Protein AF-0000000087418079 (afdb_homodimer)

Sequence (714 aa):
MSLFRPNIDRIDGYVPGEQPQTTDWVKLNTNENPYPPSPRVFEAIQAAATDRLRLYPDPIATEFRTVAAELFGVDADWVLPANGSDENLTIIIRSFVDPGELVVSPYPSYILYETLVDIQGGRHERLPLNADWSWDMQTCRLLIEQAKLALVPNPNSPSGNRWSLDEIAELIPPQGMFVLDEAYGDFPDQPHCGEIFSRHAGERVIVTRSFSKSYSLAGIRMGFAVAHPDVITGMRKVKDSYNCDGIALAAATAALRDQQWMLDNTAKIQQTRATLSATLVDLGFNVVNSQANFVWATHPQREHCEIFEALKERKILVRFMTYPDVTYQDKPLTGLRMTIGTNEQNEILSAALREIVMSLFRPNIDRIDGYVPGEQPQTTDWVKLNTNENPYPPSPRVFEAIQAAATDRLRLYPDPIATEFRTVAAELFGVDADWVLPANGSDENLTIIIRSFVDPGELVVSPYPSYILYETLVDIQGGRHERLPLNADWSWDMQTCRLLIEQAKLALVPNPNSPSGNRWSLDEIAELIPPQGMFVLDEAYGDFPDQPHCGEIFSRHAGERVIVTRSFSKSYSLAGIRMGFAVAHPDVITGMRKVKDSYNCDGIALAAATAALRDQQWMLDNTAKIQQTRATLSATLVDLGFNVVNSQANFVWATHPQREHCEIFEALKERKILVRFMTYPDVTYQDKPLTGLRMTIGTNEQNEILSAALREIV

pLDDT: mean 93.46, std 8.03, range [60.53, 98.81]

Structure (mmCIF, N/CA/C/O backbone):
data_AF-0000000087418079-model_v1
#
loop_
_entity.id
_entity.type
_entity.pdbx_description
1 polymer 'Histidinol-phosphate aminotransferase'
#
loop_
_atom_site.group_PDB
_atom_site.id
_atom_site.type_symbol
_atom_site.label_atom_id
_atom_site.label_alt_id
_atom_site.label_comp_id
_atom_site.label_asym_id
_atom_site.label_entity_id
_atom_site.label_seq_id
_atom_site.pdbx_PDB_ins_code
_atom_site.Cartn_x
_atom_site.Cartn_y
_atom_site.Cartn_z
_atom_site.occupancy
_atom_site.B_iso_or_equiv
_atom_site.auth_seq_id
_atom_site.auth_comp_id
_atom_site.auth_asym_id
_atom_site.auth_atom_id
_atom_site.pdbx_PDB_model_num
ATOM 1 N N . MET A 1 1 ? 13.578 8.117 -25.953 1 65.19 1 MET A N 1
ATOM 2 C CA . MET A 1 1 ? 12.289 8.625 -25.484 1 65.19 1 MET A CA 1
ATOM 3 C C . MET A 1 1 ? 11.859 7.918 -24.203 1 65.19 1 MET A C 1
ATOM 5 O O . MET A 1 1 ? 12.148 6.734 -24.016 1 65.19 1 MET A O 1
ATOM 9 N N . SER A 1 2 ? 11.375 8.703 -23.266 1 83.12 2 SER A N 1
ATOM 10 C CA . SER A 1 2 ? 10.953 8.133 -21.984 1 83.12 2 SER A CA 1
ATOM 11 C C . SER A 1 2 ? 9.805 7.152 -22.172 1 83.12 2 SER A C 1
ATOM 13 O O . SER A 1 2 ? 8.906 7.379 -22.984 1 83.12 2 SER A O 1
ATOM 15 N N . LEU A 1 3 ? 9.898 6 -21.578 1 86.5 3 LEU A N 1
ATOM 16 C CA . LEU A 1 3 ? 8.836 5 -21.641 1 86.5 3 LEU A CA 1
ATOM 17 C C . LEU A 1 3 ? 7.777 5.262 -20.578 1 86.5 3 LEU A C 1
ATOM 19 O O . LEU A 1 3 ? 6.723 4.625 -20.578 1 86.5 3 LEU A O 1
ATOM 23 N N . PHE A 1 4 ? 7.996 6.262 -19.766 1 91.81 4 PHE A N 1
ATOM 24 C CA . PHE A 1 4 ? 7.012 6.621 -18.766 1 91.81 4 PHE A CA 1
ATOM 25 C C . PHE A 1 4 ? 5.824 7.344 -19.391 1 91.81 4 PHE A C 1
ATOM 27 O O . PHE A 1 4 ? 5.957 7.957 -20.453 1 91.81 4 PHE A O 1
ATOM 34 N N . ARG A 1 5 ? 4.652 7.227 -18.734 1 90.81 5 ARG A N 1
ATOM 35 C CA . ARG A 1 5 ? 3.578 8.148 -19.078 1 90.81 5 ARG A CA 1
ATOM 36 C C . ARG A 1 5 ? 4.059 9.594 -19 1 90.81 5 ARG A C 1
ATOM 38 O O . ARG A 1 5 ? 4.82 9.961 -18.109 1 90.81 5 ARG A O 1
ATOM 45 N N . PRO A 1 6 ? 3.557 10.445 -19.875 1 86.62 6 PRO A N 1
ATOM 46 C CA . PRO A 1 6 ? 4.02 11.836 -19.906 1 86.62 6 PRO A CA 1
ATOM 47 C C . PRO A 1 6 ? 3.803 12.562 -18.578 1 86.62 6 PRO A C 1
ATOM 49 O O . PRO A 1 6 ? 4.648 13.359 -18.172 1 86.62 6 PRO A O 1
ATOM 52 N N . ASN A 1 7 ? 2.688 12.344 -17.938 1 83.69 7 ASN A N 1
ATOM 53 C CA . ASN A 1 7 ? 2.436 13.016 -16.672 1 83.69 7 ASN A CA 1
ATOM 54 C C . ASN A 1 7 ? 3.404 12.547 -15.586 1 83.69 7 ASN A C 1
ATOM 56 O O . ASN A 1 7 ? 3.793 13.328 -14.711 1 83.69 7 ASN A O 1
ATOM 60 N N . ILE A 1 8 ? 3.852 11.32 -15.602 1 85.75 8 ILE A N 1
ATOM 61 C CA . ILE A 1 8 ? 4.816 10.797 -14.641 1 85.75 8 ILE A CA 1
ATOM 62 C C . ILE A 1 8 ? 6.195 11.391 -14.922 1 85.75 8 ILE A C 1
ATOM 64 O O . ILE A 1 8 ? 6.941 11.711 -13.992 1 85.75 8 ILE A O 1
ATOM 68 N N . ASP A 1 9 ? 6.492 11.484 -16.156 1 82.25 9 ASP A N 1
ATOM 69 C CA . ASP A 1 9 ? 7.766 12.078 -16.562 1 82.25 9 ASP A CA 1
ATOM 70 C C . ASP A 1 9 ? 7.883 13.516 -16.062 1 82.25 9 ASP A C 1
ATOM 72 O O . ASP A 1 9 ? 8.961 13.953 -15.664 1 82.25 9 ASP A O 1
ATOM 76 N N . ARG A 1 10 ? 6.812 14.273 -15.953 1 81.38 10 ARG A N 1
ATOM 77 C CA . ARG A 1 10 ? 6.801 15.711 -15.688 1 81.38 10 ARG A CA 1
ATOM 78 C C . ARG A 1 10 ? 6.773 15.992 -14.195 1 81.38 10 ARG A C 1
ATOM 80 O O . ARG A 1 10 ? 7.262 17.031 -13.742 1 81.38 10 ARG A O 1
ATOM 87 N N . ILE A 1 11 ? 6.16 15.203 -13.461 1 82.75 11 ILE A N 1
ATOM 88 C CA . ILE A 1 11 ? 5.945 15.539 -12.055 1 82.75 11 ILE A CA 1
ATOM 89 C C . ILE A 1 11 ? 7.219 15.266 -11.258 1 82.75 11 ILE A C 1
ATOM 91 O O . ILE A 1 11 ? 8.039 14.438 -11.656 1 82.75 11 ILE A O 1
ATOM 95 N N . ASP A 1 12 ? 7.324 16.078 -10.117 1 76.94 12 ASP A N 1
ATOM 96 C CA . ASP A 1 12 ? 8.352 15.805 -9.117 1 76.94 12 ASP A CA 1
ATOM 97 C C . ASP A 1 12 ? 7.805 14.93 -7.996 1 76.94 12 ASP A C 1
ATOM 99 O O . ASP A 1 12 ? 6.621 15.008 -7.66 1 76.94 12 ASP A O 1
ATOM 103 N N . GLY A 1 13 ? 8.266 13.797 -7.863 1 73.31 13 GLY A N 1
ATOM 104 C CA . GLY A 1 13 ? 7.84 12.969 -6.746 1 73.31 13 GLY A CA 1
ATOM 105 C C . GLY A 1 13 ? 7.676 13.742 -5.453 1 73.31 13 GLY A C 1
ATOM 106 O O . GLY A 1 13 ? 8.148 14.875 -5.34 1 73.31 13 GLY A O 1
ATOM 107 N N . TYR A 1 14 ? 6.738 13.32 -4.578 1 68.81 14 TYR A N 1
ATOM 108 C CA . TYR A 1 14 ? 6.605 13.898 -3.248 1 68.81 14 TYR A CA 1
ATOM 109 C C . TYR A 1 14 ? 7.906 13.789 -2.469 1 68.81 14 TYR A C 1
ATOM 111 O O . TYR A 1 14 ? 8.547 12.727 -2.461 1 68.81 14 TYR A O 1
ATOM 119 N N . VAL A 1 15 ? 8.359 14.844 -1.902 1 68 15 VAL A N 1
ATOM 120 C CA . VAL A 1 15 ? 9.555 14.836 -1.067 1 68 15 VAL A CA 1
ATOM 121 C C . VAL A 1 15 ? 9.164 14.898 0.406 1 68 15 VAL A C 1
ATOM 123 O O . VAL A 1 15 ? 8.664 15.93 0.875 1 68 15 VAL A O 1
ATOM 126 N N . PRO A 1 16 ? 9.344 13.828 1.119 1 68.31 16 PRO A N 1
ATOM 127 C CA . PRO A 1 16 ? 9.047 13.891 2.553 1 68.31 16 PRO A CA 1
ATOM 128 C C . PRO A 1 16 ? 9.953 14.859 3.303 1 68.31 16 PRO A C 1
ATOM 130 O O . PRO A 1 16 ? 11.016 15.234 2.791 1 68.31 16 PRO A O 1
ATOM 133 N N . GLY A 1 17 ? 9.414 15.359 4.434 1 66 17 GLY A N 1
ATOM 134 C CA . GLY A 1 17 ? 10.242 16.219 5.273 1 66 17 GLY A CA 1
ATOM 135 C C . GLY A 1 17 ? 11.586 15.594 5.621 1 66 17 GLY A C 1
ATOM 136 O O . GLY A 1 17 ? 11.727 14.367 5.598 1 66 17 GLY A O 1
ATOM 137 N N . GLU A 1 18 ? 12.492 16.469 5.887 1 68.19 18 GLU A N 1
ATOM 138 C CA . GLU A 1 18 ? 13.828 16.016 6.27 1 68.19 18 GLU A CA 1
ATOM 139 C C . GLU A 1 18 ? 13.773 15.102 7.492 1 68.19 18 GLU A C 1
ATOM 141 O O . GLU A 1 18 ? 13.023 15.367 8.438 1 68.19 18 GLU A O 1
ATOM 146 N N . GLN A 1 19 ? 14.422 13.984 7.402 1 68.5 19 GLN A N 1
ATOM 147 C CA . GLN A 1 19 ? 14.484 13.023 8.5 1 68.5 19 GLN A CA 1
ATOM 148 C C . GLN A 1 19 ? 15.93 12.75 8.914 1 68.5 19 GLN A C 1
ATOM 150 O O . GLN A 1 19 ? 16.609 11.906 8.312 1 68.5 19 GLN A O 1
ATOM 155 N N . PRO A 1 20 ? 16.328 13.469 9.93 1 67.25 20 PRO A N 1
ATOM 156 C CA . PRO A 1 20 ? 17.703 13.211 10.359 1 67.25 20 PRO A CA 1
ATOM 157 C C . PRO A 1 20 ? 17.922 11.773 10.82 1 67.25 20 PRO A C 1
ATOM 159 O O . PRO A 1 20 ? 17 11.156 11.367 1 67.25 20 PRO A O 1
ATOM 162 N N . GLN A 1 21 ? 19.047 11.281 10.641 1 65.06 21 GLN A N 1
ATOM 163 C CA . GLN A 1 21 ? 19.359 9.883 10.938 1 65.06 21 GLN A CA 1
ATOM 164 C C . GLN A 1 21 ? 20.047 9.758 12.297 1 65.06 21 GLN A C 1
ATOM 166 O O . GLN A 1 21 ? 20.312 8.648 12.766 1 65.06 21 GLN A O 1
ATOM 171 N N . THR A 1 22 ? 20.234 10.992 12.836 1 68.94 22 THR A N 1
ATOM 172 C CA . THR A 1 22 ? 20.875 10.922 14.148 1 68.94 22 THR A CA 1
ATOM 173 C C . THR A 1 22 ? 19.859 11.219 15.258 1 68.94 22 THR A C 1
ATOM 175 O O . THR A 1 22 ? 18.797 11.781 15 1 68.94 22 THR A O 1
ATOM 178 N N . THR A 1 23 ? 20.188 10.758 16.438 1 70.56 23 THR A N 1
ATOM 179 C CA . THR A 1 23 ? 19.234 10.82 17.547 1 70.56 23 THR A CA 1
ATOM 180 C C . THR A 1 23 ? 19.438 12.094 18.359 1 70.56 23 THR A C 1
ATOM 182 O O . THR A 1 23 ? 18.703 12.352 19.312 1 70.56 23 THR A O 1
ATOM 185 N N . ASP A 1 24 ? 20.141 13 17.984 1 84.12 24 ASP A N 1
ATOM 186 C CA . ASP A 1 24 ? 20.469 14.133 18.828 1 84.12 24 ASP A CA 1
ATOM 187 C C . ASP A 1 24 ? 19.672 15.375 18.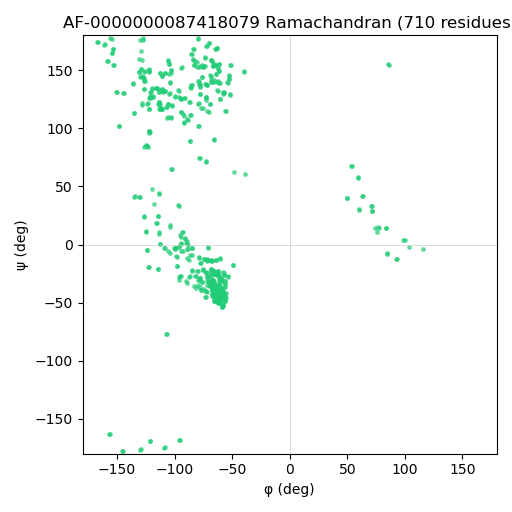438 1 84.12 24 ASP A C 1
ATOM 189 O O . ASP A 1 24 ? 20.047 16.5 18.797 1 84.12 24 ASP A O 1
ATOM 193 N N . TRP A 1 25 ? 18.703 15.203 17.703 1 91.25 25 TRP A N 1
ATOM 194 C CA . TRP A 1 25 ? 17.875 16.328 17.25 1 91.25 25 TRP A CA 1
ATOM 195 C C . TRP A 1 25 ? 16.562 16.375 18 1 91.25 25 TRP A C 1
ATOM 197 O O . TRP A 1 25 ? 16.016 15.336 18.391 1 91.25 25 TRP A O 1
ATOM 207 N N . VAL A 1 26 ? 16.125 17.609 18.359 1 95.62 26 VAL A N 1
ATOM 208 C CA . VAL A 1 26 ? 14.727 17.812 18.703 1 95.62 26 VAL A CA 1
ATOM 209 C C . VAL A 1 26 ? 13.898 17.922 17.422 1 95.62 26 VAL A C 1
ATOM 211 O O . VAL A 1 26 ? 13.906 18.953 16.75 1 95.62 26 VAL A O 1
ATOM 214 N N . LYS A 1 27 ? 13.258 16.875 17.109 1 94.44 27 LYS A N 1
ATOM 215 C CA . LYS A 1 27 ? 12.523 16.766 15.852 1 94.44 27 LYS A CA 1
ATOM 216 C C . LYS A 1 27 ? 11.07 17.203 16.016 1 94.44 27 LYS A C 1
ATOM 218 O O . LYS A 1 27 ? 10.273 16.5 16.625 1 94.44 27 LYS A O 1
ATOM 223 N N . LEU A 1 28 ? 10.711 18.328 15.422 1 97.81 28 LEU A N 1
ATOM 224 C CA . LEU A 1 28 ? 9.367 18.891 15.508 1 97.81 28 LEU A CA 1
ATOM 225 C C . LEU A 1 28 ? 8.883 19.344 14.133 1 97.81 28 LEU A C 1
ATOM 227 O O . LEU A 1 28 ? 8.297 20.422 14 1 97.81 28 LEU A O 1
ATOM 231 N N . ASN A 1 29 ? 9.18 18.469 13.094 1 96.06 29 ASN A N 1
ATOM 232 C CA . ASN A 1 29 ? 8.93 18.953 11.742 1 96.06 29 ASN A CA 1
ATOM 233 C C . ASN A 1 29 ? 7.992 18.016 10.977 1 96.06 29 ASN A C 1
ATOM 235 O O . ASN A 1 29 ? 7.551 18.344 9.875 1 96.06 29 ASN A O 1
ATOM 239 N N . THR A 1 30 ? 7.539 16.828 11.461 1 94.31 30 THR A N 1
ATOM 240 C CA . THR A 1 30 ? 6.793 15.867 10.656 1 94.31 30 THR A CA 1
ATOM 241 C C . THR A 1 30 ? 5.465 15.516 11.32 1 94.31 30 THR A C 1
ATOM 243 O O . THR A 1 30 ? 4.82 14.531 10.961 1 94.31 30 THR A O 1
ATOM 246 N N . ASN A 1 31 ? 5.074 16.25 12.336 1 97.31 31 ASN A N 1
ATOM 247 C CA . ASN A 1 31 ? 3.789 16.125 13.016 1 97.31 31 ASN A CA 1
ATOM 248 C C . ASN A 1 31 ? 3.605 14.734 13.617 1 97.31 31 ASN A C 1
ATOM 250 O O . ASN A 1 31 ? 2.494 14.195 13.633 1 97.31 31 ASN A O 1
ATOM 254 N N . GLU A 1 32 ? 4.676 14.078 14.008 1 97.38 32 GLU A N 1
ATOM 255 C CA . GLU A 1 32 ? 4.625 12.812 14.742 1 97.38 32 GLU A CA 1
ATOM 256 C C . GLU A 1 32 ? 4.215 13.039 16.188 1 97.38 32 GLU A C 1
ATOM 258 O O . GLU A 1 32 ? 4.371 14.141 16.719 1 97.38 32 GLU A O 1
ATOM 263 N N . ASN A 1 33 ? 3.637 12.039 16.766 1 98.19 33 ASN A N 1
ATOM 264 C CA . ASN A 1 33 ? 3.275 12.094 18.172 1 98.19 33 ASN A CA 1
ATOM 265 C C . ASN A 1 33 ? 4.504 11.992 19.078 1 98.19 33 ASN A C 1
ATOM 267 O O . ASN A 1 33 ? 5.348 11.117 18.891 1 98.19 33 ASN A O 1
ATOM 271 N N . PRO A 1 34 ? 4.668 12.922 19.984 1 98 34 PRO A N 1
ATOM 272 C CA . PRO A 1 34 ? 5.852 12.844 20.844 1 98 34 PRO A CA 1
ATOM 273 C C . PRO A 1 34 ? 5.762 11.711 21.875 1 98 34 PRO A C 1
ATOM 275 O O . PRO A 1 34 ? 6.762 11.375 22.5 1 98 34 PRO A O 1
ATOM 278 N N . TYR A 1 35 ? 4.633 11.125 22.078 1 98.31 35 TYR A N 1
ATOM 279 C CA . TYR A 1 35 ? 4.422 10.078 23.078 1 98.31 35 TYR A CA 1
ATOM 280 C C . TYR A 1 35 ? 4.316 8.711 22.406 1 98.31 35 TYR A C 1
ATOM 282 O O . TYR A 1 35 ? 3.934 8.617 21.234 1 98.31 35 TYR A O 1
ATOM 290 N N . PRO A 1 36 ? 4.617 7.641 23.125 1 98.12 36 PRO A N 1
ATOM 291 C CA . PRO A 1 36 ? 4.602 6.301 22.531 1 98.12 36 PRO A CA 1
ATOM 292 C C . PRO A 1 36 ? 3.188 5.781 22.281 1 98.12 36 PRO A C 1
ATOM 294 O O . PRO A 1 36 ? 2.227 6.297 22.859 1 98.12 36 PRO A O 1
ATOM 297 N N . PRO A 1 37 ? 3.09 4.766 21.406 1 98.31 37 PRO A N 1
ATOM 298 C CA . PRO A 1 37 ? 1.796 4.086 21.312 1 98.31 37 PRO A CA 1
ATOM 299 C C . PRO A 1 37 ? 1.401 3.367 22.594 1 98.31 37 PRO A C 1
ATOM 301 O O . PRO A 1 37 ? 2.229 3.209 23.5 1 98.31 37 PRO A O 1
ATOM 304 N N . SER A 1 38 ? 0.153 2.959 22.641 1 98.62 38 SER A N 1
ATOM 305 C CA . SER A 1 38 ? -0.344 2.164 23.75 1 98.62 38 SER A CA 1
ATOM 306 C C . SER A 1 38 ? 0.521 0.93 23.984 1 98.62 38 SER A C 1
ATOM 308 O O . SER A 1 38 ? 0.942 0.275 23.031 1 98.62 38 SER A O 1
ATOM 310 N N . PRO A 1 39 ? 0.784 0.59 25.266 1 98.5 39 PRO A N 1
ATOM 311 C CA . PRO A 1 39 ? 1.489 -0.661 25.562 1 98.5 39 PRO A CA 1
ATOM 312 C C . PRO A 1 39 ? 0.777 -1.884 24.984 1 98.5 39 PRO A C 1
ATOM 314 O O . PRO A 1 39 ? 1.425 -2.881 24.656 1 98.5 39 PRO A O 1
ATOM 317 N N . ARG A 1 40 ? -0.533 -1.794 24.797 1 98.62 40 ARG A N 1
ATOM 318 C CA . ARG A 1 40 ? -1.315 -2.896 24.25 1 98.62 40 ARG A CA 1
ATOM 319 C C . ARG A 1 40 ? -0.933 -3.164 22.797 1 98.62 40 ARG A C 1
ATOM 321 O O . ARG A 1 40 ? -1.113 -4.277 22.297 1 98.62 40 ARG A O 1
ATOM 328 N N . VAL A 1 41 ? -0.438 -2.182 22.141 1 98.81 41 VAL A N 1
ATOM 329 C CA . VAL A 1 41 ? 0.018 -2.324 20.75 1 98.81 41 VAL A CA 1
ATOM 330 C C . VAL A 1 41 ? 1.206 -3.281 20.703 1 98.81 41 VAL A C 1
ATOM 332 O O . VAL A 1 41 ? 1.252 -4.176 19.859 1 98.81 41 VAL A O 1
ATOM 335 N N . PHE A 1 42 ? 2.139 -3.121 21.625 1 98.5 42 PHE A N 1
ATOM 336 C CA . PHE A 1 42 ? 3.33 -3.963 21.641 1 98.5 42 PHE A CA 1
ATOM 337 C C . PHE A 1 42 ? 2.969 -5.402 21.984 1 98.5 42 PHE A C 1
ATOM 339 O O . PHE A 1 42 ? 3.531 -6.34 21.422 1 98.5 42 PHE A O 1
ATOM 346 N N . GLU A 1 43 ? 2.043 -5.555 22.891 1 98.56 43 GLU A N 1
ATOM 347 C CA . GLU A 1 43 ? 1.548 -6.887 23.219 1 98.56 43 GLU A CA 1
ATOM 348 C C . GLU A 1 43 ? 0.905 -7.555 22 1 98.56 43 GLU A C 1
ATOM 350 O O . GLU A 1 43 ? 1.123 -8.742 21.75 1 98.56 43 GLU A O 1
ATOM 355 N N . ALA A 1 44 ? 0.132 -6.816 21.297 1 98.75 44 ALA A N 1
ATOM 356 C CA . ALA A 1 44 ? -0.556 -7.332 20.109 1 98.75 44 ALA A CA 1
ATOM 357 C C . ALA A 1 44 ? 0.44 -7.73 19.031 1 98.75 44 ALA A C 1
ATOM 359 O O . ALA A 1 44 ? 0.26 -8.75 18.359 1 98.75 44 ALA A O 1
ATOM 360 N N . ILE A 1 45 ? 1.485 -6.918 18.828 1 98.62 45 ILE A N 1
ATOM 361 C CA . ILE A 1 45 ? 2.516 -7.223 17.844 1 98.62 45 ILE A CA 1
ATOM 362 C C . ILE A 1 45 ? 3.203 -8.539 18.203 1 98.62 45 ILE A C 1
ATOM 364 O O . ILE A 1 45 ? 3.381 -9.406 17.344 1 98.62 45 ILE A O 1
ATOM 368 N N . GLN A 1 46 ? 3.545 -8.656 19.422 1 97.81 46 GLN A N 1
ATOM 369 C CA . GLN A 1 46 ? 4.207 -9.875 19.891 1 97.81 46 GLN A CA 1
ATOM 370 C C . GLN A 1 46 ? 3.314 -11.094 19.688 1 97.81 46 GLN A C 1
ATOM 372 O O . GLN A 1 46 ? 3.781 -12.141 19.25 1 97.81 46 GLN A O 1
ATOM 377 N N . ALA A 1 47 ? 2.09 -10.938 20 1 98 47 ALA A N 1
ATOM 378 C CA . ALA A 1 47 ? 1.138 -12.039 19.891 1 98 47 ALA A CA 1
ATOM 379 C C . ALA A 1 47 ? 0.923 -12.43 18.438 1 98 47 ALA A C 1
ATOM 381 O O . ALA A 1 47 ? 0.674 -13.602 18.125 1 98 47 ALA A O 1
ATOM 382 N N . ALA A 1 48 ? 1.028 -11.508 17.547 1 97.81 48 ALA A N 1
ATOM 383 C CA . ALA A 1 48 ? 0.771 -11.742 16.125 1 97.81 48 ALA A CA 1
ATOM 384 C C . ALA A 1 48 ? 2.014 -12.289 15.422 1 97.81 48 ALA A C 1
ATOM 386 O O . ALA A 1 48 ? 1.919 -12.883 14.344 1 97.81 48 ALA A O 1
ATOM 387 N N . ALA A 1 49 ? 3.209 -12.039 16.016 1 98 49 ALA A N 1
ATOM 388 C CA . ALA A 1 49 ? 4.473 -12.469 15.422 1 98 49 ALA A CA 1
ATOM 389 C C . ALA A 1 49 ? 4.711 -13.961 15.664 1 98 49 ALA A C 1
ATOM 391 O O . ALA A 1 49 ? 5.566 -14.336 16.469 1 98 49 ALA A O 1
ATOM 392 N N . THR A 1 50 ? 3.994 -14.82 14.945 1 97.19 50 THR A N 1
ATOM 393 C CA . THR A 1 50 ? 4.086 -16.266 15.062 1 97.19 50 THR A CA 1
ATOM 394 C C . THR A 1 50 ? 4.281 -16.906 13.695 1 97.19 50 THR A C 1
ATOM 396 O O . THR A 1 50 ? 4.402 -16.219 12.688 1 97.19 50 THR A O 1
ATOM 399 N N . ASP A 1 51 ? 4.289 -18.25 13.688 1 95.75 51 ASP A N 1
ATOM 400 C CA . ASP A 1 51 ? 4.426 -19.016 12.453 1 95.75 51 ASP A CA 1
ATOM 401 C C . ASP A 1 51 ? 3.275 -18.703 11.492 1 95.75 51 ASP A C 1
ATOM 403 O O . ASP A 1 51 ? 3.375 -18.984 10.297 1 95.75 51 ASP A O 1
ATOM 407 N N . ARG A 1 52 ? 2.279 -18.062 11.922 1 94.31 52 ARG A N 1
ATOM 408 C CA . ARG A 1 52 ? 1.126 -17.734 11.094 1 94.31 52 ARG A CA 1
ATOM 409 C C . ARG A 1 52 ? 1.474 -16.656 10.078 1 94.31 52 ARG A C 1
ATOM 411 O O . ARG A 1 52 ? 0.73 -16.422 9.125 1 94.31 52 ARG A O 1
ATOM 418 N N . LEU A 1 53 ? 2.623 -16.031 10.281 1 97.44 53 LEU A N 1
ATOM 419 C CA . LEU A 1 53 ? 3.064 -15.008 9.336 1 97.44 53 LEU A CA 1
ATOM 420 C C . LEU A 1 53 ? 3.318 -15.609 7.957 1 97.44 53 LEU A C 1
ATOM 422 O O . LEU A 1 53 ? 3.436 -14.891 6.969 1 97.44 53 LEU A O 1
ATOM 426 N N . ARG A 1 54 ? 3.391 -16.938 7.836 1 97.44 54 ARG A N 1
ATOM 427 C CA . ARG A 1 54 ? 3.551 -17.609 6.551 1 97.44 54 ARG A CA 1
ATOM 428 C C . ARG A 1 54 ? 2.254 -17.578 5.75 1 97.44 54 ARG A C 1
ATOM 430 O O . ARG A 1 54 ? 2.248 -17.875 4.555 1 97.44 54 ARG A O 1
ATOM 437 N N . LEU A 1 55 ? 1.141 -17.203 6.418 1 95.94 55 LEU A N 1
ATOM 438 C CA . LEU A 1 55 ? -0.178 -17.156 5.793 1 95.94 55 LEU A CA 1
ATOM 439 C C . LEU A 1 55 ? -0.577 -15.719 5.465 1 95.94 55 LEU A C 1
ATOM 441 O O . LEU A 1 55 ? -0.157 -14.781 6.145 1 95.94 55 LEU A O 1
ATOM 445 N N . TYR A 1 56 ? -1.378 -15.562 4.426 1 95.25 56 TYR A N 1
ATOM 446 C CA . TYR A 1 56 ? -1.94 -14.25 4.117 1 95.25 56 TYR A CA 1
ATOM 447 C C . TYR A 1 56 ? -2.865 -13.781 5.23 1 95.25 56 TYR A C 1
ATOM 449 O O . TYR A 1 56 ? -3.541 -14.586 5.871 1 95.25 56 TYR A O 1
ATOM 457 N N . PRO A 1 57 ? -2.863 -12.445 5.414 1 94.75 57 PRO A N 1
ATOM 458 C CA . PRO A 1 57 ? -3.812 -11.914 6.395 1 94.75 57 PRO A CA 1
ATOM 459 C C . PRO A 1 57 ? -5.258 -11.961 5.902 1 94.75 57 PRO A C 1
ATOM 461 O O . PRO A 1 57 ? -5.512 -12.352 4.762 1 94.75 57 PRO A O 1
ATOM 464 N N . ASP A 1 58 ? -6.16 -11.664 6.84 1 92.25 58 ASP A N 1
ATOM 465 C CA . ASP A 1 58 ? -7.551 -11.461 6.438 1 92.25 58 ASP A CA 1
ATOM 466 C C . ASP A 1 58 ? -7.66 -10.383 5.367 1 92.25 58 ASP A C 1
ATOM 468 O O . ASP A 1 58 ? -7.359 -9.211 5.621 1 92.25 58 ASP A O 1
ATOM 472 N N . PRO A 1 59 ? -8.086 -10.758 4.164 1 90.88 59 PRO A N 1
ATOM 473 C CA . PRO A 1 59 ? -8.055 -9.812 3.041 1 90.88 59 PRO A CA 1
ATOM 474 C C . PRO A 1 59 ? -8.945 -8.594 3.27 1 90.88 59 PRO A C 1
ATOM 476 O O . PRO A 1 59 ? -8.711 -7.539 2.676 1 90.88 59 PRO A O 1
ATOM 479 N N . ILE A 1 60 ? -9.977 -8.695 4.148 1 92.31 60 ILE A N 1
ATOM 480 C CA . ILE A 1 60 ? -10.867 -7.555 4.328 1 92.31 60 ILE A CA 1
ATOM 481 C C . ILE A 1 60 ? -10.703 -6.984 5.734 1 92.31 60 ILE A C 1
ATOM 483 O O . ILE A 1 60 ? -11.422 -6.055 6.125 1 92.31 60 ILE A O 1
ATOM 487 N N . ALA A 1 61 ? -9.789 -7.598 6.535 1 96.44 61 ALA A N 1
ATOM 488 C CA . ALA A 1 61 ? -9.469 -7.09 7.867 1 96.44 61 ALA A CA 1
ATOM 489 C C . ALA A 1 61 ? -10.719 -7.047 8.75 1 96.44 61 ALA A C 1
ATOM 491 O O . ALA A 1 61 ? -11.031 -6.012 9.336 1 96.44 61 ALA A O 1
ATOM 492 N N . THR A 1 62 ? -11.32 -8.141 8.906 1 97.06 62 THR A N 1
ATOM 493 C CA . THR A 1 62 ? -12.633 -8.25 9.531 1 97.06 62 THR A CA 1
ATOM 494 C C . THR A 1 62 ? -12.602 -7.703 10.953 1 97.06 62 THR A C 1
ATOM 496 O O . THR A 1 62 ? -13.43 -6.859 11.32 1 97.06 62 THR A O 1
ATOM 499 N N . GLU A 1 63 ? -11.695 -8.18 11.789 1 97.88 63 GLU A N 1
ATOM 500 C CA . GLU A 1 63 ? -11.625 -7.73 13.18 1 97.88 63 GLU A CA 1
ATOM 501 C C . GLU A 1 63 ? -11.375 -6.227 13.258 1 97.88 63 GLU A C 1
ATOM 503 O O . GLU A 1 63 ? -12.039 -5.527 14.031 1 97.88 63 GLU A O 1
ATOM 508 N N . PHE A 1 64 ? -10.492 -5.738 12.5 1 98.62 64 PHE A N 1
ATOM 509 C CA . PHE A 1 64 ? -10.195 -4.312 12.477 1 98.62 64 PHE A CA 1
ATOM 510 C C . PHE A 1 64 ? -11.438 -3.51 12.102 1 98.62 64 PHE A C 1
ATOM 512 O O . PHE A 1 64 ? -11.773 -2.529 12.773 1 98.62 64 PHE A O 1
ATOM 519 N N . ARG A 1 65 ? -12.078 -3.881 10.984 1 98.5 65 ARG A N 1
ATOM 520 C CA . ARG A 1 65 ? -13.266 -3.172 10.5 1 98.5 65 ARG A CA 1
ATOM 521 C C . ARG A 1 65 ? -14.359 -3.145 11.562 1 98.5 65 ARG A C 1
ATOM 523 O O . ARG A 1 65 ? -15.047 -2.139 11.719 1 98.5 65 ARG A O 1
ATOM 530 N N . THR A 1 66 ? -14.469 -4.215 12.305 1 98.06 66 THR A N 1
ATOM 531 C CA . THR A 1 66 ? -15.484 -4.293 13.352 1 98.06 66 THR A CA 1
ATOM 532 C C . THR A 1 66 ? -15.211 -3.271 14.445 1 98.06 66 THR A C 1
ATOM 534 O O . THR A 1 66 ? -16.109 -2.518 14.844 1 98.06 66 THR A O 1
ATOM 537 N N . VAL A 1 67 ? -13.992 -3.209 14.906 1 97.88 67 VAL A N 1
ATOM 538 C CA . VAL A 1 67 ? -13.625 -2.311 15.992 1 97.88 67 VAL A CA 1
ATOM 539 C C . VAL A 1 67 ? -13.719 -0.861 15.523 1 97.88 67 VAL A C 1
ATOM 541 O O . VAL A 1 67 ? -14.258 -0.007 16.234 1 97.88 67 VAL A O 1
ATOM 544 N N . ALA A 1 68 ? -13.266 -0.528 14.336 1 96.44 68 ALA A N 1
ATOM 545 C CA . ALA A 1 68 ? -13.344 0.82 13.781 1 96.44 68 ALA A CA 1
ATOM 546 C C . ALA A 1 68 ? -14.797 1.256 13.609 1 96.44 68 ALA A C 1
ATOM 548 O O . ALA A 1 68 ? -15.148 2.393 13.93 1 96.44 68 ALA A O 1
ATOM 549 N N . ALA A 1 69 ? -15.578 0.351 13.07 1 94.88 69 ALA A N 1
ATOM 550 C CA . ALA A 1 69 ? -16.984 0.636 12.828 1 94.88 69 ALA A CA 1
ATOM 551 C C . ALA A 1 69 ? -17.703 0.978 14.133 1 94.88 69 ALA A C 1
ATOM 553 O O . ALA A 1 69 ? -18.531 1.891 14.164 1 94.88 69 ALA A O 1
ATOM 554 N N . GLU A 1 70 ? -17.406 0.233 15.156 1 93.56 70 GLU A N 1
ATOM 555 C CA . GLU A 1 70 ? -18 0.503 16.453 1 93.56 70 GLU A CA 1
ATOM 556 C C . GLU A 1 70 ? -17.656 1.909 16.938 1 93.56 70 GLU A C 1
ATOM 558 O O . GLU A 1 70 ? -18.531 2.625 17.453 1 93.56 70 GLU A O 1
ATOM 563 N N . LEU A 1 71 ? -16.5 2.307 16.766 1 90.25 71 LEU A N 1
ATOM 564 C CA . LEU A 1 71 ? -16.047 3.615 17.219 1 90.25 71 LEU A CA 1
ATOM 565 C C . LEU A 1 71 ? -16.703 4.73 16.422 1 90.25 71 LEU A C 1
ATOM 567 O O . LEU A 1 71 ? -16.969 5.812 16.969 1 90.25 71 LEU A O 1
ATOM 571 N N . PHE A 1 72 ? -17 4.48 15.156 1 88.12 72 PHE A N 1
ATOM 572 C CA . PHE A 1 72 ? -17.562 5.504 14.281 1 88.12 72 PHE A CA 1
ATOM 573 C C . PHE A 1 72 ? -19.078 5.422 14.266 1 88.12 72 PHE A C 1
ATOM 575 O O . PHE A 1 72 ? -19.75 6.27 13.664 1 88.12 72 PHE A O 1
ATOM 582 N N . GLY A 1 73 ? -19.641 4.422 14.914 1 89.31 73 GLY A N 1
ATOM 583 C CA . GLY A 1 73 ? -21.094 4.258 14.984 1 89.31 73 GLY A CA 1
ATOM 584 C C . GLY A 1 73 ? -21.703 3.834 13.664 1 89.31 73 GLY A C 1
ATOM 585 O O . GLY A 1 73 ? -22.766 4.328 13.281 1 89.31 73 GLY A O 1
ATOM 586 N N . VAL A 1 74 ? -20.984 3.061 12.898 1 91.56 74 VAL A N 1
ATOM 587 C CA . VAL A 1 74 ? -21.469 2.551 11.625 1 91.56 74 VAL A CA 1
ATOM 588 C C . VAL A 1 74 ? -21.297 1.033 11.578 1 91.56 74 VAL A C 1
ATOM 590 O O . VAL A 1 74 ? -20.906 0.415 12.57 1 91.56 74 VAL A O 1
ATOM 593 N N . ASP A 1 75 ? -21.781 0.463 10.484 1 94.19 75 ASP A N 1
ATOM 594 C CA . ASP A 1 75 ? -21.547 -0.959 10.25 1 94.19 75 ASP A CA 1
ATOM 595 C C . ASP A 1 75 ? -20.156 -1.2 9.672 1 94.19 75 ASP A C 1
ATOM 597 O O . ASP A 1 75 ? -19.562 -0.307 9.062 1 94.19 75 ASP A O 1
ATOM 601 N N . ALA A 1 76 ? -19.656 -2.42 9.852 1 96.94 76 ALA A N 1
ATOM 602 C CA . ALA A 1 76 ? -18.312 -2.771 9.422 1 96.94 76 ALA A CA 1
ATOM 603 C C . ALA A 1 76 ? -18.141 -2.576 7.918 1 96.94 76 ALA A C 1
ATOM 605 O O . ALA A 1 76 ? -17.047 -2.285 7.441 1 96.94 76 ALA A O 1
ATOM 606 N N . ASP A 1 77 ? -19.188 -2.711 7.117 1 96.25 77 ASP A N 1
ATOM 607 C CA . ASP A 1 77 ? -19.125 -2.588 5.664 1 96.25 77 ASP A CA 1
ATOM 608 C C . ASP A 1 77 ? -18.891 -1.141 5.242 1 96.25 77 ASP A C 1
ATOM 610 O O . ASP A 1 77 ? -18.625 -0.864 4.07 1 96.25 77 ASP A O 1
ATOM 614 N N . TRP A 1 78 ? -18.844 -0.178 6.223 1 95.5 78 TRP A N 1
ATOM 615 C 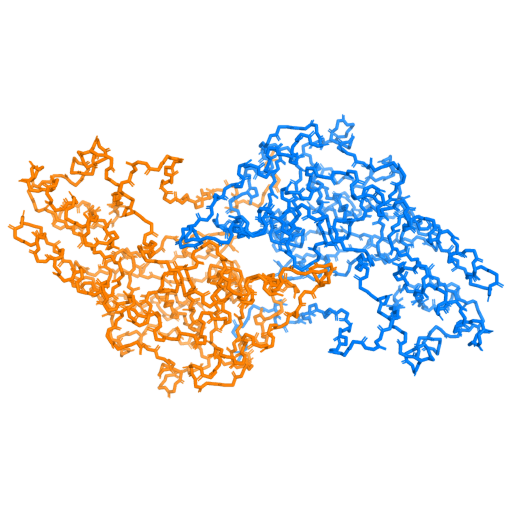CA . TRP A 1 78 ? -18.562 1.227 5.945 1 95.5 78 TRP A CA 1
ATOM 616 C C . TRP A 1 78 ? -17.062 1.502 5.98 1 95.5 78 TRP A C 1
ATOM 618 O O . TRP A 1 78 ? -16.625 2.604 5.645 1 95.5 78 TRP A O 1
ATOM 628 N N . VAL A 1 79 ? -16.297 0.492 6.324 1 97.31 79 VAL A N 1
ATOM 629 C CA . VAL A 1 79 ? -14.906 0.761 6.664 1 97.31 79 VAL A CA 1
ATOM 630 C C . VAL A 1 79 ? -13.992 0.12 5.625 1 97.31 79 VAL A C 1
ATOM 632 O O . VAL A 1 79 ? -14.156 -1.052 5.277 1 97.31 79 VAL A O 1
ATOM 635 N N . LEU A 1 80 ? -13.016 0.875 5.105 1 98 80 LEU A N 1
ATOM 636 C CA . LEU A 1 80 ? -11.984 0.379 4.199 1 98 80 LEU A CA 1
ATOM 637 C C . LEU A 1 80 ? -10.594 0.633 4.766 1 98 80 LEU A C 1
ATOM 639 O O . LEU A 1 80 ? -10.047 1.729 4.617 1 98 80 LEU A O 1
ATOM 643 N N . PRO A 1 81 ? -9.977 -0.393 5.418 1 98.12 81 PRO A N 1
ATOM 644 C CA . PRO A 1 81 ? -8.602 -0.242 5.902 1 98.12 81 PRO A CA 1
ATOM 645 C C . PRO A 1 81 ? -7.59 -0.115 4.766 1 98.12 81 PRO A C 1
ATOM 647 O O . PRO A 1 81 ? -7.828 -0.615 3.662 1 98.12 81 PRO A O 1
ATOM 650 N N . ALA A 1 82 ? -6.484 0.525 5.035 1 97.75 82 ALA A N 1
ATOM 651 C CA . ALA A 1 82 ? -5.449 0.706 4.02 1 97.75 82 ALA A CA 1
ATOM 652 C C . ALA A 1 82 ? -4.074 0.881 4.664 1 97.75 82 ALA A C 1
ATOM 654 O O . ALA A 1 82 ? -3.971 1.088 5.875 1 97.75 82 ALA A O 1
ATOM 655 N N . ASN A 1 83 ? -3.033 0.737 3.846 1 97.25 83 ASN A N 1
ATOM 656 C CA . ASN A 1 83 ? -1.645 0.966 4.23 1 97.25 83 ASN A CA 1
ATOM 657 C C . ASN A 1 83 ? -1.345 2.455 4.387 1 97.25 83 ASN A C 1
ATOM 659 O O . ASN A 1 83 ? -0.564 3.02 3.617 1 97.25 83 ASN A O 1
ATOM 663 N N . GLY A 1 84 ? -1.906 3.045 5.492 1 96.69 84 GLY A N 1
ATOM 664 C CA . GLY A 1 84 ? -1.915 4.488 5.672 1 96.69 84 GLY A CA 1
ATOM 665 C C . GLY A 1 84 ? -3.086 5.168 4.988 1 96.69 84 GLY A C 1
ATOM 666 O O . GLY A 1 84 ? -3.615 4.66 4 1 96.69 84 GLY A O 1
ATOM 667 N N . SER A 1 85 ? -3.422 6.324 5.52 1 96.75 85 SER A N 1
ATOM 668 C CA . SER A 1 85 ? -4.523 7.051 4.895 1 96.75 85 SER A CA 1
ATOM 669 C C . SER A 1 85 ? -4.137 7.559 3.512 1 96.75 85 SER A C 1
ATOM 671 O O . SER A 1 85 ? -5.004 7.828 2.68 1 96.75 85 SER A O 1
ATOM 673 N N . ASP A 1 86 ? -2.834 7.684 3.211 1 95.88 86 ASP A N 1
ATOM 674 C CA . ASP A 1 86 ? -2.381 8.062 1.875 1 95.88 86 ASP A CA 1
ATOM 675 C C . ASP A 1 86 ? -2.854 7.051 0.831 1 95.88 86 ASP A C 1
ATOM 677 O O . ASP A 1 86 ? -3.203 7.426 -0.291 1 95.88 86 ASP A O 1
ATOM 681 N N . GLU A 1 87 ? -2.844 5.77 1.262 1 97.12 87 GLU A N 1
ATOM 682 C CA . GLU A 1 87 ? -3.35 4.777 0.318 1 97.12 87 GLU A CA 1
ATOM 683 C C . GLU A 1 87 ? -4.848 4.953 0.08 1 97.12 87 GLU A C 1
ATOM 685 O O . GLU A 1 87 ? -5.332 4.742 -1.033 1 97.12 87 GLU A O 1
ATOM 690 N N . ASN A 1 88 ? -5.602 5.273 1.134 1 98.12 88 ASN A N 1
ATOM 691 C CA . ASN A 1 88 ? -7.012 5.57 0.919 1 98.12 88 ASN A CA 1
ATOM 692 C C . ASN A 1 88 ? -7.199 6.699 -0.09 1 98.12 88 ASN A C 1
ATOM 694 O O . ASN A 1 88 ? -8.062 6.617 -0.966 1 98.12 88 ASN A O 1
ATOM 698 N N . LEU A 1 89 ? -6.41 7.766 0.069 1 98.31 89 LEU A N 1
ATOM 699 C CA . LEU A 1 89 ? -6.504 8.883 -0.861 1 98.31 89 LEU A CA 1
ATOM 700 C C . LEU A 1 89 ? -6.191 8.438 -2.285 1 98.31 89 LEU A C 1
ATOM 702 O O . LEU A 1 89 ? -6.875 8.836 -3.23 1 98.31 89 LEU A O 1
ATOM 706 N N . THR A 1 90 ? -5.191 7.594 -2.422 1 97.5 90 THR A N 1
ATOM 707 C CA . THR A 1 90 ? -4.844 7.047 -3.729 1 97.5 90 THR A CA 1
ATOM 708 C C . THR A 1 90 ? -6.004 6.234 -4.301 1 97.5 90 THR A C 1
ATOM 710 O O . THR A 1 90 ? -6.379 6.41 -5.461 1 97.5 90 THR A O 1
ATOM 713 N N . ILE A 1 91 ? -6.562 5.348 -3.494 1 97.69 91 ILE A N 1
ATOM 714 C CA . ILE A 1 91 ? -7.684 4.512 -3.912 1 97.69 91 ILE A CA 1
ATOM 715 C C . ILE A 1 91 ? -8.852 5.395 -4.34 1 97.69 91 ILE A C 1
ATOM 717 O O . ILE A 1 91 ? -9.492 5.137 -5.363 1 97.69 91 ILE A O 1
ATOM 721 N N . ILE A 1 92 ? -9.117 6.445 -3.576 1 98.31 92 ILE A N 1
ATOM 722 C CA . ILE A 1 92 ? -10.219 7.355 -3.859 1 98.31 92 ILE A CA 1
ATOM 723 C C . ILE A 1 92 ? -10.008 8.016 -5.219 1 98.31 92 ILE A C 1
ATOM 725 O O . ILE A 1 92 ? -10.906 7.992 -6.07 1 98.31 92 ILE A O 1
ATOM 729 N N . ILE A 1 93 ? -8.875 8.562 -5.477 1 97.81 93 ILE A N 1
ATOM 730 C CA . ILE A 1 93 ? -8.602 9.25 -6.73 1 97.81 93 ILE A CA 1
ATOM 731 C C . ILE A 1 93 ? -8.703 8.266 -7.895 1 97.81 93 ILE A C 1
ATOM 733 O O . ILE A 1 93 ? -9.32 8.562 -8.914 1 97.81 93 ILE A O 1
ATOM 737 N N . ARG A 1 94 ? -8.18 7.09 -7.715 1 96.62 94 ARG A N 1
ATOM 738 C CA . ARG A 1 94 ? -8.195 6.078 -8.766 1 96.62 94 ARG A CA 1
ATOM 739 C C . ARG A 1 94 ? -9.617 5.578 -9.016 1 96.62 94 ARG A C 1
ATOM 741 O O . ARG A 1 94 ? -9.93 5.113 -10.117 1 96.62 94 ARG A O 1
ATOM 748 N N . SER A 1 95 ? -10.453 5.648 -8.062 1 97 95 SER A N 1
ATOM 749 C CA . SER A 1 95 ? -11.82 5.16 -8.172 1 97 95 SER A CA 1
ATOM 750 C C . SER A 1 95 ? -12.703 6.152 -8.914 1 97 95 SER A C 1
ATOM 752 O O . SER A 1 95 ? -13.625 5.75 -9.625 1 97 95 SER A O 1
ATOM 754 N N . PHE A 1 96 ? -12.383 7.469 -8.797 1 97.38 96 PHE A N 1
ATOM 755 C CA . PHE A 1 96 ? -13.43 8.422 -9.156 1 97.38 96 PHE A CA 1
ATOM 756 C C . PHE A 1 96 ? -12.953 9.352 -10.266 1 97.38 96 PHE A C 1
ATOM 758 O O . PHE A 1 96 ? -13.766 9.992 -10.938 1 97.38 96 PHE A O 1
ATOM 765 N N . VAL A 1 97 ? -11.68 9.477 -10.477 1 97.12 97 VAL A N 1
ATOM 766 C CA . VAL A 1 97 ? -11.188 10.578 -11.297 1 97.12 97 VAL A CA 1
ATOM 767 C C . VAL A 1 97 ? -10.609 10.031 -12.602 1 97.12 97 VAL A C 1
ATOM 769 O O . VAL A 1 97 ? -9.586 9.352 -12.594 1 97.12 97 VAL A O 1
ATOM 772 N N . ASP A 1 98 ? -11.156 10.375 -13.727 1 95.38 98 ASP A N 1
ATOM 773 C CA . ASP A 1 98 ? -10.594 10.102 -15.039 1 95.38 98 ASP A CA 1
ATOM 774 C C . ASP A 1 98 ? -9.578 11.164 -15.445 1 95.38 98 ASP A C 1
ATOM 776 O O . ASP A 1 98 ? -9.57 12.266 -14.883 1 95.38 98 ASP A O 1
ATOM 780 N N . PRO A 1 99 ? -8.688 10.836 -16.391 1 94.06 99 PRO A N 1
ATOM 781 C CA . PRO A 1 99 ? -7.781 11.867 -16.891 1 94.06 99 PRO A CA 1
ATOM 782 C C . PRO A 1 99 ? -8.516 13.133 -17.344 1 94.06 99 PRO A C 1
ATOM 784 O O . PRO A 1 99 ? -9.555 13.039 -18 1 94.06 99 PRO A O 1
ATOM 787 N N . GLY A 1 100 ? -8.055 14.258 -16.844 1 95.75 100 GLY A N 1
ATOM 788 C CA . GLY A 1 100 ? -8.617 15.531 -17.266 1 95.75 100 GLY A CA 1
ATOM 789 C C . GLY A 1 100 ? -9.742 16.016 -16.359 1 95.75 100 GLY A C 1
ATOM 790 O O . GLY A 1 100 ? -10.133 17.188 -16.422 1 95.75 100 GLY A O 1
ATOM 791 N N . GLU A 1 101 ? -10.273 15.195 -15.484 1 97.19 101 GLU A N 1
ATOM 792 C CA . GLU A 1 101 ? -11.359 15.602 -14.594 1 97.19 101 GLU A CA 1
ATOM 793 C C . GLU A 1 101 ? -10.828 16.438 -13.438 1 97.19 101 GLU A C 1
ATOM 795 O O . GLU A 1 101 ? -9.672 16.297 -13.031 1 97.19 101 GLU A O 1
ATOM 800 N N . LEU A 1 102 ? -11.727 17.266 -12.93 1 98.12 102 LEU A N 1
ATOM 801 C CA . LEU A 1 102 ? -11.312 18.312 -12 1 98.12 102 LEU A CA 1
ATOM 802 C C . LEU A 1 102 ? -11.383 17.828 -10.562 1 98.12 102 LEU A C 1
ATOM 804 O O . LEU A 1 102 ? -12.414 17.312 -10.125 1 98.12 102 LEU A O 1
ATOM 808 N N . VAL A 1 103 ? -10.297 17.953 -9.844 1 98.5 103 VAL A N 1
ATOM 809 C CA . VAL A 1 103 ? -10.203 17.766 -8.398 1 98.5 103 VAL A CA 1
ATOM 810 C C . VAL A 1 103 ? -9.812 19.078 -7.727 1 98.5 103 VAL A C 1
ATOM 812 O O . VAL A 1 103 ? -8.961 19.812 -8.227 1 98.5 103 VAL A O 1
ATOM 815 N N . VAL A 1 104 ? -10.5 19.422 -6.633 1 98.31 104 VAL A N 1
ATOM 816 C CA . VAL A 1 104 ? -10.211 20.688 -5.965 1 98.31 104 VAL A CA 1
ATOM 817 C C . VAL A 1 104 ? -9.82 20.438 -4.512 1 98.31 104 VAL A C 1
ATOM 819 O O . VAL A 1 104 ? -10.273 19.453 -3.902 1 98.31 104 VAL A O 1
ATOM 822 N N . SER A 1 105 ? -9.008 21.219 -3.939 1 98.19 105 SER A N 1
ATOM 823 C CA . SER A 1 105 ? -8.594 21.188 -2.541 1 98.19 105 SER A CA 1
ATOM 824 C C . SER A 1 105 ? -8.172 22.578 -2.066 1 98.19 105 SER A C 1
ATOM 826 O O . SER A 1 105 ? -7.832 23.438 -2.877 1 98.19 105 SER A O 1
ATOM 828 N N . PRO A 1 106 ? -8.258 22.859 -0.785 1 97.44 106 PRO A N 1
ATOM 829 C CA . PRO A 1 106 ? -7.836 24.172 -0.287 1 97.44 106 PRO A CA 1
ATOM 830 C C . PRO A 1 106 ? -6.355 24.438 -0.535 1 97.44 106 PRO A C 1
ATOM 832 O O . PRO A 1 106 ? -5.559 23.5 -0.659 1 97.44 106 PRO A O 1
ATOM 835 N N . TYR A 1 107 ? -6.074 25.688 -0.579 1 95.62 107 TYR A N 1
ATOM 836 C CA . TYR A 1 107 ? -4.684 26.109 -0.685 1 95.62 107 TYR A CA 1
ATOM 837 C C . TYR A 1 107 ? -4.441 27.406 0.099 1 95.62 107 TYR A C 1
ATOM 839 O O . TYR A 1 107 ? -5.188 28.375 -0.046 1 95.62 107 TYR A O 1
ATOM 847 N N . PRO A 1 108 ? -3.369 27.453 0.968 1 95.81 108 PRO A N 1
ATOM 848 C CA . PRO A 1 108 ? -2.377 26.391 1.207 1 95.81 108 PRO A CA 1
ATOM 849 C C . PRO A 1 108 ? -2.934 25.234 2.027 1 95.81 108 PRO A C 1
ATOM 851 O O . PRO A 1 108 ? -3.73 25.453 2.943 1 95.81 108 PRO A O 1
ATOM 854 N N . SER A 1 109 ? -2.58 24.062 1.615 1 96.88 109 SER A N 1
ATOM 855 C CA . SER A 1 109 ? -2.93 22.844 2.336 1 96.88 109 SER A CA 1
ATOM 856 C C . SER A 1 109 ? -1.957 21.719 2.018 1 96.88 109 SER A C 1
ATOM 858 O O . SER A 1 109 ? -0.79 21.969 1.708 1 96.88 109 SER A O 1
ATOM 860 N N . TYR A 1 110 ? -2.34 20.531 2.312 1 94.25 110 TYR A N 1
ATOM 861 C CA . TYR A 1 110 ? -1.517 19.344 2.135 1 94.25 110 TYR A CA 1
ATOM 862 C C . TYR A 1 110 ? -1.146 19.156 0.668 1 94.25 110 TYR A C 1
ATOM 864 O O . TYR A 1 110 ? -2.021 18.969 -0.179 1 94.25 110 TYR A O 1
ATOM 872 N N . ILE A 1 111 ? 0.069 19.047 0.312 1 90 111 ILE A N 1
ATOM 873 C CA . ILE A 1 111 ? 0.588 19.109 -1.05 1 90 111 ILE A CA 1
ATOM 874 C C . ILE A 1 111 ? 0.382 17.766 -1.745 1 90 111 ILE A C 1
ATOM 876 O O . ILE A 1 111 ? 0.336 17.703 -2.977 1 90 111 ILE A O 1
ATOM 880 N N . LEU A 1 112 ? 0.249 16.719 -1 1 93 112 LEU A N 1
ATOM 881 C CA . LEU A 1 112 ? 0.104 15.383 -1.573 1 93 112 LEU A CA 1
ATOM 882 C C . LEU A 1 112 ? -1.132 15.305 -2.463 1 93 112 LEU A C 1
ATOM 884 O O . LEU A 1 112 ? -1.156 14.547 -3.434 1 93 112 LEU A O 1
ATOM 888 N N . TYR A 1 113 ? -2.18 16.062 -2.195 1 96.75 113 TYR A N 1
ATOM 889 C CA . TYR A 1 113 ? -3.406 16.031 -2.986 1 96.75 113 TYR A CA 1
ATOM 890 C C . TYR A 1 113 ? -3.113 16.312 -4.457 1 96.75 113 TYR A C 1
ATOM 892 O O . TYR A 1 113 ? -3.537 15.555 -5.332 1 96.75 113 TYR A O 1
ATOM 900 N N . GLU A 1 114 ? -2.344 17.375 -4.652 1 95.12 114 GLU A N 1
ATOM 901 C CA . GLU A 1 114 ? -1.995 17.75 -6.02 1 95.12 114 GLU A CA 1
ATOM 902 C C . GLU A 1 114 ? -1.162 16.656 -6.695 1 95.12 114 GLU A C 1
ATOM 904 O O . GLU A 1 114 ? -1.383 16.344 -7.863 1 95.12 114 GLU A O 1
ATOM 909 N N . THR A 1 115 ? -0.257 16.125 -5.957 1 94.31 115 THR A N 1
ATOM 910 C CA . THR A 1 115 ? 0.616 15.078 -6.469 1 94.31 115 THR A CA 1
ATOM 911 C C . THR A 1 115 ? -0.199 13.875 -6.918 1 94.31 115 THR A C 1
ATOM 913 O O . THR A 1 115 ? 0.033 13.328 -8 1 94.31 115 THR A O 1
ATOM 916 N N . LEU A 1 116 ? -1.146 13.422 -6.148 1 96.44 116 LEU A N 1
ATOM 917 C CA . LEU A 1 116 ? -1.963 12.25 -6.457 1 96.44 116 LEU A CA 1
ATOM 918 C C . LEU A 1 116 ? -2.814 12.492 -7.699 1 96.44 116 LEU A C 1
ATOM 920 O O . LEU A 1 116 ? -3.002 11.586 -8.508 1 96.44 116 LEU A O 1
ATOM 924 N N . VAL A 1 117 ? -3.35 13.703 -7.828 1 97 117 VAL A N 1
ATOM 925 C CA . VAL A 1 117 ? -4.152 14.055 -8.992 1 97 117 VAL A CA 1
ATOM 926 C C . VAL A 1 117 ? -3.283 14.031 -10.25 1 97 117 VAL A C 1
ATOM 928 O O . VAL A 1 117 ? -3.703 13.523 -11.297 1 97 117 VAL A O 1
ATOM 931 N N . ASP A 1 118 ? -2.029 14.555 -10.102 1 95.62 118 ASP A N 1
ATOM 932 C CA . ASP A 1 118 ? -1.092 14.57 -11.219 1 95.62 118 ASP A CA 1
ATOM 933 C C . ASP A 1 118 ? -0.731 13.156 -11.656 1 95.62 118 ASP A C 1
ATOM 935 O O . ASP A 1 118 ? -0.675 12.867 -12.859 1 95.62 118 ASP A O 1
ATOM 939 N N . ILE A 1 119 ? -0.501 12.273 -10.766 1 95.06 119 ILE A N 1
ATOM 940 C CA . ILE A 1 119 ? -0.169 10.883 -11.07 1 95.06 119 ILE A CA 1
ATOM 941 C C . ILE A 1 119 ? -1.312 10.242 -11.844 1 95.06 119 ILE A C 1
ATOM 943 O O . ILE A 1 119 ? -1.078 9.469 -12.781 1 95.06 119 ILE A O 1
ATOM 947 N N . GLN A 1 120 ? -2.531 10.594 -11.477 1 95.88 120 GLN A N 1
ATOM 948 C CA . GLN A 1 120 ? -3.723 10.023 -12.102 1 95.88 120 GLN A CA 1
ATOM 949 C C . GLN A 1 120 ? -3.982 10.648 -13.461 1 95.88 120 GLN A C 1
ATOM 951 O O . GLN A 1 120 ? -4.73 10.102 -14.273 1 95.88 120 GLN A O 1
ATOM 956 N N . GLY A 1 121 ? -3.338 11.828 -13.766 1 94.88 121 GLY A N 1
ATOM 957 C CA . GLY A 1 121 ? -3.584 12.547 -15.008 1 94.88 121 GLY A CA 1
ATOM 958 C C . GLY A 1 121 ? -4.805 13.445 -14.945 1 94.88 121 GLY A C 1
ATOM 959 O O . GLY A 1 121 ? -5.328 13.859 -15.984 1 94.88 121 GLY A O 1
ATOM 960 N N . GLY A 1 122 ? -5.293 13.695 -13.742 1 96.31 122 GLY A N 1
ATOM 961 C CA . GLY A 1 122 ? -6.402 14.617 -13.562 1 96.31 122 GLY A CA 1
ATOM 962 C C . GLY A 1 122 ? -5.977 16.078 -13.594 1 96.31 122 GLY A C 1
ATOM 963 O O . GLY A 1 122 ? -4.801 16.375 -13.812 1 96.31 122 GLY A O 1
ATOM 964 N N . ARG A 1 123 ? -6.969 16.906 -13.484 1 97.44 123 ARG A N 1
ATOM 965 C CA . ARG A 1 123 ? -6.746 18.344 -13.367 1 97.44 123 ARG A CA 1
ATOM 966 C C . ARG A 1 123 ? -6.977 18.812 -11.938 1 97.44 123 ARG A C 1
ATOM 968 O O . ARG A 1 123 ? -7.973 18.453 -11.312 1 97.44 123 ARG A O 1
ATOM 975 N N . HIS A 1 124 ? -6.055 19.531 -11.406 1 97.25 124 HIS A N 1
ATOM 976 C CA . HIS A 1 124 ? -6.18 20.047 -10.047 1 97.25 124 HIS A CA 1
ATOM 977 C C . HIS A 1 124 ? -6.359 21.562 -10.047 1 97.25 124 HIS A C 1
ATOM 979 O O . HIS A 1 124 ? -5.715 22.281 -10.828 1 97.25 124 HIS A O 1
ATOM 985 N N . GLU A 1 125 ? -7.297 22.016 -9.281 1 97.12 125 GLU A N 1
ATOM 986 C CA . GLU A 1 125 ? -7.441 23.453 -9.016 1 97.12 125 GLU A CA 1
ATOM 987 C C . GLU A 1 125 ? -7.457 23.734 -7.516 1 97.12 125 GLU A C 1
ATOM 989 O O . GLU A 1 125 ? -7.953 22.922 -6.727 1 97.12 125 GLU A O 1
ATOM 994 N N . ARG A 1 126 ? -6.969 24.859 -7.191 1 95.88 126 ARG A N 1
ATOM 995 C CA . ARG A 1 126 ? -6.828 25.281 -5.801 1 95.88 126 ARG A CA 1
ATOM 996 C C . ARG A 1 126 ? -8.008 26.156 -5.371 1 95.88 126 ARG A C 1
ATOM 998 O O . ARG A 1 126 ? -8.445 27.031 -6.125 1 95.88 126 ARG A O 1
ATOM 1005 N N . LEU A 1 127 ? -8.539 25.812 -4.215 1 96.44 127 LEU A N 1
ATOM 1006 C CA . LEU A 1 127 ? -9.484 26.703 -3.547 1 96.44 127 LEU A CA 1
ATOM 1007 C C . LEU A 1 127 ? -8.766 27.688 -2.639 1 96.44 127 LEU A C 1
ATOM 1009 O O . LEU A 1 127 ? -8.32 27.328 -1.548 1 96.44 127 LEU A O 1
ATOM 1013 N N . PRO A 1 128 ? -8.711 28.891 -3.033 1 92.5 128 PRO A N 1
ATOM 1014 C CA . PRO A 1 128 ? -7.91 29.859 -2.268 1 92.5 128 PRO A CA 1
ATOM 1015 C C . PRO A 1 128 ? -8.492 30.141 -0.885 1 92.5 128 PRO A C 1
ATOM 1017 O O . PRO A 1 128 ? -9.711 30.25 -0.736 1 92.5 128 PRO A O 1
ATOM 1020 N N . LEU A 1 129 ? -7.66 30.234 0.027 1 94.69 129 LEU A N 1
ATOM 1021 C CA . LEU A 1 129 ? -8.031 30.641 1.382 1 94.69 129 LEU A CA 1
ATOM 1022 C C . LEU A 1 129 ? -7.629 32.094 1.651 1 94.69 129 LEU A C 1
ATOM 1024 O O . LEU A 1 129 ? -6.625 32.562 1.121 1 94.69 129 LEU A O 1
ATOM 1028 N N . ASN A 1 130 ? -8.453 32.75 2.477 1 92.5 130 ASN A N 1
ATOM 1029 C CA . ASN A 1 130 ? -8.125 34.094 2.916 1 92.5 130 ASN A CA 1
ATOM 1030 C C . ASN A 1 130 ? -6.938 34.094 3.879 1 92.5 130 ASN A C 1
ATOM 1032 O O . ASN A 1 130 ? -6.469 33.031 4.301 1 92.5 130 ASN A O 1
ATOM 1036 N N . ALA A 1 131 ? -6.484 35.25 4.215 1 89.19 131 ALA A N 1
ATOM 1037 C CA . ALA A 1 131 ? -5.332 35.406 5.098 1 89.19 131 ALA A CA 1
ATOM 1038 C C . ALA A 1 131 ? -5.609 34.812 6.469 1 89.19 131 ALA A C 1
ATOM 1040 O O . ALA A 1 131 ? -4.691 34.344 7.145 1 89.19 131 ALA A O 1
ATOM 1041 N N . ASP A 1 132 ? -6.867 34.781 6.805 1 92.44 132 ASP A N 1
ATOM 1042 C CA . ASP A 1 132 ? -7.23 34.219 8.102 1 92.44 132 ASP A CA 1
ATOM 1043 C C . ASP A 1 132 ? -7.617 32.75 7.969 1 92.44 132 ASP A C 1
ATOM 1045 O O . ASP A 1 132 ? -8.234 32.188 8.875 1 92.44 132 ASP A O 1
ATOM 1049 N N . TRP A 1 133 ? -7.406 32.188 6.785 1 95.38 133 TRP A N 1
ATOM 1050 C CA . TRP A 1 133 ? -7.57 30.781 6.48 1 95.38 133 TRP A CA 1
ATOM 1051 C C . TRP A 1 133 ? -9.047 30.438 6.332 1 95.38 133 TRP A C 1
ATOM 1053 O O . TRP A 1 133 ? -9.422 29.25 6.398 1 95.38 133 TRP A O 1
ATOM 1063 N N . SER A 1 134 ? -9.906 31.453 6.195 1 95.38 134 SER A N 1
ATOM 1064 C CA . SER A 1 134 ? -11.312 31.219 5.887 1 95.38 134 SER A CA 1
ATOM 1065 C C . SER A 1 134 ? -11.531 31.047 4.387 1 95.38 134 SER A C 1
ATOM 1067 O O . SER A 1 134 ? -10.633 31.297 3.59 1 95.38 134 SER A O 1
ATOM 1069 N N . TRP A 1 135 ? -12.719 30.594 4.039 1 95 135 TRP A N 1
ATOM 1070 C CA . TRP A 1 135 ? -13.07 30.344 2.643 1 95 135 TRP A CA 1
ATOM 1071 C C . TRP A 1 135 ? -13.586 31.609 1.979 1 95 135 TRP A C 1
ATOM 1073 O O . TRP A 1 135 ? -14.352 32.375 2.586 1 95 135 TRP A O 1
ATOM 1083 N N . ASP A 1 136 ? -13.133 31.906 0.768 1 88.31 136 ASP A N 1
ATOM 1084 C CA . ASP A 1 136 ? -13.891 32.781 -0.132 1 88.31 136 ASP A CA 1
ATOM 1085 C C . ASP A 1 136 ? -14.914 31.969 -0.935 1 88.31 136 ASP A C 1
ATOM 1087 O O . ASP A 1 136 ? -14.656 31.594 -2.082 1 88.31 136 ASP A O 1
ATOM 1091 N N . MET A 1 137 ? -16.047 31.828 -0.408 1 90.69 137 MET A N 1
ATOM 1092 C CA . MET A 1 137 ? -17.031 30.875 -0.937 1 90.69 137 MET A CA 1
ATOM 1093 C C . MET A 1 137 ? -17.516 31.312 -2.316 1 90.69 137 MET A C 1
ATOM 1095 O O . MET A 1 137 ? -17.859 30.469 -3.15 1 90.69 137 MET A O 1
ATOM 1099 N N . GLN A 1 138 ? -17.641 32.594 -2.543 1 88.12 138 GLN A N 1
ATOM 1100 C CA . GLN A 1 138 ? -18.047 33.062 -3.857 1 88.12 138 GLN A CA 1
ATOM 1101 C C . GLN A 1 138 ? -17.109 32.594 -4.949 1 88.12 138 GLN A C 1
ATOM 1103 O O . GLN A 1 138 ? -17.547 32.094 -5.988 1 88.12 138 GLN A O 1
ATOM 1108 N N . THR A 1 139 ? -15.914 32.625 -4.66 1 88.31 139 THR A N 1
ATOM 1109 C CA . THR A 1 139 ? -14.906 32.188 -5.617 1 88.31 139 THR A CA 1
ATOM 1110 C C . THR A 1 139 ? -14.828 30.672 -5.664 1 88.31 139 THR A C 1
ATOM 1112 O O . THR A 1 139 ? -14.68 30.078 -6.734 1 88.31 139 THR A O 1
ATOM 1115 N N . CYS A 1 140 ? -14.984 30.016 -4.578 1 94.06 140 CYS A N 1
ATOM 1116 C CA . CYS A 1 140 ? -14.844 28.578 -4.469 1 94.06 140 CYS A CA 1
ATOM 1117 C C . CYS A 1 140 ? -16 27.859 -5.152 1 94.06 140 CYS A C 1
ATOM 1119 O O . CYS A 1 140 ? -15.812 26.797 -5.746 1 94.06 140 CYS A O 1
ATOM 1121 N N . ARG A 1 141 ? -17.141 28.406 -5.164 1 93.25 141 ARG A N 1
ATOM 1122 C CA . ARG A 1 141 ? -18.359 27.766 -5.637 1 93.25 141 ARG A CA 1
ATOM 1123 C C . ARG A 1 141 ? -18.25 27.406 -7.113 1 93.25 141 ARG A C 1
ATOM 1125 O O . ARG A 1 141 ? -18.75 26.359 -7.543 1 93.25 141 ARG A O 1
ATOM 1132 N N . LEU A 1 142 ? -17.688 28.188 -7.898 1 93.12 142 LEU A N 1
ATOM 1133 C CA . LEU A 1 142 ? -17.562 27.953 -9.328 1 93.12 142 LEU A CA 1
ATOM 1134 C C . LEU A 1 142 ? -16.75 26.672 -9.602 1 93.12 142 LEU A C 1
ATOM 1136 O O . LEU A 1 142 ? -17.109 25.891 -10.484 1 93.12 142 LEU A O 1
ATOM 1140 N N . LEU A 1 143 ? -15.742 26.531 -8.844 1 95.56 143 LEU A N 1
ATOM 1141 C CA . LEU A 1 143 ? -14.891 25.359 -9.016 1 95.56 143 LEU A CA 1
ATOM 1142 C C . LEU A 1 143 ? -15.57 24.109 -8.461 1 95.56 143 LEU A C 1
ATOM 1144 O O . LEU A 1 143 ? -15.508 23.047 -9.086 1 95.56 143 LEU A O 1
ATOM 1148 N N . ILE A 1 144 ? -16.219 24.281 -7.402 1 96.69 144 ILE A N 1
ATOM 1149 C CA . ILE A 1 144 ? -16.875 23.172 -6.727 1 96.69 144 ILE A CA 1
ATOM 1150 C C . ILE A 1 144 ? -17.969 22.594 -7.617 1 96.69 144 ILE A C 1
ATOM 1152 O O . ILE A 1 144 ? -18.156 21.375 -7.68 1 96.69 144 ILE A O 1
ATOM 1156 N N . GLU A 1 145 ? -18.656 23.406 -8.328 1 95.38 145 GLU A N 1
ATOM 1157 C CA . GLU A 1 145 ? -19.766 23 -9.195 1 95.38 145 GLU A CA 1
ATOM 1158 C C . GLU A 1 145 ? -19.281 22.047 -10.289 1 95.38 145 GLU A C 1
ATOM 1160 O O . GLU A 1 145 ? -20.031 21.172 -10.727 1 95.38 145 GLU A O 1
ATOM 1165 N N . GLN A 1 146 ? -18.031 22.188 -10.578 1 96 146 GLN A N 1
ATOM 1166 C CA . GLN A 1 146 ? -17.516 21.406 -11.703 1 96 146 GLN A CA 1
ATOM 1167 C C . GLN A 1 146 ? -16.656 20.25 -11.211 1 96 146 GLN A C 1
ATOM 1169 O O . GLN A 1 146 ? -16.266 19.391 -12 1 96 146 GLN A O 1
ATOM 1174 N N . ALA A 1 147 ? -16.406 20.172 -9.961 1 97.62 147 ALA A N 1
ATOM 1175 C CA . ALA A 1 147 ? -15.406 19.25 -9.43 1 97.62 147 ALA A CA 1
ATOM 1176 C C . ALA A 1 147 ? -15.945 17.828 -9.367 1 97.62 147 ALA A C 1
ATOM 1178 O O . ALA A 1 147 ? -17.094 17.609 -8.961 1 97.62 147 ALA A O 1
ATOM 1179 N N . LYS A 1 148 ? -15.086 16.875 -9.82 1 97.69 148 LYS A N 1
ATOM 1180 C CA . LYS A 1 148 ? -15.367 15.453 -9.641 1 97.69 148 LYS A CA 1
ATOM 1181 C C . LYS A 1 148 ? -15.07 15 -8.219 1 97.69 148 LYS A C 1
ATOM 1183 O O . LYS A 1 148 ? -15.664 14.039 -7.727 1 97.69 148 LYS A O 1
ATOM 1188 N N . LEU A 1 149 ? -14.141 15.68 -7.613 1 98.25 149 LEU A N 1
ATOM 1189 C CA . LEU A 1 149 ? -13.688 15.352 -6.266 1 98.25 149 LEU A CA 1
ATOM 1190 C C . LEU A 1 149 ? -13.195 16.609 -5.539 1 98.25 149 LEU A C 1
ATOM 1192 O O . LEU A 1 149 ? -12.492 17.422 -6.121 1 98.25 149 LEU A O 1
ATOM 1196 N N . ALA A 1 150 ? -13.664 16.781 -4.344 1 97.81 150 ALA A N 1
ATOM 1197 C CA . ALA A 1 150 ? -13.125 17.797 -3.443 1 97.81 150 ALA A CA 1
ATOM 1198 C C . ALA A 1 150 ? -12.438 17.156 -2.24 1 97.81 150 ALA A C 1
ATOM 1200 O O . ALA A 1 150 ? -13.039 16.344 -1.537 1 97.81 150 ALA A O 1
ATOM 1201 N N . LEU A 1 151 ? -11.172 17.438 -1.99 1 98.25 151 LEU A N 1
ATOM 1202 C CA . LEU A 1 151 ? -10.391 16.953 -0.856 1 98.25 151 LEU A CA 1
ATOM 1203 C C . LEU A 1 151 ? -10.18 18.062 0.168 1 98.25 151 LEU A C 1
ATOM 1205 O O . LEU A 1 151 ? -9.562 19.078 -0.138 1 98.25 151 LEU A O 1
ATOM 1209 N N . VAL A 1 152 ? -10.641 17.844 1.393 1 96.81 152 VAL A N 1
ATOM 1210 C CA . VAL A 1 152 ? -10.547 18.906 2.4 1 96.81 152 VAL A CA 1
ATOM 1211 C C . VAL A 1 152 ? -10.055 18.312 3.719 1 96.81 152 VAL A C 1
ATOM 1213 O O . VAL A 1 152 ? -10.727 17.484 4.328 1 96.81 152 VAL A O 1
ATOM 1216 N N . PRO A 1 153 ? -8.867 18.688 4.125 1 97.19 153 PRO A N 1
ATOM 1217 C CA . PRO A 1 153 ? -8.422 18.297 5.469 1 97.19 153 PRO A CA 1
ATOM 1218 C C . PRO A 1 153 ? -9.031 19.156 6.566 1 97.19 153 PRO A C 1
ATOM 1220 O O . PRO A 1 153 ? -9.164 20.375 6.395 1 97.19 153 PRO A O 1
ATOM 1223 N N . ASN A 1 154 ? -9.414 18.562 7.605 1 96 154 ASN A N 1
ATOM 1224 C CA . ASN A 1 154 ? -9.992 19.266 8.734 1 96 154 ASN A CA 1
ATOM 1225 C C . ASN A 1 154 ? -9.68 18.578 10.062 1 96 154 ASN A C 1
ATOM 1227 O O . ASN A 1 154 ? -10.344 17.609 10.43 1 96 154 ASN A O 1
ATOM 1231 N N . PRO A 1 155 ? -8.742 19.094 10.797 1 96.69 155 PRO A N 1
ATOM 1232 C CA . PRO A 1 155 ? -7.984 20.344 10.703 1 96.69 155 PRO A CA 1
ATOM 1233 C C . PRO A 1 155 ? -7.078 20.391 9.477 1 96.69 155 PRO A C 1
ATOM 1235 O O . PRO A 1 155 ? -6.688 19.344 8.953 1 96.69 155 PRO A O 1
ATOM 1238 N N . ASN A 1 156 ? -6.805 21.625 9.047 1 97.75 156 ASN A N 1
ATOM 1239 C CA . ASN A 1 156 ? -5.992 21.859 7.855 1 97.75 156 ASN A CA 1
ATOM 1240 C C . ASN A 1 156 ? -4.504 21.859 8.188 1 97.75 156 ASN A C 1
ATOM 1242 O O . ASN A 1 156 ? -4.094 22.359 9.234 1 97.75 156 ASN A O 1
ATOM 1246 N N . SER A 1 157 ? -3.67 21.266 7.438 1 97.06 157 SER A N 1
ATOM 1247 C CA . SER A 1 157 ? -2.221 21.438 7.441 1 97.06 157 SER A CA 1
ATOM 1248 C C . SER A 1 157 ? -1.761 22.312 6.281 1 97.06 157 SER A C 1
ATOM 1250 O O . SER A 1 157 ? -2.066 22.031 5.125 1 97.06 157 SER A O 1
ATOM 1252 N N . PRO A 1 158 ? -1.156 23.406 6.555 1 97.06 158 PRO A N 1
ATOM 1253 C CA . PRO A 1 158 ? -0.257 23.578 7.699 1 97.06 158 PRO A CA 1
ATOM 1254 C C . PRO A 1 158 ? -0.846 24.469 8.781 1 97.06 158 PRO A C 1
ATOM 1256 O O . PRO A 1 158 ? -0.234 24.656 9.836 1 97.06 158 PRO A O 1
ATOM 1259 N N . SER A 1 159 ? -2.021 25.016 8.57 1 97.38 159 SER A N 1
ATOM 1260 C CA . SER A 1 159 ? -2.492 26.109 9.438 1 97.38 159 SER A CA 1
ATOM 1261 C C . SER A 1 159 ? -2.965 25.562 10.781 1 97.38 159 SER A C 1
ATOM 1263 O O . SER A 1 159 ? -2.904 26.266 11.789 1 97.38 159 SER A O 1
ATOM 1265 N N . GLY A 1 160 ? -3.506 24.359 10.727 1 97.81 160 GLY A N 1
ATOM 1266 C CA . GLY A 1 160 ? -4.02 23.766 11.945 1 97.81 160 GLY A CA 1
ATOM 1267 C C . GLY A 1 160 ? -5.438 24.188 12.273 1 97.81 160 GLY A C 1
ATOM 1268 O O . GLY A 1 160 ? -6.059 23.641 13.195 1 97.81 160 GLY A O 1
ATOM 1269 N N . ASN A 1 161 ? -6.012 25.156 11.547 1 96.94 161 ASN A N 1
ATOM 1270 C CA . ASN A 1 161 ? -7.371 25.609 11.82 1 96.94 161 ASN A CA 1
ATOM 1271 C C . ASN A 1 161 ? -8.398 24.531 11.5 1 96.94 161 ASN A C 1
ATOM 1273 O O . ASN A 1 161 ? -8.133 23.625 10.695 1 96.94 161 ASN A O 1
ATOM 1277 N N . ARG A 1 162 ? -9.5 24.625 12.07 1 96 162 ARG A N 1
ATOM 1278 C CA . ARG A 1 162 ? -10.633 23.734 11.836 1 96 162 ARG A CA 1
ATOM 1279 C C . ARG A 1 162 ? -11.867 24.516 11.398 1 96 162 ARG A C 1
ATOM 1281 O O . ARG A 1 162 ? -12.297 25.438 12.094 1 96 162 ARG A O 1
ATOM 1288 N N . TRP A 1 163 ? -12.391 24.203 10.25 1 94.81 163 TRP A N 1
ATOM 1289 C CA . TRP A 1 163 ? -13.633 24.812 9.789 1 94.81 163 TRP A CA 1
ATOM 1290 C C . TRP A 1 163 ? -14.844 24.094 10.375 1 94.81 163 TRP A C 1
ATOM 1292 O O . TRP A 1 163 ? -14.766 22.906 10.727 1 94.81 163 TRP A O 1
ATOM 1302 N N . SER A 1 164 ? -15.945 24.766 10.5 1 91.12 164 SER A N 1
ATOM 1303 C CA . SER A 1 164 ? -17.172 24.156 10.984 1 91.12 164 SER A CA 1
ATOM 1304 C C . SER A 1 164 ? -17.719 23.156 9.977 1 91.12 164 SER A C 1
ATOM 1306 O O . SER A 1 164 ? -17.391 23.219 8.789 1 91.12 164 SER A O 1
ATOM 1308 N N . LEU A 1 165 ? -18.547 22.219 10.398 1 87.31 165 LEU A N 1
ATOM 1309 C CA . LEU A 1 165 ? -19.156 21.219 9.516 1 87.31 165 LEU A CA 1
ATOM 1310 C C . LEU A 1 165 ? -20.031 21.906 8.461 1 87.31 165 LEU A C 1
ATOM 1312 O O . LEU A 1 165 ? -20.125 21.422 7.328 1 87.31 165 LEU A O 1
ATOM 1316 N N . ASP A 1 166 ? -20.672 23 8.867 1 88.62 166 ASP A N 1
ATOM 1317 C CA . ASP A 1 166 ? -21.516 23.734 7.926 1 88.62 166 ASP A CA 1
ATOM 1318 C C . ASP A 1 166 ? -20.672 24.344 6.801 1 88.62 166 ASP A C 1
ATOM 1320 O O . ASP A 1 166 ? -21.078 24.312 5.637 1 88.62 166 ASP A O 1
ATOM 1324 N N . GLU A 1 167 ? -19.531 24.875 7.156 1 90.44 167 GLU A N 1
ATOM 1325 C CA . GLU A 1 167 ? -18.641 25.438 6.152 1 90.44 167 GLU A CA 1
ATOM 1326 C C . GLU A 1 167 ? -18.125 24.359 5.199 1 90.44 167 GLU A C 1
ATOM 1328 O O . GLU A 1 167 ? -18.094 24.562 3.982 1 90.44 167 GLU A O 1
ATOM 1333 N N . ILE A 1 168 ? -17.797 23.25 5.742 1 90.81 168 ILE A N 1
ATOM 1334 C CA . ILE A 1 168 ? -17.25 22.156 4.957 1 90.81 168 ILE A CA 1
ATOM 1335 C C . ILE A 1 168 ? -18.328 21.547 4.062 1 90.81 168 ILE A C 1
ATOM 1337 O O . ILE A 1 168 ? -18.047 21.109 2.947 1 90.81 168 ILE A O 1
ATOM 1341 N N . ALA A 1 169 ? -19.531 21.484 4.512 1 89.44 169 ALA A N 1
ATOM 1342 C CA . ALA A 1 169 ? -20.641 20.906 3.758 1 89.44 169 ALA A CA 1
ATOM 1343 C C . ALA A 1 169 ? -20.891 21.672 2.465 1 89.44 169 ALA A C 1
ATOM 1345 O O . ALA A 1 169 ? -21.328 21.094 1.464 1 89.44 169 ALA A O 1
ATOM 1346 N N . GLU A 1 170 ? -20.625 22.969 2.48 1 91.44 170 GLU A N 1
ATOM 1347 C CA . GLU A 1 170 ? -20.812 23.812 1.301 1 91.44 170 GLU A CA 1
ATOM 1348 C C . GLU A 1 170 ? -19.812 23.438 0.202 1 91.44 170 GLU A C 1
ATOM 1350 O O . GLU A 1 170 ? -19.969 23.859 -0.948 1 91.44 170 GLU A O 1
ATOM 1355 N N . LEU A 1 171 ? -18.812 22.672 0.557 1 94.31 171 LEU A N 1
ATOM 1356 C CA . LEU A 1 171 ? -17.766 22.312 -0.394 1 94.31 171 LEU A CA 1
ATOM 1357 C C . LEU A 1 171 ? -18.062 20.969 -1.044 1 94.31 171 LEU A C 1
ATOM 1359 O O . LEU A 1 171 ? -17.266 20.469 -1.848 1 94.31 171 LEU A O 1
ATOM 1363 N N . ILE A 1 172 ? -19.188 20.312 -0.725 1 93.75 172 ILE A N 1
ATOM 1364 C CA . ILE A 1 172 ? -19.578 19.047 -1.354 1 93.75 172 ILE A CA 1
ATOM 1365 C C . ILE A 1 172 ? -20.016 19.312 -2.795 1 93.75 172 ILE A C 1
ATOM 1367 O O . ILE A 1 172 ? -21.016 19.984 -3.035 1 93.75 172 ILE A O 1
ATOM 1371 N N . PRO A 1 173 ? -19.234 18.766 -3.74 1 95.12 173 PRO A N 1
ATOM 1372 C CA . PRO A 1 173 ? -19.641 18.984 -5.133 1 95.12 173 PRO A CA 1
ATOM 1373 C C . PRO A 1 173 ? -21 18.359 -5.461 1 95.12 173 PRO A C 1
ATOM 1375 O O . PRO A 1 173 ? -21.266 17.234 -5.062 1 95.12 173 PRO A O 1
ATOM 1378 N N . PRO A 1 174 ? -21.844 19.047 -6.25 1 91.31 174 PRO A N 1
ATOM 1379 C CA . PRO A 1 174 ? -23.156 18.516 -6.59 1 91.31 174 PRO A CA 1
ATOM 1380 C C . PRO A 1 174 ? -23.078 17.281 -7.484 1 91.31 174 PRO A C 1
ATOM 1382 O O . PRO A 1 174 ? -23.969 16.438 -7.461 1 91.31 174 PRO A O 1
ATOM 1385 N N . GLN A 1 175 ? -22 17.156 -8.195 1 89.12 175 GLN A N 1
ATOM 1386 C CA . GLN A 1 175 ? -21.875 16.031 -9.109 1 89.12 175 GLN A CA 1
ATOM 1387 C C . GLN A 1 175 ? -20.578 15.258 -8.859 1 89.12 175 GLN A C 1
ATOM 1389 O O . GLN A 1 175 ? -20 14.672 -9.789 1 89.12 175 GLN A O 1
ATOM 1394 N N . GLY A 1 176 ? -20.062 15.352 -7.688 1 95.12 176 GLY A N 1
ATOM 1395 C CA . GLY A 1 176 ? -18.812 14.68 -7.348 1 95.12 176 GLY A CA 1
ATOM 1396 C C . GLY A 1 176 ? -18.766 14.195 -5.91 1 95.12 176 GLY A C 1
ATOM 1397 O O . GLY A 1 176 ? -19.781 14.219 -5.211 1 95.12 176 GLY A O 1
ATOM 1398 N N . MET A 1 177 ? -17.672 13.633 -5.508 1 96.31 177 MET A N 1
ATOM 1399 C CA . MET A 1 177 ? -17.438 13.125 -4.156 1 96.31 177 MET A CA 1
ATOM 1400 C C . MET A 1 177 ? -16.734 14.172 -3.299 1 96.31 177 MET A C 1
ATOM 1402 O O . MET A 1 177 ? -16.031 15.039 -3.822 1 96.31 177 MET A O 1
ATOM 1406 N N . PHE A 1 178 ? -16.969 14.109 -2.035 1 96.06 178 PHE A N 1
ATOM 1407 C CA . PHE A 1 178 ? -16.297 14.945 -1.042 1 96.06 178 PHE A CA 1
ATOM 1408 C C . PHE A 1 178 ? -15.508 14.086 -0.056 1 96.06 178 PHE A C 1
ATOM 1410 O O . PHE A 1 178 ? -16.047 13.148 0.527 1 96.06 178 PHE A O 1
ATOM 1417 N N . VAL A 1 179 ? -14.25 14.406 0.109 1 96.88 179 VAL A N 1
ATOM 1418 C CA . VAL A 1 179 ? -13.398 13.695 1.058 1 96.88 179 VAL A CA 1
ATOM 1419 C C . VAL A 1 179 ? -13.047 14.609 2.229 1 96.88 179 VAL A C 1
ATOM 1421 O O . VAL A 1 179 ? -12.445 15.672 2.035 1 96.88 179 VAL A O 1
ATOM 1424 N N . LEU A 1 180 ? -13.477 14.234 3.332 1 95.75 180 LEU A N 1
ATOM 1425 C CA . LEU A 1 180 ? -13.031 14.859 4.57 1 95.75 180 LEU A CA 1
ATOM 1426 C C . LEU A 1 180 ? -11.828 14.125 5.152 1 95.75 180 LEU A C 1
ATOM 1428 O O . LEU A 1 180 ? -11.977 13.047 5.734 1 95.75 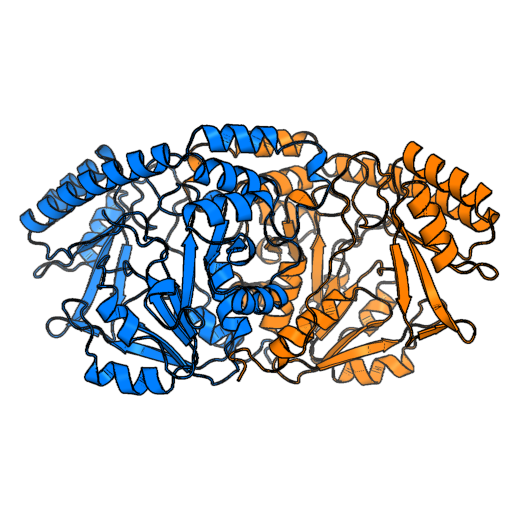180 LEU A O 1
ATOM 1432 N N . ASP A 1 181 ? -10.672 14.711 5.004 1 96.75 181 ASP A N 1
ATOM 1433 C CA . ASP A 1 181 ? -9.438 14.125 5.504 1 96.75 181 ASP A CA 1
ATOM 1434 C C . ASP A 1 181 ? -9.203 14.5 6.965 1 96.75 181 ASP A C 1
ATOM 1436 O O . ASP A 1 181 ? -8.781 15.617 7.262 1 96.75 181 ASP A O 1
ATOM 1440 N N . GLU A 1 182 ? -9.305 13.523 7.82 1 95.88 182 GLU A N 1
ATOM 1441 C CA . GLU A 1 182 ? -9.227 13.766 9.258 1 95.88 182 GLU A CA 1
ATOM 1442 C C . GLU A 1 182 ? -7.973 13.133 9.852 1 95.88 182 GLU A C 1
ATOM 1444 O O . GLU A 1 182 ? -8.031 12.516 10.922 1 95.88 182 GLU A O 1
ATOM 1449 N N . ALA A 1 183 ? -6.875 13.305 9.156 1 96.12 183 ALA A N 1
ATOM 1450 C CA . ALA A 1 183 ? -5.605 12.844 9.703 1 96.12 183 ALA A CA 1
ATOM 1451 C C . ALA A 1 183 ? -5.363 13.414 11.094 1 96.12 183 ALA A C 1
ATOM 1453 O O . ALA A 1 183 ? -4.719 12.781 11.938 1 96.12 183 ALA A O 1
ATOM 1454 N N . TYR A 1 184 ? -5.938 14.594 11.359 1 97 184 TYR A N 1
ATOM 1455 C CA . TYR A 1 184 ? -5.727 15.281 12.633 1 97 184 TYR A CA 1
ATOM 1456 C C . TYR A 1 184 ? -7.031 15.391 13.414 1 97 184 TYR A C 1
ATOM 1458 O O . TYR A 1 184 ? -7.129 16.172 14.367 1 97 184 TYR A O 1
ATOM 1466 N N . GLY A 1 185 ? -7.996 14.594 13.07 1 94.31 185 GLY A N 1
ATOM 1467 C CA . GLY A 1 185 ? -9.359 14.742 13.562 1 94.31 185 GLY A CA 1
ATOM 1468 C C . GLY A 1 185 ? -9.492 14.43 15.047 1 94.31 185 GLY A C 1
ATOM 1469 O O . GLY A 1 185 ? -10.492 14.789 15.672 1 94.31 185 GLY A O 1
ATOM 1470 N N . ASP A 1 186 ? -8.516 13.82 15.648 1 94.62 186 ASP A N 1
ATOM 1471 C CA . ASP A 1 186 ? -8.617 13.406 17.047 1 94.62 186 ASP A CA 1
ATOM 1472 C C . ASP A 1 186 ? -8.172 14.523 17.984 1 94.62 186 ASP A C 1
ATOM 1474 O O . ASP A 1 186 ? -8.414 14.469 19.188 1 94.62 186 ASP A O 1
ATOM 1478 N N . PHE A 1 187 ? -7.57 15.5 17.5 1 95.69 187 PHE A N 1
ATOM 1479 C CA . PHE A 1 187 ? -6.887 16.453 18.359 1 95.69 187 PHE A CA 1
ATOM 1480 C C . PHE A 1 187 ? -7.848 17.547 18.828 1 95.69 187 PHE A C 1
ATOM 1482 O O . PHE A 1 187 ? -7.633 18.156 19.875 1 95.69 187 PHE A O 1
ATOM 1489 N N . PRO A 1 188 ? -8.883 17.797 18 1 91.19 188 PRO A N 1
ATOM 1490 C CA . PRO A 1 188 ? -9.844 18.766 18.547 1 91.19 188 PRO A CA 1
ATOM 1491 C C . PRO A 1 188 ? -10.57 18.234 19.781 1 91.19 188 PRO A C 1
ATOM 1493 O O . PRO A 1 188 ? -10.641 17.016 19.984 1 91.19 188 PRO A O 1
ATOM 1496 N N . ASP A 1 189 ? -10.984 19.125 20.5 1 78.25 189 ASP A N 1
ATOM 1497 C CA . ASP A 1 189 ? -11.727 18.766 21.703 1 78.25 189 ASP A CA 1
ATOM 1498 C C . ASP A 1 189 ? -13.031 18.047 21.359 1 78.25 189 ASP A C 1
ATOM 1500 O O . ASP A 1 189 ? -13.547 17.266 22.156 1 78.25 189 ASP A O 1
ATOM 1504 N N . GLN A 1 190 ? -13.539 18.281 20.203 1 72.38 190 GLN A N 1
ATOM 1505 C CA . GLN A 1 190 ? -14.734 17.609 19.703 1 72.38 190 GLN A CA 1
ATOM 1506 C C . GLN A 1 190 ? -14.477 16.969 18.344 1 72.38 190 GLN A C 1
ATOM 1508 O O . GLN A 1 190 ? -14.766 17.562 17.297 1 72.38 190 GLN A O 1
ATOM 1513 N N . PRO A 1 191 ? -13.93 15.789 18.453 1 66.56 191 PRO A N 1
ATOM 1514 C CA . PRO A 1 191 ? -13.648 15.164 17.156 1 66.56 191 PRO A CA 1
ATOM 1515 C C . PRO A 1 191 ? -14.922 14.773 16.391 1 66.56 191 PRO A C 1
ATOM 1517 O O . PRO A 1 191 ? -15.961 14.523 17.016 1 66.56 191 PRO A O 1
ATOM 1520 N N . HIS A 1 192 ? -14.867 14.93 15.094 1 65.94 192 HIS A N 1
ATOM 1521 C CA . HIS A 1 192 ? -15.977 14.477 14.266 1 65.94 192 HIS A CA 1
ATOM 1522 C C . HIS A 1 192 ? -16.016 12.953 14.18 1 65.94 192 HIS A C 1
ATOM 1524 O O . HIS A 1 192 ? -14.969 12.305 14.109 1 65.94 192 HIS A O 1
ATOM 1530 N N . CYS A 1 193 ? -17.047 12.391 14.508 1 61.66 193 CYS A N 1
ATOM 1531 C CA . CYS A 1 193 ? -17.141 10.938 14.469 1 61.66 193 CYS A CA 1
ATOM 1532 C C . CYS A 1 193 ? -18.219 10.484 13.484 1 61.66 193 CYS A C 1
ATOM 1534 O O . CYS A 1 193 ? -19.047 9.633 13.812 1 61.66 193 CYS A O 1
ATOM 1536 N N . GLY A 1 194 ? -18.328 11.203 12.469 1 65.06 194 GLY A N 1
ATOM 1537 C CA . GLY A 1 194 ? -19.281 10.633 11.531 1 65.06 194 GLY A CA 1
ATOM 1538 C C . GLY A 1 194 ? -20.5 11.508 11.328 1 65.06 194 GLY A C 1
ATOM 1539 O O . GLY A 1 194 ? -21.375 11.188 10.508 1 65.06 194 GLY A O 1
ATOM 1540 N N . GLU A 1 195 ? -20.656 12.594 12.016 1 72.69 195 GLU A N 1
ATOM 1541 C CA . GLU A 1 195 ? -21.828 13.453 11.945 1 72.69 195 GLU A CA 1
ATOM 1542 C C . GLU A 1 195 ? -22.062 13.945 10.523 1 72.69 195 GLU A C 1
ATOM 1544 O O . GLU A 1 195 ? -23.203 14.219 10.133 1 72.69 195 GLU A O 1
ATOM 1549 N N . ILE A 1 196 ? -21.078 13.93 9.875 1 75.31 196 ILE A N 1
ATOM 1550 C CA . ILE A 1 196 ? -21.156 14.477 8.523 1 75.31 196 ILE A CA 1
ATOM 1551 C C . ILE A 1 196 ? -22 13.547 7.645 1 75.31 196 ILE A C 1
ATOM 1553 O O . ILE A 1 196 ? -22.656 14 6.711 1 75.31 196 ILE A O 1
ATOM 1557 N N . PHE A 1 197 ? -21.984 12.258 7.914 1 74.5 197 PHE A N 1
ATOM 1558 C CA . PHE A 1 197 ? -22.734 11.305 7.102 1 74.5 197 PHE A CA 1
ATOM 1559 C C . PHE A 1 197 ? -24.234 11.484 7.281 1 74.5 197 PHE A C 1
ATOM 1561 O O . PHE A 1 197 ? -25 11.273 6.348 1 74.5 197 PHE A O 1
ATOM 1568 N N . SER A 1 198 ? -24.656 11.82 8.461 1 68.69 198 SER A N 1
ATOM 1569 C CA . SER A 1 198 ? -26.062 11.945 8.805 1 68.69 198 SER A CA 1
ATOM 1570 C C . SER A 1 198 ? -26.625 13.289 8.367 1 68.69 198 SER A C 1
ATOM 1572 O O . SER A 1 198 ? -27.828 13.406 8.078 1 68.69 198 SER A O 1
ATOM 1574 N N . ARG A 1 199 ? -25.891 14.156 8.297 1 63.62 199 ARG A N 1
ATOM 1575 C CA . ARG A 1 199 ? -26.375 15.523 8.086 1 63.62 199 ARG A CA 1
ATOM 1576 C C . ARG A 1 199 ? -26.328 15.891 6.605 1 63.62 199 ARG A C 1
ATOM 1578 O O . ARG A 1 199 ? -27.125 16.734 6.152 1 63.62 199 ARG A O 1
ATOM 1585 N N . HIS A 1 200 ? -25.516 15.328 6.039 1 64.12 200 HIS A N 1
ATOM 1586 C CA . HIS A 1 200 ? -25.25 15.812 4.684 1 64.12 200 HIS A CA 1
ATOM 1587 C C . HIS A 1 200 ? -25.25 14.656 3.686 1 64.12 200 HIS A C 1
ATOM 1589 O O . HIS A 1 200 ? -25.578 13.523 4.035 1 64.12 200 HIS A O 1
ATOM 1595 N N . ALA A 1 201 ? -25.094 14.867 2.287 1 61.75 201 ALA A N 1
ATOM 1596 C CA . ALA A 1 201 ? -25.156 13.906 1.19 1 61.75 201 ALA A CA 1
ATOM 1597 C C . ALA A 1 201 ? -24.297 12.68 1.482 1 61.75 201 ALA A C 1
ATOM 1599 O O . ALA A 1 201 ? -23.312 12.422 0.781 1 61.75 201 ALA A O 1
ATOM 1600 N N . GLY A 1 202 ? -24.703 11.984 2.574 1 74.5 202 GLY A N 1
ATOM 1601 C CA . GLY A 1 202 ? -23.906 10.938 3.188 1 74.5 202 GLY A CA 1
ATOM 1602 C C . GLY A 1 202 ? -23.391 9.914 2.189 1 74.5 202 GLY A C 1
ATOM 1603 O O . GLY A 1 202 ? -22.328 9.32 2.389 1 74.5 202 GLY A O 1
ATOM 1604 N N . GLU A 1 203 ? -24.031 9.938 1.042 1 86.12 203 GLU A N 1
ATOM 1605 C CA . GLU A 1 203 ? -23.578 8.992 0.021 1 86.12 203 GLU A CA 1
ATOM 1606 C C . GLU A 1 203 ? -22.438 9.578 -0.807 1 86.12 203 GLU A C 1
ATOM 1608 O O . GLU A 1 203 ? -21.781 8.859 -1.553 1 86.12 203 GLU A O 1
ATOM 1613 N N . ARG A 1 204 ? -22.172 10.852 -0.617 1 92.81 204 ARG A N 1
ATOM 1614 C CA . ARG A 1 204 ? -21.125 11.5 -1.416 1 92.81 204 ARG A CA 1
ATOM 1615 C C . ARG A 1 204 ? -19.953 11.914 -0.548 1 92.81 204 ARG A C 1
ATOM 1617 O O . ARG A 1 204 ? -19.078 12.656 -0.995 1 92.81 204 ARG A O 1
ATOM 1624 N N . VAL A 1 205 ? -19.953 11.445 0.696 1 94.44 205 VAL A N 1
ATOM 1625 C CA . VAL A 1 205 ? -18.891 11.852 1.621 1 94.44 205 VAL A CA 1
ATOM 1626 C C . VAL A 1 205 ? -18.047 10.641 1.998 1 94.44 205 VAL A C 1
ATOM 1628 O O . VAL A 1 205 ? -18.562 9.562 2.264 1 94.44 205 VAL A O 1
ATOM 1631 N N . ILE A 1 206 ? -16.781 10.82 1.962 1 96.31 206 ILE A N 1
ATOM 1632 C CA . ILE A 1 206 ? -15.805 9.867 2.475 1 96.31 206 ILE A CA 1
ATOM 1633 C C . ILE A 1 206 ? -14.953 10.539 3.559 1 96.31 206 ILE A C 1
ATOM 1635 O O . ILE A 1 206 ? -14.453 11.641 3.365 1 96.31 206 ILE A O 1
ATOM 1639 N N . VAL A 1 207 ? -14.789 9.906 4.68 1 95.69 207 VAL A N 1
ATOM 1640 C CA . VAL A 1 207 ? -13.914 10.383 5.742 1 95.69 207 VAL A CA 1
ATOM 1641 C C . VAL A 1 207 ? -12.672 9.5 5.82 1 95.69 207 VAL A C 1
ATOM 1643 O O . VAL A 1 207 ? -12.773 8.266 5.781 1 95.69 207 VAL A O 1
ATOM 1646 N N . THR A 1 208 ? -11.508 10.062 5.871 1 96.88 208 THR A N 1
ATOM 1647 C CA . THR A 1 208 ? -10.281 9.289 6.043 1 96.88 208 THR A CA 1
ATOM 1648 C C . THR A 1 208 ? -9.664 9.555 7.41 1 96.88 208 THR A C 1
ATOM 1650 O O . THR A 1 208 ? -9.727 10.68 7.918 1 96.88 208 THR A O 1
ATOM 1653 N N . ARG A 1 209 ? -9.07 8.523 7.98 1 96.38 209 ARG A N 1
ATOM 1654 C CA . ARG A 1 209 ? -8.422 8.57 9.289 1 96.38 209 ARG A CA 1
ATOM 1655 C C . ARG A 1 209 ? -7.023 7.961 9.227 1 96.38 209 ARG A C 1
ATOM 1657 O O . ARG A 1 209 ? -6.789 7.008 8.484 1 96.38 209 ARG A O 1
ATOM 1664 N N . SER A 1 210 ? -6.156 8.477 10.047 1 96.56 210 SER A N 1
ATOM 1665 C CA . SER A 1 210 ? -4.766 8.039 10.094 1 96.56 210 SER A CA 1
ATOM 1666 C C . SER A 1 210 ? -4.387 7.547 11.484 1 96.56 210 SER A C 1
ATOM 1668 O O . SER A 1 210 ? -4.906 8.039 12.492 1 96.56 210 SER A O 1
ATOM 1670 N N . PHE A 1 211 ? -3.471 6.641 11.539 1 98.25 211 PHE A N 1
ATOM 1671 C CA . PHE A 1 211 ? -2.922 6.191 12.82 1 98.25 211 PHE A CA 1
ATOM 1672 C C . PHE A 1 211 ? -1.579 6.855 13.094 1 98.25 211 PHE A C 1
ATOM 1674 O O . PHE A 1 211 ? -1.003 6.68 14.172 1 98.25 211 PHE A O 1
ATOM 1681 N N . SER A 1 212 ? -1.098 7.633 12.18 1 97.81 212 SER A N 1
ATOM 1682 C CA . SER A 1 212 ? 0.261 8.164 12.242 1 97.81 212 SER A CA 1
ATOM 1683 C C . SER A 1 212 ? 0.373 9.281 13.266 1 97.81 212 SER A C 1
ATOM 1685 O O . SER A 1 212 ? 1.475 9.625 13.703 1 97.81 212 SER A O 1
ATOM 1687 N N . LYS A 1 213 ? -0.785 9.883 13.594 1 97.88 213 LYS A N 1
ATOM 1688 C CA . LYS A 1 213 ? -0.748 11.102 14.391 1 97.88 213 LYS A CA 1
ATOM 1689 C C . LYS A 1 213 ? -1.217 10.844 15.82 1 97.88 213 LYS A C 1
ATOM 1691 O O . LYS A 1 213 ? -0.422 10.453 16.672 1 97.88 213 LYS A O 1
ATOM 1696 N N . SER A 1 214 ? -2.504 10.719 16.031 1 97.25 214 SER A N 1
ATOM 1697 C CA . SER A 1 214 ? -3.068 10.648 17.375 1 97.25 214 SER A CA 1
ATOM 1698 C C . SER A 1 214 ? -2.744 9.312 18.031 1 97.25 214 SER A C 1
ATOM 1700 O O . SER A 1 214 ? -2.609 9.234 19.25 1 97.25 214 SER A O 1
ATOM 1702 N N . TYR A 1 215 ? -2.562 8.258 17.234 1 98.06 215 TYR A N 1
ATOM 1703 C CA . TYR A 1 215 ? -2.383 6.926 17.797 1 98.06 215 TYR A CA 1
ATOM 1704 C C . TYR A 1 215 ? -0.903 6.57 17.906 1 98.06 215 TYR A C 1
ATOM 1706 O O . TYR A 1 215 ? -0.549 5.477 18.344 1 98.06 215 TYR A O 1
ATOM 1714 N N . SER A 1 216 ? 0.003 7.43 17.469 1 98.56 216 SER A N 1
ATOM 1715 C CA . SER A 1 216 ? 1.445 7.258 17.609 1 98.56 216 SER A CA 1
ATOM 1716 C C . SER A 1 216 ? 1.933 6.035 16.844 1 98.56 216 SER A C 1
ATOM 1718 O O . SER A 1 216 ? 2.762 5.27 17.344 1 98.56 216 SER A O 1
ATOM 1720 N N . LEU A 1 217 ? 1.396 5.863 15.664 1 98.62 217 LEU A N 1
ATOM 1721 C CA . LEU A 1 217 ? 1.745 4.672 14.898 1 98.62 217 LEU A CA 1
ATOM 1722 C C . LEU A 1 217 ? 2.146 5.043 13.477 1 98.62 217 LEU A C 1
ATOM 1724 O O . LEU A 1 217 ? 1.757 4.363 12.523 1 98.62 217 LEU A O 1
ATOM 1728 N N . ALA A 1 218 ? 2.902 6.137 13.344 1 97.81 218 ALA A N 1
ATOM 1729 C CA . ALA A 1 218 ? 3.418 6.504 12.023 1 97.81 218 ALA A CA 1
ATOM 1730 C C . ALA A 1 218 ? 4.219 5.359 11.406 1 97.81 218 ALA A C 1
ATOM 1732 O O . ALA A 1 218 ? 4.176 5.145 10.195 1 97.81 218 ALA A O 1
ATOM 1733 N N . GLY A 1 219 ? 4.871 4.562 12.219 1 97.62 219 GLY A N 1
ATOM 1734 C CA . GLY A 1 219 ? 5.75 3.494 11.773 1 97.62 219 GLY A CA 1
ATOM 1735 C C . GLY A 1 219 ? 5.004 2.252 11.328 1 97.62 219 GLY A C 1
ATOM 1736 O O . GLY A 1 219 ? 5.59 1.353 10.719 1 97.62 219 GLY A O 1
ATOM 1737 N N . ILE A 1 220 ? 3.723 2.117 11.555 1 97 220 ILE A N 1
ATOM 1738 C CA . ILE A 1 220 ? 2.928 0.927 11.266 1 97 220 ILE A CA 1
ATOM 1739 C C . ILE A 1 220 ? 2.191 1.104 9.938 1 97 220 ILE A C 1
ATOM 1741 O O . ILE A 1 220 ? 1.752 0.126 9.328 1 97 220 ILE A O 1
ATOM 1745 N N . ARG A 1 221 ? 2.066 2.33 9.492 1 95.12 221 ARG A N 1
ATOM 1746 C CA . ARG A 1 221 ? 1.423 2.682 8.227 1 95.12 221 ARG A CA 1
ATOM 1747 C C . ARG A 1 221 ? 0.019 2.09 8.148 1 95.12 221 ARG A C 1
ATOM 1749 O O . ARG A 1 221 ? -0.253 1.238 7.301 1 95.12 221 ARG A O 1
ATOM 1756 N N . MET A 1 222 ? -0.882 2.527 8.93 1 97.81 222 MET A N 1
ATOM 1757 C CA . MET A 1 222 ? -2.285 2.123 8.914 1 97.81 222 MET A CA 1
ATOM 1758 C C . MET A 1 222 ? -3.199 3.34 8.82 1 97.81 222 MET A C 1
ATOM 1760 O O . MET A 1 222 ? -2.896 4.395 9.375 1 97.81 222 MET A O 1
ATOM 1764 N N . GLY A 1 223 ? -4.223 3.256 8.117 1 97.88 223 GLY A N 1
ATOM 1765 C CA . GLY A 1 223 ? -5.34 4.184 8.016 1 97.88 223 GLY A CA 1
ATOM 1766 C C . GLY A 1 223 ? -6.629 3.521 7.574 1 97.88 223 GLY A C 1
ATOM 1767 O O . GLY A 1 223 ? -6.68 2.301 7.406 1 97.88 223 GLY A O 1
ATOM 1768 N N . PHE A 1 224 ? -7.664 4.262 7.52 1 97.75 224 PHE A N 1
ATOM 1769 C CA . PHE A 1 224 ? -8.906 3.707 6.996 1 97.75 224 PHE A CA 1
ATOM 1770 C C . PHE A 1 224 ? -9.836 4.816 6.516 1 97.75 224 PHE A C 1
ATOM 1772 O O . PHE A 1 224 ? -9.656 5.98 6.879 1 97.75 224 PHE A O 1
ATOM 1779 N N . ALA A 1 225 ? -10.727 4.488 5.672 1 97.31 225 ALA A N 1
ATOM 1780 C CA . ALA A 1 225 ? -11.797 5.363 5.195 1 97.31 225 ALA A CA 1
ATOM 1781 C C . ALA A 1 225 ? -13.156 4.879 5.68 1 97.31 225 ALA A C 1
ATOM 1783 O O . ALA A 1 225 ? -13.359 3.68 5.902 1 97.31 225 ALA A O 1
ATOM 1784 N N . VAL A 1 226 ? -14.031 5.766 5.91 1 96.19 226 VAL A N 1
ATOM 1785 C CA . VAL A 1 226 ? -15.43 5.492 6.242 1 96.19 226 VAL A CA 1
ATOM 1786 C C . VAL A 1 226 ? -16.344 6.16 5.223 1 96.19 226 VAL A C 1
ATOM 1788 O O . VAL A 1 226 ? -16.234 7.363 4.977 1 96.19 226 VAL A O 1
ATOM 1791 N N . ALA A 1 227 ? -17.219 5.465 4.641 1 95.69 227 ALA A N 1
ATOM 1792 C CA . ALA A 1 227 ? -18.172 5.953 3.65 1 95.69 227 ALA A CA 1
ATOM 1793 C C . ALA A 1 227 ? -19.344 4.988 3.504 1 95.69 227 ALA A C 1
ATOM 1795 O O . ALA A 1 227 ? -19.328 3.893 4.07 1 95.69 227 ALA A O 1
ATOM 1796 N N . HIS A 1 228 ? -20.344 5.406 2.756 1 93.81 228 HIS A N 1
ATOM 1797 C CA . HIS A 1 228 ? -21.469 4.535 2.447 1 93.81 228 HIS A CA 1
ATOM 1798 C C . HIS A 1 228 ? -21 3.207 1.866 1 93.81 228 HIS A C 1
ATOM 1800 O O . HIS A 1 228 ? -20.062 3.174 1.065 1 93.81 228 HIS A O 1
ATOM 1806 N N . PRO A 1 229 ? -21.672 2.062 2.217 1 93.88 229 PRO A N 1
ATOM 1807 C CA . PRO A 1 229 ? -21.234 0.735 1.791 1 93.88 229 PRO A CA 1
ATOM 1808 C C . PRO A 1 229 ? -21.109 0.61 0.274 1 93.88 229 PRO A C 1
ATOM 1810 O O . PRO A 1 229 ? -20.219 -0.078 -0.225 1 93.88 229 PRO A O 1
ATOM 1813 N N . ASP A 1 230 ? -21.953 1.28 -0.441 1 92.62 230 ASP A N 1
ATOM 1814 C CA . ASP A 1 230 ? -21.875 1.235 -1.897 1 92.62 230 ASP A CA 1
ATOM 1815 C C . ASP A 1 230 ? -20.578 1.862 -2.396 1 92.62 230 ASP A C 1
ATOM 1817 O O . ASP A 1 230 ? -19.984 1.393 -3.373 1 92.62 230 ASP A O 1
ATOM 1821 N N . VAL A 1 231 ? -20.172 2.965 -1.757 1 94.5 231 VAL A N 1
ATOM 1822 C CA . VAL A 1 231 ? -18.922 3.637 -2.102 1 94.5 231 VAL A CA 1
ATOM 1823 C C . VAL A 1 231 ? -17.75 2.732 -1.768 1 94.5 231 VAL A C 1
ATOM 1825 O 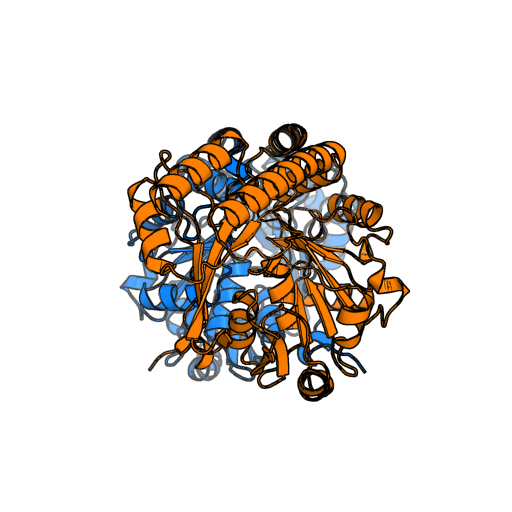O . VAL A 1 231 ? -16.844 2.551 -2.59 1 94.5 231 VAL A O 1
ATOM 1828 N N . ILE A 1 232 ? -17.812 2.07 -0.593 1 95.62 232 ILE A N 1
ATOM 1829 C CA . ILE A 1 232 ? -16.75 1.197 -0.132 1 95.62 232 ILE A CA 1
ATOM 1830 C C . ILE A 1 232 ? -16.609 0.003 -1.074 1 95.62 232 ILE A C 1
ATOM 1832 O O . ILE A 1 232 ? -15.5 -0.396 -1.427 1 95.62 232 ILE A O 1
ATOM 1836 N N . THR A 1 233 ? -17.688 -0.547 -1.515 1 93.25 233 THR A N 1
ATOM 1837 C CA . THR A 1 233 ? -17.688 -1.692 -2.418 1 93.25 233 THR A CA 1
ATOM 1838 C C . THR A 1 233 ? -16.969 -1.35 -3.721 1 93.25 233 THR A C 1
ATOM 1840 O O . THR A 1 233 ? -16.188 -2.146 -4.227 1 93.25 233 THR A O 1
ATOM 1843 N N . GLY A 1 234 ? -17.25 -0.174 -4.238 1 93.75 234 GLY A N 1
ATOM 1844 C CA . GLY A 1 234 ? -16.562 0.27 -5.441 1 93.75 234 GLY A CA 1
ATOM 1845 C C . GLY A 1 234 ? -15.078 0.495 -5.234 1 93.75 234 GLY A C 1
ATOM 1846 O O . GLY A 1 234 ? -14.266 0.107 -6.07 1 93.75 234 GLY A O 1
ATOM 1847 N N . MET A 1 235 ? -14.758 1.09 -4.098 1 95.88 235 MET A N 1
ATOM 1848 C CA . MET A 1 235 ? -13.359 1.378 -3.793 1 95.88 235 MET A CA 1
ATOM 1849 C C . MET A 1 235 ? -12.578 0.089 -3.578 1 95.88 235 MET A C 1
ATOM 1851 O O . MET A 1 235 ? -11.383 0.026 -3.883 1 95.88 235 MET A O 1
ATOM 1855 N N . ARG A 1 236 ? -13.188 -0.951 -3.09 1 94.38 236 ARG A N 1
ATOM 1856 C CA . ARG A 1 236 ? -12.539 -2.234 -2.83 1 94.38 236 ARG A CA 1
ATOM 1857 C C . ARG A 1 236 ? -12.055 -2.873 -4.125 1 94.38 236 ARG A C 1
ATOM 1859 O O . ARG A 1 236 ? -11.102 -3.654 -4.117 1 94.38 236 ARG A O 1
ATOM 1866 N N . LYS A 1 237 ? -12.688 -2.533 -5.223 1 92.62 237 LYS A N 1
ATOM 1867 C CA . LYS A 1 237 ? -12.273 -3.074 -6.516 1 92.62 237 LYS A CA 1
ATOM 1868 C C . LYS A 1 237 ? -10.891 -2.562 -6.914 1 92.62 237 LYS A C 1
ATOM 1870 O O . LYS A 1 237 ? -10.203 -3.186 -7.723 1 92.62 237 LYS A O 1
ATOM 1875 N N . VAL A 1 238 ? -10.484 -1.432 -6.352 1 93.06 238 VAL A N 1
ATOM 1876 C CA . VAL A 1 238 ? -9.242 -0.752 -6.703 1 93.06 238 VAL A CA 1
ATOM 1877 C C . VAL A 1 238 ? -8.133 -1.175 -5.746 1 93.06 238 VAL A C 1
ATOM 1879 O O . VAL A 1 238 ? -6.953 -1.164 -6.105 1 93.06 238 VAL A O 1
ATOM 1882 N N . LYS A 1 239 ? -8.484 -1.547 -4.578 1 90.44 239 LYS A N 1
ATOM 1883 C CA . LYS A 1 239 ? -7.547 -1.909 -3.52 1 90.44 239 LYS A CA 1
ATOM 1884 C C . LYS A 1 239 ? -6.836 -3.221 -3.84 1 90.44 239 LYS A C 1
ATOM 1886 O O . LYS A 1 239 ? -7.426 -4.125 -4.43 1 90.44 239 LYS A O 1
ATOM 1891 N N . ASP A 1 240 ? -5.562 -3.291 -3.412 1 87.69 240 ASP A N 1
ATOM 1892 C CA . ASP A 1 240 ? -4.863 -4.57 -3.494 1 87.69 240 ASP A CA 1
ATOM 1893 C C . ASP A 1 240 ? -5.543 -5.625 -2.625 1 87.69 240 ASP A C 1
ATOM 1895 O O . ASP A 1 240 ? -6.137 -5.297 -1.595 1 87.69 240 ASP A O 1
ATOM 1899 N N . SER A 1 241 ? -5.41 -6.887 -3.035 1 84.62 241 SER A N 1
ATOM 1900 C CA . SER A 1 241 ? -6.078 -7.977 -2.33 1 84.62 241 SER A CA 1
ATOM 1901 C C . SER A 1 241 ? -5.68 -8.008 -0.858 1 84.62 241 SER A C 1
ATOM 1903 O O . SER A 1 241 ? -6.531 -8.156 0.018 1 84.62 241 SER A O 1
ATOM 1905 N N . TYR A 1 242 ? -4.449 -7.895 -0.627 1 91.19 242 TYR A N 1
ATOM 1906 C CA . TYR A 1 242 ? -3.902 -7.863 0.724 1 91.19 242 TYR A CA 1
ATOM 1907 C C . TYR A 1 242 ? -3.064 -6.609 0.944 1 91.19 242 TYR A C 1
ATOM 1909 O O . TYR A 1 242 ? -1.835 -6.656 0.852 1 91.19 242 TYR A O 1
ATOM 1917 N N . ASN A 1 243 ? -3.766 -5.562 1.302 1 94.25 243 ASN A N 1
ATOM 1918 C CA . ASN A 1 243 ? -3.045 -4.293 1.351 1 94.25 243 ASN A CA 1
ATOM 1919 C C . ASN A 1 243 ? -2.598 -3.957 2.77 1 94.25 243 ASN A C 1
ATOM 1921 O O . ASN A 1 243 ? -1.827 -3.018 2.977 1 94.25 243 ASN A O 1
ATOM 1925 N N . CYS A 1 244 ? -3.053 -4.664 3.76 1 96.94 244 CYS A N 1
ATOM 1926 C CA . CYS A 1 244 ? -2.607 -4.488 5.137 1 96.94 244 CYS A CA 1
ATOM 1927 C C . CYS A 1 244 ? -1.982 -5.77 5.676 1 96.94 244 CYS A C 1
ATOM 1929 O O . CYS A 1 244 ? -2.539 -6.855 5.508 1 96.94 244 CYS A O 1
ATOM 1931 N N . ASP A 1 245 ? -0.833 -5.609 6.328 1 97.06 245 ASP A N 1
ATOM 1932 C CA . ASP A 1 245 ? -0.181 -6.82 6.824 1 97.06 245 ASP A CA 1
ATOM 1933 C C . ASP A 1 245 ? -0.734 -7.223 8.188 1 97.06 245 ASP A C 1
ATOM 1935 O O . ASP A 1 245 ? -1.421 -6.434 8.844 1 97.06 245 ASP A O 1
ATOM 1939 N N . GLY A 1 246 ? -0.453 -8.461 8.562 1 97.62 246 GLY A N 1
ATOM 1940 C CA . GLY A 1 246 ? -1.035 -9.031 9.766 1 97.62 246 GLY A CA 1
ATOM 1941 C C . GLY A 1 246 ? -0.586 -8.328 11.039 1 97.62 246 GLY A C 1
ATOM 1942 O O . GLY A 1 246 ? -1.357 -8.203 11.992 1 97.62 246 GLY A O 1
ATOM 1943 N N . ILE A 1 247 ? 0.639 -7.855 11.086 1 98.56 247 ILE A N 1
ATOM 1944 C CA . ILE A 1 247 ? 1.176 -7.191 12.266 1 98.56 247 ILE A CA 1
ATOM 1945 C C . ILE A 1 247 ? 0.557 -5.801 12.398 1 98.56 247 ILE A C 1
ATOM 1947 O O . ILE A 1 247 ? 0.163 -5.395 13.5 1 98.56 247 ILE A O 1
ATOM 1951 N N . ALA A 1 248 ? 0.495 -5.105 11.297 1 98.38 248 ALA A N 1
ATOM 1952 C CA . ALA A 1 248 ? -0.101 -3.771 11.297 1 98.38 248 ALA A CA 1
ATOM 1953 C C . ALA A 1 248 ? -1.562 -3.824 11.727 1 98.38 248 ALA A C 1
ATOM 1955 O O . ALA A 1 248 ? -2.018 -2.98 12.508 1 98.38 248 ALA A O 1
ATOM 1956 N N . LEU A 1 249 ? -2.309 -4.801 11.227 1 98.56 249 LEU A N 1
ATOM 1957 C CA . LEU A 1 249 ? -3.709 -4.965 11.602 1 98.56 249 LEU A CA 1
ATOM 1958 C C . LEU A 1 249 ? -3.846 -5.219 13.102 1 98.56 249 LEU A C 1
ATOM 1960 O O . LEU A 1 249 ? -4.703 -4.629 13.758 1 98.56 249 LEU A O 1
ATOM 1964 N N . ALA A 1 250 ? -2.986 -6.078 13.633 1 98.62 250 ALA A N 1
ATOM 1965 C CA . ALA A 1 250 ? -3.02 -6.375 15.062 1 98.62 250 ALA A CA 1
ATOM 1966 C C . ALA A 1 250 ? -2.707 -5.125 15.891 1 98.62 250 ALA A C 1
ATOM 1968 O O . ALA A 1 250 ? -3.412 -4.82 16.859 1 98.62 250 ALA A O 1
ATOM 1969 N N . ALA A 1 251 ? -1.701 -4.398 15.5 1 98.75 251 ALA A N 1
ATOM 1970 C CA . ALA A 1 251 ? -1.265 -3.191 16.203 1 98.75 251 ALA A CA 1
ATOM 1971 C C . ALA A 1 251 ? -2.354 -2.123 16.188 1 98.75 251 ALA A C 1
ATOM 1973 O O . ALA A 1 251 ? -2.703 -1.567 17.219 1 98.75 251 ALA A O 1
ATOM 1974 N N . ALA A 1 252 ? -2.887 -1.858 15.008 1 98.75 252 ALA A N 1
ATOM 1975 C CA . ALA A 1 252 ? -3.893 -0.811 14.844 1 98.75 252 ALA A CA 1
ATOM 1976 C C . ALA A 1 252 ? -5.176 -1.161 15.586 1 98.75 252 ALA A C 1
ATOM 1978 O O . ALA A 1 252 ? -5.812 -0.289 16.188 1 98.75 252 ALA A O 1
ATOM 1979 N N . THR A 1 253 ? -5.543 -2.469 15.531 1 98.81 253 THR A N 1
ATOM 1980 C CA . THR A 1 253 ? -6.742 -2.904 16.234 1 98.81 253 THR A CA 1
ATOM 1981 C C . THR A 1 253 ? -6.586 -2.695 17.734 1 98.81 253 THR A C 1
ATOM 1983 O O . THR A 1 253 ? -7.508 -2.207 18.406 1 98.81 253 THR A O 1
ATOM 1986 N N . ALA A 1 254 ? -5.418 -3.053 18.25 1 98.81 254 ALA A N 1
ATOM 1987 C CA . ALA A 1 254 ? -5.141 -2.855 19.656 1 98.81 254 ALA A CA 1
ATOM 1988 C C . ALA A 1 254 ? -5.184 -1.374 20.031 1 98.81 254 ALA A C 1
ATOM 1990 O O . ALA A 1 254 ? -5.699 -1.005 21.094 1 98.81 254 ALA A O 1
ATOM 1991 N N . ALA A 1 255 ? -4.68 -0.517 19.203 1 98.69 255 ALA A N 1
ATOM 1992 C CA . ALA A 1 255 ? -4.699 0.925 19.438 1 98.69 255 ALA A CA 1
ATOM 1993 C C . ALA A 1 255 ? -6.129 1.456 19.484 1 98.69 255 ALA A C 1
ATOM 1995 O O . ALA A 1 255 ? -6.477 2.258 20.359 1 98.69 255 ALA A O 1
ATOM 1996 N N . LEU A 1 256 ? -6.969 0.999 18.562 1 98.12 256 LEU A N 1
ATOM 1997 C CA . LEU A 1 256 ? -8.359 1.432 18.516 1 98.12 256 LEU A CA 1
ATOM 1998 C C . LEU A 1 256 ? -9.102 1.015 19.781 1 98.12 256 LEU A C 1
ATOM 2000 O O . LEU A 1 256 ? -9.984 1.731 20.266 1 98.12 256 LEU A O 1
ATOM 2004 N N . ARG A 1 257 ? -8.758 -0.122 20.297 1 98 257 ARG A N 1
ATOM 2005 C CA . ARG A 1 257 ? -9.43 -0.627 21.484 1 98 257 ARG A CA 1
ATOM 2006 C C . ARG A 1 257 ? -9.016 0.163 22.734 1 98 257 ARG A C 1
ATOM 2008 O O . ARG A 1 257 ? -9.766 0.239 23.703 1 98 257 ARG A O 1
ATOM 2015 N N . ASP A 1 258 ? -7.867 0.763 22.688 1 98.19 258 ASP A N 1
ATOM 2016 C CA . ASP A 1 258 ? -7.359 1.522 23.828 1 98.19 258 ASP A CA 1
ATOM 2017 C C . ASP A 1 258 ? -7.531 3.023 23.609 1 98.19 258 ASP A C 1
ATOM 2019 O O . ASP A 1 258 ? -6.551 3.771 23.594 1 98.19 258 ASP A O 1
ATOM 2023 N N . GLN A 1 259 ? -8.75 3.477 23.531 1 96.75 259 GLN A N 1
ATOM 2024 C CA . GLN A 1 259 ? -9.07 4.879 23.281 1 96.75 259 GLN A CA 1
ATOM 2025 C C . GLN A 1 259 ? -8.531 5.77 24.391 1 96.75 259 GLN A C 1
ATOM 2027 O O . GLN A 1 259 ? -8.102 6.895 24.141 1 96.75 259 GLN A O 1
ATOM 2032 N N . GLN A 1 260 ? -8.57 5.273 25.578 1 97.62 260 GLN A N 1
ATOM 2033 C CA . GLN A 1 260 ? -8.148 6.078 26.719 1 97.62 260 GLN A CA 1
ATOM 2034 C C . GLN A 1 260 ? -6.695 6.516 26.578 1 97.62 260 GLN A C 1
ATOM 2036 O O . GLN A 1 260 ? -6.352 7.656 26.906 1 97.62 260 GLN A O 1
ATOM 2041 N N . TRP A 1 261 ? -5.82 5.617 26.141 1 98.25 261 TRP A N 1
ATOM 2042 C CA . TRP A 1 261 ? -4.418 5.965 25.953 1 98.25 261 TRP A CA 1
ATOM 2043 C C . TRP A 1 261 ? -4.277 7.113 24.953 1 98.25 261 TRP A C 1
ATOM 2045 O O . TRP A 1 261 ? -3.539 8.07 25.203 1 98.25 261 TRP A O 1
ATOM 2055 N N . MET A 1 262 ? -4.969 7.035 23.828 1 97.38 262 MET A N 1
ATOM 2056 C CA . MET A 1 262 ? -4.949 8.07 22.797 1 97.38 262 MET A CA 1
ATOM 2057 C C . MET A 1 262 ? -5.484 9.391 23.328 1 97.38 262 MET A C 1
ATOM 2059 O O . MET A 1 262 ? -4.891 10.445 23.109 1 97.38 262 MET A O 1
ATOM 2063 N N . LEU A 1 263 ? -6.559 9.344 24.062 1 96.56 263 LEU A N 1
ATOM 2064 C CA . LEU A 1 263 ? -7.18 10.539 24.625 1 96.56 263 LEU A CA 1
ATOM 2065 C C . LEU A 1 263 ? -6.258 11.211 25.625 1 96.56 263 LEU A C 1
ATOM 2067 O O . LEU A 1 263 ? -6.152 12.438 25.672 1 96.56 263 LEU A O 1
ATOM 2071 N N . ASP A 1 264 ? -5.555 10.414 26.438 1 97.62 264 ASP A N 1
ATOM 2072 C CA . ASP A 1 264 ? -4.609 10.953 27.406 1 97.62 264 ASP A CA 1
ATOM 2073 C C . ASP A 1 264 ? -3.459 11.672 26.719 1 97.62 264 ASP A C 1
ATOM 2075 O O . ASP A 1 264 ? -3.061 12.766 27.125 1 97.62 264 ASP A O 1
ATOM 2079 N N . ASN A 1 265 ? -2.912 11.055 25.719 1 97.62 265 ASN A N 1
ATOM 2080 C CA . ASN A 1 265 ? -1.827 11.68 24.969 1 97.62 265 ASN A CA 1
ATOM 2081 C C . ASN A 1 265 ? -2.291 12.945 24.266 1 97.62 265 ASN A C 1
ATOM 2083 O O . ASN A 1 265 ? -1.567 13.945 24.234 1 97.62 265 ASN A O 1
ATOM 2087 N N . THR A 1 266 ? -3.492 12.906 23.688 1 97.19 266 THR A N 1
ATOM 2088 C CA . THR A 1 266 ? -4.051 14.07 23 1 97.19 266 THR A CA 1
ATOM 2089 C C . THR A 1 266 ? -4.242 15.227 23.984 1 97.19 266 THR A C 1
ATOM 2091 O O . THR A 1 266 ? -3.98 16.391 23.641 1 97.19 266 THR A O 1
ATOM 2094 N N . ALA A 1 267 ? -4.676 14.914 25.172 1 97.25 267 ALA A N 1
ATOM 2095 C CA . ALA A 1 267 ? -4.859 15.945 26.188 1 97.25 267 ALA A CA 1
ATOM 2096 C C . ALA A 1 267 ? -3.537 16.625 26.531 1 97.25 267 ALA A C 1
ATOM 2098 O O . ALA A 1 267 ? -3.48 17.844 26.703 1 97.25 267 ALA A O 1
ATOM 2099 N N . LYS A 1 268 ? -2.479 15.836 26.672 1 98.06 268 LYS A N 1
ATOM 2100 C CA . LYS A 1 268 ? -1.152 16.391 26.922 1 98.06 268 LYS A CA 1
ATOM 2101 C C . LYS A 1 268 ? -0.716 17.312 25.781 1 98.06 268 LYS A C 1
ATOM 2103 O O . LYS A 1 268 ? -0.164 18.375 26.016 1 98.06 268 LYS A O 1
ATOM 2108 N N . ILE A 1 269 ? -0.963 16.875 24.594 1 98.12 269 ILE A N 1
ATOM 2109 C CA . ILE A 1 269 ? -0.581 17.641 23.406 1 98.12 269 ILE A CA 1
ATOM 2110 C C . ILE A 1 269 ? -1.357 18.953 23.359 1 98.12 269 ILE A C 1
ATOM 2112 O O . ILE A 1 269 ? -0.791 20 23.062 1 98.12 269 ILE A O 1
ATOM 2116 N N . GLN A 1 270 ? -2.645 18.891 23.672 1 97.38 270 GLN A N 1
ATOM 2117 C CA . GLN A 1 270 ? -3.473 20.094 23.703 1 97.38 270 GLN A CA 1
ATOM 2118 C C . GLN A 1 270 ? -2.934 21.109 24.703 1 97.38 270 GLN A C 1
ATOM 2120 O O . GLN A 1 270 ? -2.877 22.297 24.422 1 97.38 270 GLN A O 1
ATOM 2125 N N . GLN A 1 271 ? -2.537 20.625 25.812 1 97.69 271 GLN A N 1
ATOM 2126 C CA . GLN A 1 271 ? -1.994 21.5 26.844 1 97.69 271 GLN A CA 1
ATOM 2127 C C . GLN A 1 271 ? -0.682 22.141 26.391 1 97.69 271 GLN A C 1
ATOM 2129 O O . GLN A 1 271 ? -0.488 23.344 26.531 1 97.69 271 GLN A O 1
ATOM 2134 N N . THR A 1 272 ? 0.187 21.281 25.875 1 98.06 272 THR A N 1
ATOM 2135 C CA . THR A 1 272 ? 1.479 21.766 25.406 1 98.06 272 THR A CA 1
ATOM 2136 C C . THR A 1 272 ? 1.303 22.734 24.234 1 98.06 272 THR A C 1
ATOM 2138 O O . THR A 1 272 ? 2.035 23.719 24.125 1 98.06 272 THR A O 1
ATOM 2141 N N . ARG A 1 273 ? 0.374 22.453 23.375 1 98.06 273 ARG A N 1
ATOM 2142 C CA . ARG A 1 273 ? 0.058 23.328 22.234 1 98.06 273 ARG A CA 1
ATOM 2143 C C . ARG A 1 273 ? -0.356 24.703 22.719 1 98.06 273 ARG A C 1
ATOM 2145 O O . ARG A 1 273 ? 0.091 25.719 22.172 1 98.06 273 ARG A O 1
ATOM 2152 N N . ALA A 1 274 ? -1.224 24.75 23.719 1 97.69 274 ALA A N 1
ATOM 2153 C CA . ALA A 1 274 ? -1.685 26.016 24.266 1 97.69 274 ALA A CA 1
ATOM 2154 C C . ALA A 1 274 ? -0.522 26.812 24.859 1 97.69 274 ALA A C 1
ATOM 2156 O O . ALA A 1 274 ? -0.425 28.016 24.641 1 97.69 274 ALA A O 1
ATOM 2157 N N . THR A 1 275 ? 0.318 26.125 25.562 1 98.12 275 THR A N 1
ATOM 2158 C CA . THR A 1 275 ? 1.475 26.766 26.188 1 98.12 275 THR A CA 1
ATOM 2159 C C . THR A 1 275 ? 2.414 27.328 25.125 1 98.12 275 THR A C 1
ATOM 2161 O O . THR A 1 275 ? 2.867 28.469 25.219 1 98.12 275 THR A O 1
ATOM 2164 N N . LEU A 1 276 ? 2.73 26.516 24.109 1 98.44 276 LEU A N 1
ATOM 2165 C CA . LEU A 1 276 ? 3.617 26.953 23.047 1 98.44 276 LEU A CA 1
ATOM 2166 C C . LEU A 1 276 ? 3.02 28.141 22.297 1 98.44 276 LEU A C 1
ATOM 2168 O O . LEU A 1 276 ? 3.727 29.109 21.969 1 98.44 276 LEU A O 1
ATOM 2172 N N . SER A 1 277 ? 1.742 28.062 21.969 1 98.62 277 SER A N 1
ATOM 2173 C CA . SER A 1 277 ? 1.064 29.141 21.266 1 98.62 277 SER A CA 1
ATOM 2174 C C . SER A 1 277 ? 1.19 30.453 22.031 1 98.62 277 SER A C 1
ATOM 2176 O O . SER A 1 277 ? 1.489 31.5 21.438 1 98.62 277 SER A O 1
ATOM 2178 N N . ALA A 1 278 ? 0.962 30.391 23.328 1 98.5 278 ALA A N 1
ATOM 2179 C CA . ALA A 1 278 ? 1.068 31.578 24.156 1 98.5 278 ALA A CA 1
ATOM 2180 C C . ALA A 1 278 ? 2.488 32.125 24.141 1 98.5 278 ALA A C 1
ATOM 2182 O O . ALA A 1 278 ? 2.682 33.344 24.047 1 98.5 278 ALA A O 1
ATOM 2183 N N . THR A 1 279 ? 3.422 31.25 24.25 1 98.44 279 THR A N 1
ATOM 2184 C CA . THR A 1 279 ? 4.824 31.656 24.219 1 98.44 279 THR A CA 1
ATOM 2185 C C . THR A 1 279 ? 5.16 32.344 22.906 1 98.44 279 THR A C 1
ATOM 2187 O O . THR A 1 279 ? 5.844 33.375 22.891 1 98.44 279 THR A O 1
ATOM 2190 N N . LEU A 1 280 ? 4.738 31.781 21.797 1 98.75 280 LEU A N 1
ATOM 2191 C CA . LEU A 1 280 ? 5.008 32.344 20.484 1 98.75 280 LEU A CA 1
ATOM 2192 C C . LEU A 1 280 ? 4.383 33.719 20.344 1 98.75 280 LEU A C 1
ATOM 2194 O O . LEU A 1 280 ? 5.004 34.625 19.797 1 98.75 280 LEU A O 1
ATOM 2198 N N . VAL A 1 281 ? 3.178 33.875 20.859 1 98.56 281 VAL A N 1
ATOM 2199 C CA . VAL A 1 281 ? 2.512 35.188 20.812 1 98.56 281 VAL A CA 1
ATOM 2200 C C . VAL A 1 281 ? 3.318 36.188 21.609 1 98.56 281 VAL A C 1
ATOM 2202 O O . VAL A 1 281 ? 3.525 37.312 21.172 1 98.56 281 VAL A O 1
ATOM 2205 N N . ASP A 1 282 ? 3.783 35.781 22.734 1 98.25 282 ASP A N 1
ATOM 2206 C CA . ASP A 1 282 ? 4.59 36.656 23.578 1 98.25 282 ASP A CA 1
ATOM 2207 C C . ASP A 1 282 ? 5.871 37.094 22.875 1 98.25 282 ASP A C 1
ATOM 2209 O O . ASP A 1 282 ? 6.395 38.156 23.125 1 98.25 282 ASP A O 1
ATOM 2213 N N . LEU A 1 283 ? 6.316 36.25 22.016 1 98.19 283 LEU A N 1
ATOM 2214 C CA . LEU A 1 283 ? 7.562 36.5 21.312 1 98.19 283 LEU A CA 1
ATOM 2215 C C . LEU A 1 283 ? 7.301 37.312 20.031 1 98.19 283 LEU A C 1
ATOM 2217 O O . LEU A 1 283 ? 8.219 37.531 19.234 1 98.19 283 LEU A O 1
ATOM 2221 N N . GLY A 1 284 ? 6.027 37.625 19.812 1 97.94 284 GLY A N 1
ATOM 2222 C CA . GLY A 1 284 ? 5.691 38.5 18.719 1 97.94 284 GLY A CA 1
ATOM 2223 C C . GLY A 1 284 ? 5.191 37.781 17.484 1 97.94 284 GLY A C 1
ATOM 2224 O O . GLY A 1 284 ? 4.957 38.406 16.438 1 97.94 284 GLY A O 1
ATOM 2225 N N . PHE A 1 285 ? 5.031 36.5 17.531 1 98.31 285 PHE A N 1
ATOM 2226 C CA . PHE A 1 285 ? 4.52 35.719 16.391 1 98.31 285 PHE A CA 1
ATOM 2227 C C . PHE A 1 285 ? 3.014 35.906 16.25 1 98.31 285 PHE A C 1
ATOM 2229 O O . PHE A 1 285 ? 2.309 36.062 17.25 1 98.31 285 PHE A O 1
ATOM 2236 N N . ASN A 1 286 ? 2.543 35.938 15.023 1 96.88 286 ASN A N 1
ATOM 2237 C CA . ASN A 1 286 ? 1.157 35.594 14.742 1 96.88 286 ASN A CA 1
ATOM 2238 C C . ASN A 1 286 ? 0.958 34.094 14.711 1 96.88 286 ASN A C 1
ATOM 2240 O O . ASN A 1 286 ? 1.604 33.375 13.93 1 96.88 286 ASN A O 1
ATOM 2244 N N . VAL A 1 287 ? 0.108 33.594 15.539 1 98.25 287 VAL A N 1
ATOM 2245 C CA . VAL A 1 287 ? -0.078 32.156 15.664 1 98.25 287 VAL A CA 1
ATOM 2246 C C . VAL A 1 287 ? -1.529 31.797 15.359 1 98.25 287 VAL A C 1
ATOM 2248 O O . VAL A 1 287 ? -2.455 32.375 15.914 1 98.25 287 VAL A O 1
ATOM 2251 N N . VAL A 1 288 ? -1.748 30.859 14.453 1 97.62 288 VAL A N 1
ATOM 2252 C CA . VAL A 1 288 ? -3.09 30.375 14.148 1 97.62 288 VAL A CA 1
ATOM 2253 C C . VAL A 1 288 ? -3.605 29.531 15.312 1 97.62 288 VAL A C 1
ATOM 2255 O O . VAL A 1 288 ? -2.848 28.781 15.922 1 97.62 288 VAL A O 1
ATOM 2258 N N . ASN A 1 289 ? -4.867 29.734 15.664 1 96.94 289 ASN A N 1
ATOM 2259 C CA . ASN A 1 289 ? -5.496 28.875 16.656 1 96.94 289 ASN A CA 1
ATOM 2260 C C . ASN A 1 289 ? -5.633 27.438 16.156 1 96.94 289 ASN A C 1
ATOM 2262 O O . ASN A 1 289 ? -6.688 27.047 15.648 1 96.94 289 ASN A O 1
ATOM 2266 N N . SER A 1 290 ? -4.645 26.672 16.422 1 97.62 290 SER A N 1
ATOM 2267 C CA . SER A 1 290 ? -4.539 25.312 15.867 1 97.62 290 SER A CA 1
ATOM 2268 C C . SER A 1 290 ? -5.422 24.344 16.641 1 97.62 290 SER A C 1
ATOM 2270 O O . SER A 1 290 ? -5.527 24.422 17.859 1 97.62 290 SER A O 1
ATOM 2272 N N . GLN A 1 291 ? -6.031 23.453 15.859 1 97.06 291 GLN A N 1
ATOM 2273 C CA . GLN A 1 291 ? -6.758 22.312 16.422 1 97.06 291 GLN A CA 1
ATOM 2274 C C . GLN A 1 291 ? -6.09 21 16.062 1 97.06 291 GLN A C 1
ATOM 2276 O O . GLN A 1 291 ? -6.746 19.953 16.016 1 97.06 291 GLN A O 1
ATOM 2281 N N . ALA A 1 292 ? -4.812 20.969 15.781 1 97.75 292 ALA A N 1
ATOM 2282 C CA . ALA A 1 292 ? -4.012 19.812 15.406 1 97.75 292 ALA A CA 1
ATOM 2283 C C . ALA A 1 292 ? -2.852 19.609 16.375 1 97.75 292 ALA A C 1
ATOM 2285 O O . ALA A 1 292 ? -2.863 20.141 17.484 1 97.75 292 ALA A O 1
ATOM 2286 N N . ASN A 1 293 ? -1.909 18.734 16.062 1 98.44 293 ASN A N 1
ATOM 2287 C CA . ASN A 1 293 ? -0.744 18.531 16.906 1 98.44 293 ASN A CA 1
ATOM 2288 C C . ASN A 1 293 ? 0.457 19.344 16.422 1 98.44 293 ASN A C 1
ATOM 2290 O O . ASN A 1 293 ? 1.594 18.875 16.5 1 98.44 293 ASN A O 1
ATOM 2294 N N . PHE A 1 294 ? 0.179 20.484 15.875 1 98.69 294 PHE A N 1
ATOM 2295 C CA . PHE A 1 294 ? 1.172 21.453 15.43 1 98.69 294 PHE A CA 1
ATOM 2296 C C . PHE A 1 294 ? 0.602 22.875 15.453 1 98.69 294 PHE A C 1
ATOM 2298 O O . PHE A 1 294 ? -0.606 23.062 15.617 1 98.69 294 PHE A O 1
ATOM 2305 N N . VAL A 1 295 ? 1.496 23.875 15.305 1 98.56 295 VAL A N 1
ATOM 2306 C CA . VAL A 1 295 ? 1.062 25.266 15.172 1 98.56 295 VAL A CA 1
ATOM 2307 C C . VAL A 1 295 ? 1.73 25.906 13.961 1 98.56 295 VAL A C 1
ATOM 2309 O O . VAL A 1 295 ? 2.826 25.5 13.562 1 98.56 295 VAL A O 1
ATOM 2312 N N . TRP A 1 296 ? 0.995 26.75 13.344 1 98.44 296 TRP A N 1
ATOM 2313 C CA . TRP A 1 296 ? 1.51 27.625 12.289 1 98.44 296 TRP A CA 1
ATOM 2314 C C . TRP A 1 296 ? 1.79 29.016 12.828 1 98.44 296 TRP A C 1
ATOM 2316 O O . TRP A 1 296 ? 0.911 29.656 13.414 1 98.44 296 TRP A O 1
ATOM 2326 N N . ALA A 1 297 ? 3.012 29.5 12.602 1 98.31 297 ALA A N 1
ATOM 2327 C CA . ALA A 1 297 ? 3.406 30.797 13.148 1 98.31 297 ALA A CA 1
ATOM 2328 C C . ALA A 1 297 ? 4.156 31.625 12.109 1 98.31 297 ALA A C 1
ATOM 2330 O O . ALA A 1 297 ? 4.965 31.094 11.352 1 98.31 297 ALA A O 1
ATOM 2331 N N . THR A 1 298 ? 3.85 32.875 12.07 1 96.56 298 THR A N 1
ATOM 2332 C CA . THR A 1 298 ? 4.559 33.844 11.25 1 96.56 298 THR A CA 1
ATOM 2333 C C . THR A 1 298 ? 5.008 35.031 12.094 1 96.56 298 THR A C 1
ATOM 2335 O O . THR A 1 298 ? 4.34 35.406 13.062 1 96.56 298 THR A O 1
ATOM 2338 N N . HIS A 1 299 ? 6.109 35.562 11.812 1 95.94 299 HIS A N 1
ATOM 2339 C CA . HIS A 1 299 ? 6.613 36.75 12.484 1 95.94 299 HIS A CA 1
ATOM 2340 C C . HIS A 1 299 ? 6.594 37.969 11.555 1 95.94 299 HIS A C 1
ATOM 2342 O O . HIS A 1 299 ? 7.094 37.906 10.43 1 95.94 299 HIS A O 1
ATOM 2348 N N . PRO A 1 300 ? 6.09 39.062 11.984 1 93.19 300 PRO A N 1
ATOM 2349 C CA . PRO A 1 300 ? 5.938 40.219 11.109 1 93.19 300 PRO A CA 1
ATOM 2350 C C . PRO A 1 300 ? 7.27 40.906 10.797 1 93.19 300 PRO A C 1
ATOM 2352 O O . PRO A 1 300 ? 7.41 41.562 9.758 1 93.19 300 PRO A O 1
ATOM 2355 N N . GLN A 1 301 ? 8.289 40.781 11.625 1 92.69 301 GLN A N 1
ATOM 2356 C CA . GLN A 1 301 ? 9.508 41.594 11.492 1 92.69 301 GLN A CA 1
ATOM 2357 C C . GLN A 1 301 ? 10.703 40.688 11.141 1 92.69 301 GLN A C 1
ATOM 2359 O O . GLN A 1 301 ? 11.719 41.188 10.656 1 92.69 301 GLN A O 1
ATOM 2364 N N . ARG A 1 302 ? 10.562 39.438 11.43 1 94.31 302 ARG A N 1
ATOM 2365 C CA . ARG A 1 302 ? 11.688 38.562 11.219 1 94.31 302 ARG A CA 1
ATOM 2366 C C . ARG A 1 302 ? 11.445 37.625 10.023 1 94.31 302 ARG A C 1
ATOM 2368 O O . ARG A 1 302 ? 10.312 37.219 9.789 1 94.31 302 ARG A O 1
ATOM 2375 N N . GLU A 1 303 ? 12.555 37.312 9.359 1 95 303 GLU A N 1
ATOM 2376 C CA . GLU A 1 303 ? 12.469 36.375 8.266 1 95 303 GLU A CA 1
ATOM 2377 C C . GLU A 1 303 ? 12.367 34.938 8.789 1 95 303 GLU A C 1
ATOM 2379 O O . GLU A 1 303 ? 13.188 34.5 9.602 1 95 303 GLU A O 1
ATOM 2384 N N . HIS A 1 304 ? 11.438 34.281 8.305 1 97.31 304 HIS A N 1
ATOM 2385 C CA . HIS A 1 304 ? 11.172 32.938 8.797 1 97.31 304 HIS A CA 1
ATOM 2386 C C . HIS A 1 304 ? 12.312 32 8.453 1 97.31 304 HIS A C 1
ATOM 2388 O O . HIS A 1 304 ? 12.625 31.094 9.227 1 97.31 304 HIS A O 1
ATOM 2394 N N . CYS A 1 305 ? 12.891 32.156 7.266 1 97.06 305 CYS A N 1
ATOM 2395 C CA . CYS A 1 305 ? 14.016 31.312 6.867 1 97.06 305 CYS A CA 1
ATOM 2396 C C . CYS A 1 305 ? 15.172 31.453 7.84 1 97.06 305 CYS A C 1
ATOM 2398 O O . CYS A 1 305 ? 15.859 30.469 8.141 1 97.06 305 CYS A O 1
ATOM 2400 N N . GLU A 1 306 ? 15.422 32.625 8.328 1 97.81 306 GLU A N 1
ATOM 2401 C CA . GLU A 1 306 ? 16.5 32.875 9.273 1 97.81 306 GLU A CA 1
ATOM 2402 C C . GLU A 1 306 ? 16.219 32.188 10.617 1 97.81 306 GLU A C 1
ATOM 2404 O O . GLU A 1 306 ? 17.141 31.641 11.234 1 97.81 306 GLU A O 1
ATOM 2409 N N . ILE A 1 307 ? 14.984 32.312 11.023 1 98.38 307 ILE A N 1
ATOM 2410 C CA . ILE A 1 307 ? 14.594 31.656 12.266 1 98.38 307 ILE A CA 1
ATOM 2411 C C . ILE A 1 307 ? 14.781 30.156 12.125 1 98.38 307 ILE A C 1
ATOM 2413 O O . ILE A 1 307 ? 15.328 29.5 13.016 1 98.38 307 ILE A O 1
ATOM 2417 N N . PHE A 1 308 ? 14.344 29.625 11.008 1 98.19 308 PHE A N 1
ATOM 2418 C CA . PHE A 1 308 ? 14.461 28.203 10.711 1 98.19 308 PHE A CA 1
ATOM 2419 C C . PHE A 1 308 ? 15.922 27.75 10.758 1 98.19 308 PHE A C 1
ATOM 2421 O O . PHE A 1 308 ? 16.25 26.766 11.422 1 98.19 308 PHE A O 1
ATOM 2428 N N . GLU A 1 309 ? 16.812 28.422 10.078 1 98 309 GLU A N 1
ATOM 2429 C CA . GLU A 1 309 ? 18.219 28.078 10.023 1 98 309 GLU A CA 1
ATOM 2430 C C . GLU A 1 309 ? 18.875 28.156 11.406 1 98 309 GLU A C 1
ATOM 2432 O O . GLU A 1 309 ? 19.703 27.328 11.758 1 98 309 GLU A O 1
ATOM 2437 N N . ALA A 1 310 ? 18.516 29.188 12.156 1 98.25 310 ALA A N 1
ATOM 2438 C CA . ALA A 1 310 ? 19.047 29.359 13.508 1 98.25 310 ALA A CA 1
ATOM 2439 C C . ALA A 1 310 ? 18.641 28.188 14.398 1 98.25 310 ALA A C 1
ATOM 2441 O O . ALA A 1 310 ? 19.422 27.719 15.227 1 98.25 310 ALA A O 1
ATOM 2442 N N . LEU A 1 311 ? 17.375 27.766 14.281 1 98.38 311 LEU A N 1
ATOM 2443 C CA . LEU A 1 311 ? 16.906 26.609 15.031 1 98.38 311 LEU A CA 1
ATOM 2444 C C . LEU A 1 311 ? 17.656 25.344 14.609 1 98.38 311 LEU A C 1
ATOM 2446 O O . LEU A 1 311 ? 18.078 24.562 15.461 1 98.38 311 LEU A O 1
ATOM 2450 N N . LYS A 1 312 ? 17.797 25.188 13.305 1 96.88 312 LYS A N 1
ATOM 2451 C CA . LYS A 1 312 ? 18.516 24.031 12.766 1 96.88 312 LYS A CA 1
ATOM 2452 C C . LYS A 1 312 ? 19.938 23.969 13.289 1 96.88 312 LYS A C 1
ATOM 2454 O O . LYS A 1 312 ? 20.453 22.891 13.609 1 96.88 312 LYS A O 1
ATOM 2459 N N . GLU A 1 313 ? 20.609 25.078 13.367 1 96.75 313 GLU A N 1
ATOM 2460 C CA . GLU A 1 313 ? 21.969 25.156 13.906 1 96.75 313 GLU A CA 1
ATOM 2461 C C . GLU A 1 313 ? 22.016 24.656 15.344 1 96.75 313 GLU A C 1
ATOM 2463 O O . GLU A 1 313 ? 23.047 24.156 15.805 1 96.75 313 GLU A O 1
ATOM 2468 N N . ARG A 1 314 ? 20.922 24.844 16.016 1 96.81 314 ARG A N 1
ATOM 2469 C CA . ARG A 1 314 ? 20.812 24.406 17.406 1 96.81 314 ARG A CA 1
ATOM 2470 C C . ARG A 1 314 ? 20.266 22.984 17.5 1 96.81 314 ARG A C 1
ATOM 2472 O O . ARG A 1 314 ? 19.859 22.547 18.578 1 96.81 314 ARG A O 1
ATOM 2479 N N . LYS A 1 315 ? 20.047 22.281 16.359 1 96.56 315 LYS A N 1
ATOM 2480 C CA . LYS A 1 315 ? 19.578 20.906 16.25 1 96.56 315 LYS A CA 1
ATOM 2481 C C . LYS A 1 315 ? 18.109 20.781 16.625 1 96.56 315 LYS A C 1
ATOM 2483 O O . LYS A 1 315 ? 17.703 19.812 17.25 1 96.56 315 LYS A O 1
ATOM 2488 N N . ILE A 1 316 ? 17.391 21.859 16.406 1 97.81 316 ILE A N 1
ATOM 2489 C CA . ILE A 1 316 ? 15.938 21.859 16.516 1 97.81 316 ILE A CA 1
ATOM 2490 C C . ILE A 1 316 ? 15.32 21.938 15.125 1 97.81 316 ILE A C 1
ATOM 2492 O O . ILE A 1 316 ? 15.531 22.906 14.398 1 97.81 316 ILE A O 1
ATOM 2496 N N . LEU A 1 317 ? 14.555 20.891 14.789 1 97.06 317 LEU A N 1
ATOM 2497 C CA . LEU A 1 317 ? 14.016 20.812 13.43 1 97.06 317 LEU A CA 1
ATOM 2498 C C . LEU A 1 317 ? 12.523 21.125 13.422 1 97.06 317 LEU A C 1
ATOM 2500 O O . LEU A 1 317 ? 11.727 20.406 14.031 1 97.06 317 LEU A O 1
ATOM 2504 N N . VAL A 1 318 ? 12.133 22.234 12.898 1 97.75 318 VAL A N 1
ATOM 2505 C CA . VAL A 1 318 ? 10.758 22.578 12.562 1 97.75 318 VAL A CA 1
ATOM 2506 C C . VAL A 1 318 ? 10.578 22.594 11.047 1 97.75 318 VAL A C 1
ATOM 2508 O O . VAL A 1 318 ? 11.484 22.203 10.305 1 97.75 318 VAL A O 1
ATOM 2511 N N . ARG A 1 319 ? 9.461 22.969 10.57 1 97.38 319 ARG A N 1
ATOM 2512 C CA . ARG A 1 319 ? 9.242 23 9.125 1 97.38 319 ARG A CA 1
ATOM 2513 C C . ARG A 1 319 ? 9.07 24.422 8.617 1 97.38 319 ARG A C 1
ATOM 2515 O O . ARG A 1 319 ? 8.188 25.141 9.07 1 97.38 319 ARG A O 1
ATOM 2522 N N . PHE A 1 320 ? 10.016 24.828 7.754 1 97.25 320 PHE A N 1
ATOM 2523 C CA . PHE A 1 320 ? 9.906 26.094 7.023 1 97.25 320 PHE A CA 1
ATOM 2524 C C . PHE A 1 320 ? 9.133 25.891 5.723 1 97.25 320 PHE A C 1
ATOM 2526 O O . PHE A 1 320 ? 9.477 25.031 4.914 1 97.25 320 PHE A O 1
ATOM 2533 N N . MET A 1 321 ? 8.031 26.656 5.574 1 96.12 321 MET A N 1
ATOM 2534 C CA . MET A 1 321 ? 7.188 26.469 4.395 1 96.12 321 MET A CA 1
ATOM 2535 C C . MET A 1 321 ? 6.992 27.797 3.654 1 96.12 321 MET A C 1
ATOM 2537 O O . MET A 1 321 ? 6.871 28.844 4.277 1 96.12 321 MET A O 1
ATOM 2541 N N . THR A 1 322 ? 7.023 27.672 2.367 1 94.31 322 THR A N 1
ATOM 2542 C CA . THR A 1 322 ? 6.844 28.828 1.487 1 94.31 322 THR A CA 1
ATOM 2543 C C . THR A 1 322 ? 5.734 28.562 0.471 1 94.31 322 THR A C 1
ATOM 2545 O O . THR A 1 322 ? 5.621 27.453 -0.06 1 94.31 322 THR A O 1
ATOM 2548 N N . TYR A 1 323 ? 4.875 29.484 0.303 1 93.44 323 TYR A N 1
ATOM 2549 C CA . TYR A 1 323 ? 3.826 29.5 -0.71 1 93.44 323 TYR A CA 1
ATOM 2550 C C . TYR A 1 323 ? 3.904 30.75 -1.574 1 93.44 323 TYR A C 1
ATOM 2552 O O . TYR A 1 323 ? 3.18 31.719 -1.341 1 93.44 323 TYR A O 1
ATOM 2560 N N . PRO A 1 324 ? 4.719 30.688 -2.576 1 89.06 324 PRO A N 1
ATOM 2561 C CA . PRO A 1 324 ? 5.012 31.891 -3.363 1 89.06 324 PRO A CA 1
ATOM 2562 C C . PRO A 1 324 ? 3.781 32.438 -4.086 1 89.06 324 PRO A C 1
ATOM 2564 O O . PRO A 1 324 ? 3.717 33.625 -4.391 1 89.06 324 PRO A O 1
ATOM 2567 N N . ASP A 1 325 ? 2.832 31.609 -4.324 1 86.06 325 ASP A N 1
ATOM 2568 C CA . ASP A 1 325 ? 1.664 32.031 -5.102 1 86.06 325 ASP A CA 1
ATOM 2569 C C . ASP A 1 325 ? 0.573 32.594 -4.195 1 86.06 325 ASP A C 1
ATOM 2571 O O . ASP A 1 325 ? -0.507 32.938 -4.668 1 86.06 325 ASP A O 1
ATOM 2575 N N . VAL A 1 326 ? 0.85 32.625 -2.986 1 88.31 326 VAL A N 1
ATOM 2576 C CA . VAL A 1 326 ? -0.093 33.156 -2.01 1 88.31 326 VAL A CA 1
ATOM 2577 C C . VAL A 1 326 ? 0.464 34.438 -1.406 1 88.31 326 VAL A C 1
ATOM 2579 O O . VAL A 1 326 ? 1.585 34.469 -0.893 1 88.31 326 VAL A O 1
ATOM 2582 N N . THR A 1 327 ? -0.3 35.438 -1.586 1 83.69 327 THR A N 1
ATOM 2583 C CA . THR A 1 327 ? 0.146 36.719 -1.061 1 83.69 327 THR A CA 1
ATOM 2584 C C . THR A 1 327 ? -0.425 36.969 0.334 1 83.69 327 THR A C 1
ATOM 2586 O O . THR A 1 327 ? -1.625 36.812 0.557 1 83.69 327 THR A O 1
ATOM 2589 N N . TYR A 1 328 ? 0.458 37.219 1.229 1 78.62 328 TYR A N 1
ATOM 2590 C CA . TYR A 1 328 ? 0.132 37.594 2.598 1 78.62 328 TYR A CA 1
ATOM 2591 C C . TYR A 1 328 ? 0.864 38.875 2.992 1 78.62 328 TYR A C 1
ATOM 2593 O O . TYR A 1 328 ? 2.096 38.938 2.975 1 78.62 328 TYR A O 1
ATOM 2601 N N . GLN A 1 329 ? 0.153 39.906 3.35 1 78 329 GLN A N 1
ATOM 2602 C CA . GLN A 1 329 ? 0.709 41.219 3.67 1 78 329 GLN A CA 1
ATOM 2603 C C . GLN A 1 329 ? 1.676 41.688 2.586 1 78 329 GLN A C 1
ATOM 2605 O O . GLN A 1 329 ? 2.807 42.062 2.881 1 78 329 GLN A O 1
ATOM 2610 N N . ASP A 1 330 ? 1.33 41.438 1.333 1 79.75 330 ASP A N 1
ATOM 2611 C CA . ASP A 1 330 ? 2.016 41.938 0.138 1 79.75 330 ASP A CA 1
ATOM 2612 C C . ASP A 1 330 ? 3.32 41.156 -0.09 1 79.75 330 ASP A C 1
ATOM 2614 O O . ASP A 1 330 ? 4.227 41.688 -0.758 1 79.75 330 ASP A O 1
ATOM 2618 N N . LYS A 1 331 ? 3.477 40.156 0.581 1 86.25 331 LYS A N 1
ATOM 2619 C CA . LYS A 1 331 ? 4.617 39.25 0.388 1 86.25 331 LYS A CA 1
ATOM 2620 C C . LYS A 1 331 ? 4.16 37.812 0.218 1 86.25 331 LYS A C 1
ATOM 2622 O O . LYS A 1 331 ? 3.043 37.469 0.605 1 86.25 331 LYS A O 1
ATOM 2627 N N . PRO A 1 332 ? 5.066 37.062 -0.386 1 91.06 332 PRO A N 1
ATOM 2628 C CA . PRO A 1 332 ? 4.75 35.656 -0.415 1 91.06 332 PRO A CA 1
ATOM 2629 C C . PRO A 1 332 ? 4.602 35.031 0.981 1 91.06 332 PRO A C 1
ATOM 2631 O O . PRO A 1 332 ? 5.344 35.406 1.896 1 91.06 332 PRO A O 1
ATOM 2634 N N . LEU A 1 333 ? 3.635 34.219 1.062 1 93.06 333 LEU A N 1
ATOM 2635 C CA . LEU A 1 333 ? 3.387 33.625 2.367 1 93.06 333 LEU A CA 1
ATOM 2636 C C . LEU A 1 333 ? 4.508 32.656 2.738 1 93.06 333 LEU A C 1
ATOM 2638 O O . LEU A 1 333 ? 4.797 31.719 1.988 1 93.06 333 LEU A O 1
ATOM 2642 N N . THR A 1 334 ? 5.18 32.875 3.805 1 95.44 334 THR A N 1
ATOM 2643 C CA . THR A 1 334 ? 6.113 31.938 4.445 1 95.44 334 THR A CA 1
ATOM 2644 C C . THR A 1 334 ? 5.797 31.797 5.93 1 95.44 334 THR A C 1
ATOM 2646 O O . THR A 1 334 ? 5.18 32.688 6.527 1 95.44 334 THR A O 1
ATOM 2649 N N . GLY A 1 335 ? 6.098 30.703 6.441 1 96.69 335 GLY A N 1
ATOM 2650 C CA . GLY A 1 335 ? 5.832 30.469 7.852 1 96.69 335 GLY A CA 1
ATOM 2651 C C . GLY A 1 335 ? 6.531 29.234 8.398 1 96.69 335 GLY A C 1
ATOM 2652 O O . GLY A 1 335 ? 7.293 28.594 7.68 1 96.69 335 GLY A O 1
ATOM 2653 N N . LEU A 1 336 ? 6.402 29.078 9.641 1 98.38 336 LEU A N 1
ATOM 2654 C CA . LEU A 1 336 ? 6.965 27.938 10.359 1 98.38 336 LEU A CA 1
ATOM 2655 C C . LEU A 1 336 ? 5.859 27.062 10.922 1 98.38 336 LEU A C 1
ATOM 2657 O O . LEU A 1 336 ? 4.977 27.547 11.641 1 98.38 336 LEU A O 1
ATOM 2661 N N . ARG A 1 337 ? 5.867 25.875 10.523 1 98.56 337 ARG A N 1
ATOM 2662 C CA . ARG A 1 337 ? 5.023 24.891 11.188 1 98.56 337 ARG A CA 1
ATOM 2663 C C . ARG A 1 337 ? 5.809 24.109 12.242 1 98.56 337 ARG A C 1
ATOM 2665 O O . ARG A 1 337 ? 6.859 23.547 11.953 1 98.56 337 ARG A O 1
ATOM 2672 N N . MET A 1 338 ? 5.305 24.094 13.398 1 98.69 338 MET A N 1
ATOM 2673 C CA . MET A 1 338 ? 6 23.484 14.523 1 98.69 338 MET A CA 1
ATOM 2674 C C . MET A 1 338 ? 5.145 22.391 15.156 1 98.69 338 MET A C 1
ATOM 2676 O O . MET A 1 338 ? 4.09 22.672 15.727 1 98.69 338 MET A O 1
ATOM 2680 N N . THR A 1 339 ? 5.66 21.172 15.078 1 98.56 339 THR A N 1
ATOM 2681 C CA . THR A 1 339 ? 5.008 20.031 15.727 1 98.56 339 THR A CA 1
ATOM 2682 C C . THR A 1 339 ? 5.039 20.188 17.25 1 98.56 339 THR A C 1
ATOM 2684 O O . THR A 1 339 ? 6.039 20.656 17.812 1 98.56 339 THR A O 1
ATOM 2687 N N . ILE A 1 340 ? 3.967 19.828 17.891 1 98.56 340 ILE A N 1
ATOM 2688 C CA . ILE A 1 340 ? 3.949 19.859 19.344 1 98.56 340 ILE A CA 1
ATOM 2689 C C . ILE A 1 340 ? 4.742 18.672 19.891 1 98.56 340 ILE A C 1
ATOM 2691 O O . ILE A 1 340 ? 4.414 17.516 19.609 1 98.56 340 ILE A O 1
ATOM 2695 N N . GLY A 1 341 ? 5.812 18.922 20.609 1 97.94 341 GLY A N 1
ATOM 2696 C CA . GLY A 1 341 ? 6.609 17.891 21.25 1 97.94 341 GLY A CA 1
ATOM 2697 C C . GLY A 1 341 ? 6.234 17.672 22.703 1 97.94 341 GLY A C 1
ATOM 2698 O O . GLY A 1 341 ? 5.156 18.078 23.141 1 97.94 341 GLY A O 1
ATOM 2699 N N . THR A 1 342 ? 7.043 16.953 23.391 1 97.25 342 THR A N 1
ATOM 2700 C CA . THR A 1 342 ? 6.906 16.859 24.844 1 97.25 342 THR A CA 1
ATOM 2701 C C . THR A 1 342 ? 7.113 18.219 25.5 1 97.25 342 THR A C 1
ATOM 2703 O O . THR A 1 342 ? 7.535 19.172 24.844 1 97.25 342 THR A O 1
ATOM 2706 N N . ASN A 1 343 ? 6.781 18.234 26.781 1 96.94 343 ASN A N 1
ATOM 2707 C CA . ASN A 1 343 ? 7.031 19.469 27.531 1 96.94 343 ASN A CA 1
ATOM 2708 C C . ASN A 1 343 ? 8.492 19.891 27.438 1 96.94 343 ASN A C 1
ATOM 2710 O O . ASN A 1 343 ? 8.805 21.062 27.25 1 96.94 343 ASN A O 1
ATOM 2714 N N . GLU A 1 344 ? 9.367 18.906 27.547 1 97.19 344 GLU A N 1
ATOM 2715 C CA . GLU A 1 344 ? 10.797 19.172 27.5 1 97.19 344 GLU A CA 1
ATOM 2716 C C . GLU A 1 344 ? 11.219 19.688 26.125 1 97.19 344 GLU A C 1
ATOM 2718 O O . GLU A 1 344 ? 11.961 20.672 26.031 1 97.19 344 GLU A O 1
ATOM 2723 N N . GLN A 1 345 ? 10.766 19.062 25.094 1 97.31 345 GLN A N 1
ATOM 2724 C CA . GLN A 1 345 ? 11.094 19.484 23.734 1 97.31 345 GLN A CA 1
ATOM 2725 C C . GLN A 1 345 ? 10.562 20.891 23.453 1 97.31 345 GLN A C 1
ATOM 2727 O O . GLN A 1 345 ? 11.234 21.688 22.812 1 97.31 345 GLN A O 1
ATOM 2732 N N . ASN A 1 346 ? 9.406 21.156 23.953 1 97.06 346 ASN A N 1
ATOM 2733 C CA . ASN A 1 346 ? 8.789 22.453 23.766 1 97.06 346 ASN A CA 1
ATOM 2734 C C . ASN A 1 346 ? 9.562 23.547 24.5 1 97.06 346 ASN A C 1
ATOM 2736 O O . ASN A 1 346 ? 9.664 24.672 24.031 1 97.06 346 ASN A O 1
ATOM 2740 N N . GLU A 1 347 ? 10.008 23.188 25.641 1 97.19 347 GLU A N 1
ATOM 2741 C CA . GLU A 1 347 ? 10.789 24.156 26.406 1 97.19 347 GLU A CA 1
ATOM 2742 C C . GLU A 1 347 ? 12.102 24.484 25.703 1 97.19 347 GLU A C 1
ATOM 2744 O O . GLU A 1 347 ? 12.539 25.641 25.703 1 97.19 347 GLU A O 1
ATOM 2749 N N . ILE A 1 348 ? 12.734 23.469 25.156 1 98.12 348 ILE A N 1
ATOM 2750 C CA . ILE A 1 348 ? 13.969 23.672 24.391 1 98.12 348 ILE A CA 1
ATOM 2751 C C . ILE A 1 348 ? 13.703 24.594 23.219 1 98.12 348 ILE A C 1
ATOM 2753 O O . ILE A 1 348 ? 14.461 25.531 22.969 1 98.12 348 ILE A O 1
ATOM 2757 N N . LEU A 1 349 ? 12.617 24.359 22.531 1 98.56 349 LEU A N 1
ATOM 2758 C CA . LEU A 1 349 ? 12.227 25.203 21.391 1 98.56 349 LEU A CA 1
ATOM 2759 C C . LEU A 1 349 ? 11.969 26.625 21.844 1 98.56 349 LEU A C 1
ATOM 2761 O O . LEU A 1 349 ? 12.469 27.578 21.234 1 98.56 349 LEU A O 1
ATOM 2765 N N . SER A 1 350 ? 11.203 26.797 22.906 1 98.25 350 SER A N 1
ATOM 2766 C CA . SER A 1 350 ? 10.836 28.125 23.406 1 98.25 350 SER A CA 1
ATOM 2767 C C . SER A 1 350 ? 12.062 28.922 23.828 1 98.25 350 SER A C 1
ATOM 2769 O O . SER A 1 350 ? 12.172 30.109 23.531 1 98.25 350 SER A O 1
ATOM 2771 N N . ALA A 1 351 ? 12.953 28.25 24.5 1 98.31 351 ALA A N 1
ATOM 2772 C CA . ALA A 1 351 ? 14.18 28.891 24.938 1 98.31 351 ALA A CA 1
ATOM 2773 C C . ALA A 1 351 ? 15.008 29.359 23.734 1 98.31 351 ALA A C 1
ATOM 2775 O O . ALA A 1 351 ? 15.547 30.469 23.734 1 98.31 351 ALA A O 1
ATOM 2776 N N . ALA A 1 352 ? 15.141 28.484 22.781 1 98.62 352 ALA A N 1
ATOM 2777 C CA . ALA A 1 352 ? 15.875 28.844 21.562 1 98.62 352 ALA A CA 1
ATOM 2778 C C . ALA A 1 352 ? 15.242 30.031 20.859 1 98.62 352 ALA A C 1
ATOM 2780 O O . ALA A 1 352 ? 15.945 30.953 20.422 1 98.62 352 ALA A O 1
ATOM 2781 N N . LEU A 1 353 ? 13.961 30.047 20.781 1 98.62 353 LEU A N 1
ATOM 2782 C CA . LEU A 1 353 ? 13.25 31.125 20.094 1 98.62 353 LEU A CA 1
ATOM 2783 C C . LEU A 1 353 ? 13.406 32.438 20.828 1 98.62 353 LEU A C 1
ATOM 2785 O O . LEU A 1 353 ? 13.477 33.5 20.203 1 98.62 353 LEU A O 1
ATOM 2789 N N . ARG A 1 354 ? 13.438 32.406 22.172 1 97.88 354 ARG A N 1
ATOM 2790 C CA . ARG A 1 354 ? 13.656 33.625 22.969 1 97.88 354 ARG A CA 1
ATOM 2791 C C . ARG A 1 354 ? 15.008 34.25 22.641 1 97.88 354 ARG A C 1
ATOM 2793 O O . ARG A 1 354 ? 15.148 35.469 22.656 1 97.88 354 ARG A O 1
ATOM 2800 N N . GLU A 1 355 ? 15.898 33.406 22.281 1 97.75 355 GLU A N 1
ATOM 2801 C CA . GLU A 1 355 ? 17.234 33.906 21.953 1 97.75 355 GLU A CA 1
ATOM 2802 C C . GLU A 1 355 ? 17.281 34.406 20.516 1 97.75 355 GLU A C 1
ATOM 2804 O O . GLU A 1 355 ? 18.016 35.344 20.203 1 97.75 355 GLU A O 1
ATOM 2809 N N . ILE A 1 356 ? 16.609 33.781 19.672 1 97.25 356 ILE A N 1
ATOM 2810 C CA . ILE A 1 356 ? 16.688 34.031 18.234 1 97.25 356 ILE A CA 1
ATOM 2811 C C . ILE A 1 356 ? 15.891 35.312 17.906 1 97.25 356 ILE A C 1
ATOM 2813 O O . ILE A 1 356 ? 16.281 36.062 17.016 1 97.25 356 ILE A O 1
ATOM 2817 N N . VAL A 1 357 ? 14.773 35.469 18.562 1 94.62 357 VAL A N 1
ATOM 2818 C CA . VAL A 1 357 ? 13.859 36.531 18.188 1 94.62 357 VAL A CA 1
ATOM 2819 C C . VAL A 1 357 ? 14 37.688 19.188 1 94.62 357 VAL A C 1
ATOM 2821 O O . VAL A 1 357 ? 14.172 37.469 20.391 1 94.62 357 VAL A O 1
ATOM 2824 N N . MET B 1 1 ? -26.75 8.094 -11.07 1 66.38 1 MET B N 1
ATOM 2825 C CA . MET B 1 1 ? -25.594 7.773 -11.898 1 66.38 1 MET B CA 1
ATOM 2826 C C . MET B 1 1 ? -24.359 7.512 -11.039 1 66.38 1 MET B C 1
ATOM 2828 O O . MET B 1 1 ? -24.188 8.133 -9.984 1 66.38 1 MET B O 1
ATOM 2832 N N . SER B 1 2 ? -23.641 6.461 -11.383 1 83.31 2 SER B N 1
ATOM 2833 C CA . SER B 1 2 ? -22.453 6.105 -10.609 1 83.31 2 SER B CA 1
ATOM 2834 C C . SER B 1 2 ? -21.406 7.207 -10.68 1 83.31 2 SER B C 1
ATOM 2836 O O . SER B 1 2 ? -21.203 7.816 -11.727 1 83.31 2 SER B O 1
ATOM 2838 N N . LEU B 1 3 ? -20.859 7.578 -9.547 1 87.06 3 LEU B N 1
ATOM 2839 C CA . LEU B 1 3 ? -19.797 8.586 -9.5 1 87.06 3 LEU B CA 1
ATOM 2840 C C . LEU B 1 3 ? -18.438 7.957 -9.734 1 87.06 3 LEU B C 1
ATOM 2842 O O . LEU B 1 3 ? -17.438 8.664 -9.891 1 87.06 3 LEU B O 1
ATOM 2846 N N . PHE B 1 4 ? -18.406 6.656 -9.883 1 91.94 4 PHE B N 1
ATOM 2847 C CA . PHE B 1 4 ? -17.156 5.973 -10.164 1 91.94 4 PHE B CA 1
ATOM 2848 C C . PHE B 1 4 ? -16.734 6.176 -11.617 1 91.94 4 PHE B C 1
ATOM 2850 O O . PHE B 1 4 ? -17.578 6.43 -12.477 1 91.94 4 PHE B O 1
ATOM 2857 N N . ARG B 1 5 ? -15.414 6.109 -11.852 1 90.94 5 ARG B N 1
ATOM 2858 C CA . ARG B 1 5 ? -14.984 5.961 -13.234 1 90.94 5 ARG B CA 1
ATOM 2859 C C . ARG B 1 5 ? -15.688 4.785 -13.906 1 90.94 5 ARG B C 1
ATOM 2861 O O . ARG B 1 5 ? -15.891 3.74 -13.281 1 90.94 5 ARG B O 1
ATOM 2868 N N . PRO B 1 6 ? -15.977 4.906 -15.203 1 87.44 6 PRO B N 1
ATOM 2869 C CA . PRO B 1 6 ? -16.703 3.84 -15.891 1 87.44 6 PRO B CA 1
ATOM 2870 C C . PRO B 1 6 ? -15.977 2.498 -15.844 1 87.44 6 PRO B C 1
ATOM 2872 O O . PRO B 1 6 ? -16.609 1.451 -15.703 1 87.44 6 PRO B O 1
ATOM 2875 N N . ASN B 1 7 ? -14.68 2.494 -15.984 1 84.12 7 ASN B N 1
ATOM 2876 C CA . ASN B 1 7 ? -13.938 1.236 -15.945 1 84.12 7 ASN B CA 1
ATOM 2877 C C . ASN B 1 7 ? -13.992 0.594 -14.562 1 84.12 7 ASN B C 1
ATOM 2879 O O . ASN B 1 7 ? -13.992 -0.632 -14.445 1 84.12 7 ASN B O 1
ATOM 2883 N N . ILE B 1 8 ? -14.078 1.349 -13.508 1 85.88 8 ILE B N 1
ATOM 2884 C CA . ILE B 1 8 ? -14.18 0.822 -12.148 1 85.88 8 ILE B CA 1
ATOM 2885 C C . ILE B 1 8 ? -15.586 0.257 -11.93 1 85.88 8 ILE B C 1
ATOM 2887 O O . ILE B 1 8 ? -15.742 -0.779 -11.273 1 85.88 8 ILE B O 1
ATOM 2891 N N . ASP B 1 9 ? -16.516 0.946 -12.445 1 83.19 9 ASP B N 1
ATOM 2892 C CA . ASP B 1 9 ? -17.891 0.479 -12.336 1 83.19 9 ASP B CA 1
ATOM 2893 C C . ASP B 1 9 ? -18.062 -0.886 -13 1 83.19 9 ASP B C 1
ATOM 2895 O O . ASP B 1 9 ? -18.812 -1.729 -12.508 1 83.19 9 ASP B O 1
ATOM 2899 N N . ARG B 1 10 ? -17.328 -1.218 -14.039 1 81.69 10 ARG B N 1
ATOM 2900 C CA . ARG B 1 10 ? -17.531 -2.389 -14.883 1 81.69 10 ARG B CA 1
ATOM 2901 C C . ARG B 1 10 ? -16.75 -3.588 -14.359 1 81.69 10 ARG B C 1
ATOM 2903 O O . ARG B 1 10 ? -17.141 -4.734 -14.578 1 81.69 10 ARG B O 1
ATOM 2910 N N . ILE B 1 11 ? -15.688 -3.373 -13.781 1 82.69 11 ILE B N 1
ATOM 2911 C CA . ILE B 1 11 ? -14.82 -4.496 -13.438 1 82.69 11 ILE B CA 1
ATOM 2912 C C . ILE B 1 11 ? -15.32 -5.16 -12.156 1 82.69 11 ILE B C 1
ATOM 2914 O O . ILE B 1 11 ? -15.992 -4.523 -11.344 1 82.69 11 ILE B O 1
ATOM 2918 N N . ASP B 1 12 ? -14.977 -6.512 -12.086 1 77.12 12 ASP B N 1
ATOM 2919 C CA . ASP B 1 12 ? -15.172 -7.254 -10.844 1 77.12 12 ASP B CA 1
ATOM 2920 C C . ASP B 1 12 ? -13.898 -7.277 -10.016 1 77.12 12 ASP B C 1
ATOM 2922 O O . ASP B 1 12 ? -12.789 -7.289 -10.562 1 77.12 12 ASP B O 1
ATOM 2926 N N . GLY B 1 13 ? -13.898 -6.691 -8.938 1 73.5 13 GLY B N 1
ATOM 2927 C CA . GLY B 1 13 ? -12.727 -6.762 -8.078 1 73.5 13 GLY B CA 1
ATOM 2928 C C . GLY B 1 13 ? -12.086 -8.133 -8.047 1 73.5 13 GLY B C 1
ATOM 2929 O O . GLY B 1 13 ? -12.695 -9.117 -8.477 1 73.5 13 GLY B O 1
ATOM 2930 N N . TYR B 1 14 ? -10.75 -8.203 -7.844 1 69.69 14 TYR B N 1
ATOM 2931 C CA . TYR B 1 14 ? -10.062 -9.469 -7.648 1 69.69 14 TYR B CA 1
ATOM 2932 C C . TYR B 1 14 ? -10.633 -10.234 -6.465 1 69.69 14 TYR B C 1
ATOM 2934 O O . TYR B 1 14 ? -10.883 -9.648 -5.402 1 69.69 14 TYR B O 1
ATOM 2942 N N . VAL B 1 15 ? -10.953 -11.453 -6.637 1 68.31 15 VAL B N 1
ATOM 2943 C CA . VAL B 1 15 ? -11.438 -12.305 -5.551 1 68.31 15 VAL B CA 1
ATOM 2944 C C . VAL B 1 15 ? -10.328 -13.242 -5.094 1 68.31 15 VAL B C 1
ATOM 2946 O O . VAL B 1 15 ? -9.938 -14.164 -5.824 1 68.31 15 VAL B O 1
ATOM 2949 N N . PRO B 1 16 ? -9.805 -13.031 -3.922 1 69.31 16 PRO B N 1
ATOM 2950 C CA . PRO B 1 16 ? -8.789 -13.961 -3.43 1 69.31 16 PRO B CA 1
ATOM 2951 C C . PRO B 1 16 ? -9.344 -15.367 -3.203 1 69.31 16 PRO B C 1
ATOM 2953 O O . PRO B 1 16 ? -10.562 -15.547 -3.127 1 69.31 16 PRO B O 1
ATOM 2956 N N . GLY B 1 17 ? -8.422 -16.344 -3.279 1 66.62 17 GLY B N 1
ATOM 2957 C CA . GLY B 1 17 ? -8.828 -17.703 -2.979 1 66.62 17 GLY B CA 1
ATOM 2958 C C . GLY B 1 17 ? -9.555 -17.828 -1.653 1 66.62 17 GLY B C 1
ATOM 2959 O O . GLY B 1 17 ? -9.375 -17 -0.757 1 66.62 17 GLY B O 1
ATOM 2960 N N . GLU B 1 18 ? -10.352 -18.859 -1.609 1 69.25 18 GLU B N 1
ATOM 2961 C CA . GLU B 1 18 ? -11.102 -19.125 -0.386 1 69.25 18 GLU B CA 1
ATOM 2962 C C . GLU B 1 18 ? -10.172 -19.297 0.806 1 69.25 18 GLU B C 1
ATOM 2964 O O . GLU B 1 18 ? -9.117 -19.938 0.69 1 69.25 18 GLU B O 1
ATOM 2969 N N . GLN B 1 19 ? -10.469 -18.625 1.874 1 68.94 19 GLN B N 1
ATOM 2970 C CA . GLN B 1 19 ? -9.688 -18.719 3.104 1 68.94 19 GLN B CA 1
ATOM 2971 C C . GLN B 1 19 ? -10.547 -19.172 4.277 1 68.94 19 GLN B C 1
ATOM 2973 O O . GLN B 1 19 ? -11.211 -18.344 4.918 1 68.94 19 GLN B O 1
ATOM 2978 N N . PRO B 1 20 ? -10.477 -20.438 4.527 1 67.81 20 PRO B N 1
ATOM 2979 C CA . PRO B 1 20 ? -11.281 -20.906 5.664 1 67.81 20 PRO B CA 1
ATOM 2980 C C . PRO B 1 20 ? -10.859 -20.25 6.98 1 67.81 20 PRO B C 1
ATOM 2982 O O . PRO B 1 20 ? -9.68 -19.953 7.172 1 67.81 20 PRO B O 1
ATOM 2985 N N . GLN B 1 21 ? -11.742 -20.094 7.836 1 65.56 21 GLN B N 1
ATOM 2986 C CA . GLN B 1 21 ? -11.508 -19.391 9.094 1 65.56 21 GLN B CA 1
ATOM 2987 C C . GLN B 1 21 ? -11.266 -20.391 10.234 1 65.56 21 GLN B C 1
ATOM 2989 O O . GLN B 1 21 ? -10.953 -19.984 11.352 1 65.56 21 GLN B O 1
ATOM 2994 N N . THR B 1 22 ? -11.414 -21.656 9.797 1 68.81 22 THR B N 1
ATOM 2995 C CA . THR B 1 22 ? -11.164 -22.641 10.844 1 68.81 22 THR B CA 1
ATOM 2996 C C . THR B 1 22 ? -9.82 -23.328 10.633 1 68.81 22 THR B C 1
ATOM 2998 O O . THR B 1 22 ? -9.25 -23.281 9.547 1 68.81 22 THR B O 1
ATOM 3001 N N . THR B 1 23 ? -9.305 -23.891 11.695 1 71.06 23 THR B N 1
ATOM 3002 C CA . THR B 1 23 ? -7.953 -24.438 11.68 1 71.06 23 THR B CA 1
ATOM 3003 C C . THR B 1 23 ? -7.969 -25.922 11.344 1 71.06 23 THR B C 1
ATOM 3005 O O . THR B 1 23 ? -6.914 -26.547 11.25 1 71.06 23 THR B O 1
ATOM 3008 N N . ASP B 1 24 ? -8.977 -26.484 10.945 1 84.31 24 ASP B N 1
ATOM 3009 C CA . ASP B 1 24 ? -9.031 -27.922 10.789 1 84.31 24 ASP B CA 1
ATOM 3010 C C . ASP B 1 24 ? -8.93 -28.328 9.32 1 84.31 24 ASP B C 1
ATOM 3012 O O . ASP B 1 24 ? -9.305 -29.438 8.945 1 84.31 24 ASP B O 1
ATOM 3016 N N . TRP B 1 25 ? -8.516 -27.484 8.523 1 91.31 25 TRP B N 1
ATOM 3017 C CA . TRP B 1 25 ? -8.391 -27.75 7.094 1 91.31 25 TRP B CA 1
ATOM 3018 C C . TRP B 1 25 ? -6.93 -27.969 6.707 1 91.31 25 TRP B C 1
ATOM 3020 O O . TRP B 1 25 ? -6.027 -27.359 7.289 1 91.31 25 TRP B O 1
ATOM 3030 N N . VAL B 1 26 ? -6.691 -28.969 5.816 1 95.69 26 VAL B N 1
ATOM 3031 C CA . VAL B 1 26 ? -5.438 -28.984 5.07 1 95.69 26 VAL B CA 1
ATOM 3032 C C . VAL B 1 26 ? -5.508 -28 3.91 1 95.69 26 VAL B C 1
ATOM 3034 O O . VAL B 1 26 ? -6.137 -28.266 2.887 1 95.69 26 VAL B O 1
ATOM 3037 N N . LYS B 1 27 ? -4.906 -26.891 4.109 1 94.38 27 LYS B N 1
ATOM 3038 C CA . LYS B 1 27 ? -4.996 -25.797 3.152 1 94.38 27 LYS B CA 1
ATOM 3039 C C . LYS B 1 27 ? -3.854 -25.844 2.141 1 94.38 27 LYS B C 1
ATOM 3041 O O . LYS B 1 27 ? -2.703 -25.562 2.479 1 94.38 27 LYS B O 1
ATOM 3046 N N . LEU B 1 28 ? -4.176 -26.125 0.897 1 97.81 28 LEU B N 1
ATOM 3047 C CA . LEU B 1 28 ? -3.205 -26.25 -0.183 1 97.81 28 LEU B CA 1
ATOM 3048 C C . LEU B 1 28 ? -3.684 -25.516 -1.434 1 97.81 28 LEU B C 1
ATOM 3050 O O . LEU B 1 28 ? -3.551 -26.031 -2.547 1 97.81 28 LEU B O 1
ATOM 3054 N N . ASN B 1 29 ? -4.277 -24.281 -1.196 1 96 29 ASN B N 1
ATOM 3055 C CA . ASN B 1 29 ? -4.941 -23.641 -2.326 1 96 29 ASN B CA 1
ATOM 3056 C C . ASN B 1 29 ? -4.383 -22.25 -2.588 1 96 29 ASN B C 1
ATOM 3058 O O . ASN B 1 29 ? -4.719 -21.625 -3.592 1 96 29 ASN B O 1
ATOM 3062 N N . THR B 1 30 ? -3.455 -21.641 -1.797 1 94.19 30 THR B N 1
ATOM 3063 C CA . THR B 1 30 ? -3.064 -20.234 -1.959 1 94.19 30 THR B CA 1
ATOM 3064 C C . THR B 1 30 ? -1.554 -20.109 -2.129 1 94.19 30 THR B C 1
ATOM 3066 O O . THR B 1 30 ? -0.997 -19.016 -2.006 1 94.19 30 THR B O 1
ATOM 3069 N N . ASN B 1 31 ? -0.865 -21.203 -2.326 1 97.25 31 ASN B N 1
ATOM 3070 C CA . ASN B 1 31 ? 0.564 -21.266 -2.613 1 97.25 31 ASN B CA 1
ATOM 3071 C C . ASN B 1 31 ? 1.385 -20.641 -1.484 1 97.25 31 ASN B C 1
ATOM 3073 O O . ASN B 1 31 ? 2.406 -20 -1.733 1 97.25 31 ASN B O 1
ATOM 3077 N N . GLU B 1 32 ? 0.912 -20.703 -0.26 1 97.31 32 GLU B N 1
ATOM 3078 C CA . GLU B 1 32 ? 1.67 -20.312 0.923 1 97.31 32 GLU B CA 1
ATOM 3079 C C . GLU B 1 32 ? 2.74 -21.344 1.267 1 97.31 32 GLU B C 1
ATOM 3081 O O . GLU B 1 32 ? 2.645 -22.5 0.863 1 97.31 32 GLU B O 1
ATOM 3086 N N . ASN B 1 33 ? 3.762 -20.891 1.912 1 98.19 33 ASN B N 1
ATOM 3087 C CA . ASN B 1 33 ? 4.816 -21.781 2.371 1 98.19 33 ASN B CA 1
ATOM 3088 C C . ASN B 1 33 ? 4.355 -22.625 3.557 1 98.19 33 ASN B C 1
ATOM 3090 O O . ASN B 1 33 ? 3.799 -22.094 4.52 1 98.19 33 ASN B O 1
ATOM 3094 N N . PRO B 1 34 ? 4.496 -23.922 3.477 1 97.94 34 PRO B N 1
ATOM 3095 C CA . PRO B 1 34 ? 4.047 -24.75 4.602 1 97.94 34 PRO B CA 1
ATOM 3096 C C . PRO B 1 34 ? 4.965 -24.625 5.82 1 97.94 34 PRO B C 1
ATOM 3098 O O . PRO B 1 34 ? 4.602 -25.062 6.914 1 97.94 34 PRO B O 1
ATOM 3101 N N . TYR B 1 35 ? 6.133 -24.078 5.695 1 98.25 35 TYR B N 1
ATOM 3102 C CA . TYR B 1 35 ? 7.102 -23.969 6.777 1 98.25 35 TYR B CA 1
ATOM 3103 C C . TYR B 1 35 ? 7.16 -22.531 7.301 1 98.25 35 TYR B C 1
ATOM 3105 O O . TYR B 1 35 ? 6.844 -21.594 6.578 1 98.25 35 TYR B O 1
ATOM 3113 N N . PRO B 1 36 ? 7.578 -22.359 8.539 1 98.06 36 PRO B N 1
ATOM 3114 C CA . PRO B 1 36 ? 7.605 -21.016 9.141 1 98.06 36 PRO B CA 1
ATOM 3115 C C . PRO B 1 36 ? 8.727 -20.141 8.594 1 98.06 36 PRO B C 1
ATOM 3117 O O . PRO B 1 36 ? 9.68 -20.656 8 1 98.06 36 PRO B O 1
ATOM 3120 N N . PRO B 1 37 ? 8.57 -18.828 8.781 1 98.31 37 PRO B N 1
ATOM 3121 C CA . PRO B 1 37 ? 9.719 -17.969 8.477 1 98.31 37 PRO B CA 1
ATOM 3122 C C . PRO B 1 37 ? 10.914 -18.219 9.383 1 98.31 37 PRO B C 1
ATOM 3124 O O . PRO B 1 37 ? 10.781 -18.922 10.398 1 98.31 37 PRO B O 1
ATOM 3127 N N . SER B 1 38 ? 12.039 -17.656 9 1 98.62 38 SER B N 1
ATOM 3128 C CA . SER B 1 38 ? 13.242 -17.734 9.812 1 98.62 38 SER B CA 1
ATOM 3129 C C . SER B 1 38 ? 12.984 -17.234 11.234 1 98.62 38 SER B C 1
ATOM 3131 O O . SER B 1 38 ? 12.281 -16.25 11.438 1 98.62 38 SER B O 1
ATOM 3133 N N . PRO B 1 39 ? 13.562 -17.922 12.242 1 98.5 39 PRO B N 1
ATOM 3134 C CA . PRO B 1 39 ? 13.469 -17.422 13.617 1 98.5 39 PRO B CA 1
ATOM 3135 C C . PRO B 1 39 ? 14.023 -16.016 13.766 1 98.5 39 PRO B C 1
ATOM 3137 O O . PRO B 1 39 ? 13.57 -15.25 14.633 1 98.5 39 PRO B O 1
ATOM 3140 N N . ARG B 1 40 ? 14.945 -15.633 12.891 1 98.62 40 ARG B N 1
ATOM 3141 C CA . ARG B 1 40 ? 15.539 -14.297 12.93 1 98.62 40 ARG B CA 1
ATOM 3142 C C . ARG B 1 40 ? 14.508 -13.227 12.609 1 98.62 40 ARG B C 1
ATOM 3144 O O . ARG B 1 40 ? 14.648 -12.07 13.008 1 98.62 40 ARG B O 1
ATOM 3151 N N . VAL B 1 41 ? 13.492 -13.578 11.891 1 98.81 41 VAL B N 1
ATOM 3152 C CA . VAL B 1 41 ? 12.406 -12.664 11.555 1 98.81 41 VAL B CA 1
ATOM 3153 C C . VAL B 1 41 ? 11.664 -12.258 12.828 1 98.81 41 VAL B C 1
ATOM 3155 O O . VAL B 1 41 ? 11.383 -11.07 13.031 1 98.81 41 VAL B O 1
ATOM 3158 N N . PHE B 1 42 ? 11.398 -13.211 13.688 1 98.5 42 PHE B N 1
ATOM 3159 C CA . PHE B 1 42 ? 10.672 -12.938 14.914 1 98.5 42 PHE B CA 1
ATOM 3160 C C . PHE B 1 42 ? 11.5 -12.078 15.859 1 98.5 42 PHE B C 1
ATOM 3162 O O . PHE B 1 42 ? 10.977 -11.18 16.516 1 98.5 42 PHE B O 1
ATOM 3169 N N . GLU B 1 43 ? 12.766 -12.344 15.898 1 98.56 43 GLU B N 1
ATOM 3170 C CA . GLU B 1 43 ? 13.68 -11.516 16.688 1 98.56 43 GLU B CA 1
ATOM 3171 C C . GLU B 1 43 ? 13.688 -10.078 16.172 1 98.56 43 GLU B C 1
ATOM 3173 O O . GLU B 1 43 ? 13.672 -9.133 16.969 1 98.56 43 GLU B O 1
ATOM 3178 N N . ALA B 1 44 ? 13.734 -9.93 14.906 1 98.75 44 ALA B N 1
ATOM 3179 C CA . ALA B 1 44 ? 13.766 -8.602 14.289 1 98.75 44 ALA B CA 1
ATOM 3180 C C . ALA B 1 44 ? 12.469 -7.84 14.57 1 98.75 44 ALA B C 1
ATOM 3182 O O . ALA B 1 44 ? 12.5 -6.633 14.82 1 98.75 44 ALA B O 1
ATOM 3183 N N . ILE B 1 45 ? 11.32 -8.531 14.492 1 98.62 45 ILE B N 1
ATOM 3184 C CA . ILE B 1 45 ? 10.031 -7.906 14.773 1 98.62 45 ILE B CA 1
ATOM 3185 C C . ILE B 1 45 ? 10.008 -7.406 16.219 1 98.62 45 ILE B C 1
ATOM 3187 O O . ILE B 1 45 ? 9.609 -6.266 16.484 1 98.62 45 ILE B O 1
ATOM 3191 N N . GLN B 1 46 ? 10.438 -8.234 17.094 1 97.81 46 GLN B N 1
ATOM 3192 C CA . GLN B 1 46 ? 10.461 -7.859 18.5 1 97.81 46 GLN B CA 1
ATOM 3193 C C . GLN B 1 46 ? 11.367 -6.652 18.734 1 97.81 46 GLN B C 1
ATOM 3195 O O . GLN B 1 46 ? 11.008 -5.738 19.484 1 97.81 46 GLN B O 1
ATOM 3200 N N . ALA B 1 47 ? 12.477 -6.664 18.125 1 98 47 ALA B N 1
ATOM 3201 C CA . ALA B 1 47 ? 13.445 -5.586 18.281 1 98 47 ALA B CA 1
ATOM 3202 C C . ALA B 1 47 ? 12.914 -4.277 17.703 1 98 47 ALA B C 1
ATOM 3204 O O . ALA B 1 47 ? 13.234 -3.195 18.203 1 98 47 ALA B O 1
ATOM 3205 N N . ALA B 1 48 ? 12.109 -4.352 16.688 1 97.88 48 ALA B N 1
ATOM 3206 C CA . ALA B 1 48 ? 11.594 -3.17 16 1 97.88 48 ALA B CA 1
ATOM 3207 C C . ALA B 1 48 ? 10.352 -2.627 16.703 1 97.88 48 ALA B C 1
ATOM 3209 O O . ALA B 1 48 ? 9.984 -1.466 16.516 1 97.88 48 ALA B O 1
ATOM 3210 N N . ALA B 1 49 ? 9.664 -3.492 17.5 1 98.06 49 ALA B N 1
ATOM 3211 C CA . ALA B 1 49 ? 8.438 -3.105 18.188 1 98.06 49 ALA B CA 1
ATOM 3212 C C . ALA B 1 49 ? 8.742 -2.283 19.438 1 98.06 49 ALA B C 1
ATOM 3214 O O . ALA B 1 49 ? 8.602 -2.773 20.562 1 98.06 49 ALA B O 1
ATOM 3215 N N . THR B 1 50 ? 9.125 -1.016 19.266 1 97.31 50 THR B N 1
ATOM 3216 C CA . THR B 1 50 ? 9.477 -0.106 20.344 1 97.31 50 THR B CA 1
ATOM 3217 C C . THR B 1 50 ? 8.734 1.217 20.203 1 97.31 50 THR B C 1
ATOM 3219 O O . THR B 1 50 ? 7.91 1.38 19.297 1 97.31 50 THR B O 1
ATOM 3222 N N . ASP B 1 51 ? 9.047 2.15 21.109 1 95.94 51 ASP B N 1
ATOM 3223 C CA . ASP B 1 51 ? 8.445 3.482 21.078 1 95.94 51 ASP B CA 1
ATOM 3224 C C . ASP B 1 51 ? 8.766 4.199 19.766 1 95.94 51 ASP B C 1
ATOM 3226 O O . ASP B 1 51 ? 8.086 5.168 19.406 1 95.94 51 ASP B O 1
ATOM 3230 N N . ARG B 1 52 ? 9.641 3.705 19 1 94.5 52 ARG B N 1
ATOM 3231 C CA . ARG B 1 52 ? 10.023 4.312 17.734 1 94.5 52 ARG B CA 1
ATOM 3232 C C . ARG B 1 52 ? 8.922 4.156 16.703 1 94.5 52 ARG B C 1
ATOM 3234 O O . ARG B 1 52 ? 8.93 4.828 15.664 1 94.5 52 ARG B O 1
ATOM 3241 N N . LEU B 1 53 ? 7.953 3.299 17 1 97.5 53 LEU B N 1
ATOM 3242 C CA . LEU B 1 53 ? 6.828 3.111 16.094 1 97.5 53 LEU B CA 1
ATOM 3243 C C . LEU B 1 53 ? 6.016 4.395 15.961 1 97.5 53 LEU B C 1
ATOM 3245 O O . LEU B 1 53 ? 5.199 4.523 15.047 1 97.5 53 LEU B O 1
ATOM 3249 N N . ARG B 1 54 ? 6.227 5.387 16.828 1 97.5 54 ARG B N 1
ATOM 3250 C CA . ARG B 1 54 ? 5.555 6.676 16.734 1 97.5 54 ARG B CA 1
ATOM 3251 C C . ARG B 1 54 ? 6.141 7.516 15.602 1 97.5 54 ARG B C 1
ATOM 3253 O O . ARG B 1 54 ? 5.559 8.531 15.211 1 97.5 54 ARG B O 1
ATOM 3260 N N . LEU B 1 55 ? 7.293 7.078 15.078 1 96.06 55 LEU B N 1
ATOM 3261 C CA . LEU B 1 55 ? 7.992 7.797 14.016 1 96.06 55 LEU B CA 1
ATOM 3262 C C . LEU B 1 55 ? 7.773 7.121 12.664 1 96.06 55 LEU B C 1
ATOM 3264 O O . LEU B 1 55 ? 7.586 5.906 12.602 1 96.06 55 LEU B O 1
ATOM 3268 N N . TYR B 1 56 ? 7.797 7.91 11.609 1 95.38 56 TYR B N 1
ATOM 3269 C CA . TYR B 1 56 ? 7.754 7.348 10.266 1 95.38 56 TYR B CA 1
ATOM 3270 C C . TYR B 1 56 ? 8.992 6.496 9.992 1 95.38 56 TYR B C 1
ATOM 3272 O O . TYR B 1 56 ? 10.078 6.801 10.484 1 95.38 56 TYR B O 1
ATOM 3280 N N . PRO B 1 57 ? 8.766 5.438 9.195 1 94.88 57 PRO B N 1
ATOM 3281 C CA . PRO B 1 57 ? 9.93 4.641 8.805 1 94.88 57 PRO B CA 1
ATOM 3282 C C . PRO B 1 57 ? 10.82 5.363 7.797 1 94.88 57 PRO B C 1
ATOM 3284 O O . PRO B 1 57 ? 10.5 6.469 7.355 1 94.88 57 PRO B O 1
ATOM 3287 N N . ASP B 1 58 ? 11.984 4.75 7.562 1 92.31 58 ASP B N 1
ATOM 3288 C CA . ASP B 1 58 ? 12.82 5.223 6.461 1 92.31 58 ASP B CA 1
ATOM 3289 C C . ASP B 1 58 ? 12.055 5.211 5.145 1 92.31 58 ASP B C 1
ATOM 3291 O O . ASP B 1 58 ? 11.672 4.148 4.648 1 92.31 58 ASP B O 1
ATOM 3295 N N . PRO B 1 59 ? 11.82 6.387 4.562 1 90.94 59 PRO B N 1
ATOM 3296 C CA . PRO B 1 59 ? 10.945 6.473 3.393 1 90.94 59 PRO B CA 1
ATOM 3297 C C . PRO B 1 59 ? 11.484 5.691 2.195 1 90.94 59 PRO B C 1
ATOM 3299 O O . PRO B 1 59 ? 10.711 5.293 1.318 1 90.94 59 PRO B O 1
ATOM 3302 N N . ILE B 1 60 ? 12.82 5.43 2.135 1 92.25 60 ILE B N 1
ATOM 3303 C CA . ILE B 1 60 ? 13.352 4.738 0.968 1 92.25 60 ILE B CA 1
ATOM 3304 C C . ILE B 1 60 ? 13.859 3.354 1.374 1 92.25 60 ILE B C 1
ATOM 3306 O O . ILE B 1 60 ? 14.414 2.623 0.552 1 92.25 60 ILE B O 1
ATOM 3310 N N . ALA B 1 61 ? 13.719 3.018 2.68 1 96.5 61 ALA B N 1
ATOM 3311 C CA . ALA B 1 61 ? 14.07 1.689 3.172 1 96.5 61 ALA B CA 1
ATOM 3312 C C . ALA B 1 61 ? 15.539 1.377 2.895 1 96.5 61 ALA B C 1
ATOM 3314 O O . ALA B 1 61 ? 15.859 0.336 2.316 1 96.5 61 ALA B O 1
ATOM 3315 N N . THR B 1 62 ? 16.375 2.176 3.379 1 97.06 62 THR B N 1
ATOM 3316 C CA . THR B 1 62 ? 17.797 2.156 3.043 1 97.06 62 THR B CA 1
ATOM 3317 C C . THR B 1 62 ? 18.422 0.805 3.389 1 97.06 62 THR B C 1
ATOM 3319 O O . THR B 1 62 ? 19.062 0.178 2.547 1 97.06 62 THR B O 1
ATOM 3322 N N . GLU B 1 63 ? 18.281 0.348 4.621 1 97.88 63 GLU B N 1
ATOM 3323 C CA . GLU B 1 63 ? 18.875 -0.918 5.047 1 97.88 63 GLU B CA 1
ATOM 3324 C C . GLU B 1 63 ? 18.344 -2.08 4.207 1 97.88 63 GLU B C 1
ATOM 3326 O O . GLU B 1 63 ? 19.109 -2.924 3.754 1 97.88 63 GLU B O 1
ATOM 3331 N N . PHE B 1 64 ? 17.078 -2.129 4 1 98.62 64 PHE B N 1
ATOM 3332 C CA . PHE B 1 64 ? 16.484 -3.18 3.188 1 98.62 64 PHE B CA 1
ATOM 3333 C C . PHE B 1 64 ? 17.078 -3.178 1.781 1 98.62 64 PHE B C 1
ATOM 3335 O O . PHE B 1 64 ? 17.469 -4.227 1.266 1 98.62 64 PHE B O 1
ATOM 3342 N N . ARG B 1 65 ? 17.062 -2.01 1.119 1 98.5 65 ARG B N 1
ATOM 3343 C CA . ARG B 1 65 ? 17.562 -1.884 -0.246 1 98.5 65 ARG B CA 1
ATOM 3344 C C . ARG B 1 65 ? 19.016 -2.346 -0.343 1 98.5 65 ARG B C 1
ATOM 3346 O O . ARG B 1 65 ? 19.406 -2.982 -1.324 1 98.5 65 ARG B O 1
ATOM 3353 N N . THR B 1 66 ? 19.781 -2.061 0.68 1 98.06 66 THR B N 1
ATOM 3354 C CA . THR B 1 66 ? 21.188 -2.459 0.687 1 98.06 66 THR B CA 1
ATOM 3355 C C . THR B 1 66 ? 21.328 -3.979 0.693 1 98.06 66 THR B C 1
ATOM 3357 O O . THR B 1 66 ? 22.062 -4.547 -0.111 1 98.06 66 THR B O 1
ATOM 3360 N N . VAL B 1 67 ? 20.594 -4.641 1.555 1 97.88 67 VAL B N 1
ATOM 3361 C CA . VAL B 1 67 ? 20.656 -6.09 1.69 1 97.88 67 VAL B CA 1
ATOM 3362 C C . VAL B 1 67 ? 20.125 -6.758 0.428 1 97.88 67 VAL B C 1
ATOM 3364 O O . VAL B 1 67 ? 20.734 -7.695 -0.095 1 97.88 67 VAL B O 1
ATOM 3367 N N . ALA B 1 68 ? 19.016 -6.305 -0.131 1 96.5 68 ALA B N 1
ATOM 3368 C CA . ALA B 1 68 ? 18.438 -6.848 -1.358 1 96.5 68 ALA B CA 1
ATOM 3369 C C . ALA B 1 68 ? 19.406 -6.676 -2.535 1 96.5 68 ALA B C 1
ATOM 3371 O O . ALA B 1 68 ? 19.578 -7.598 -3.338 1 96.5 68 ALA B O 1
ATOM 3372 N N . ALA B 1 69 ? 19.953 -5.496 -2.619 1 94.94 69 ALA B N 1
ATOM 3373 C CA . ALA B 1 69 ? 20.875 -5.188 -3.705 1 94.94 69 ALA B CA 1
ATOM 3374 C C . ALA B 1 69 ? 22.078 -6.121 -3.686 1 94.94 69 ALA B C 1
ATOM 3376 O O . ALA B 1 69 ? 22.547 -6.574 -4.738 1 94.94 69 ALA B O 1
ATOM 3377 N N . GLU B 1 70 ? 22.594 -6.375 -2.514 1 93.69 70 GLU B N 1
ATOM 3378 C CA . GLU B 1 70 ? 23.719 -7.297 -2.375 1 93.69 70 GLU B CA 1
ATOM 3379 C C . GLU B 1 70 ? 23.359 -8.688 -2.895 1 93.69 70 GLU B C 1
ATOM 3381 O O . GLU B 1 70 ? 24.156 -9.312 -3.594 1 93.69 70 GLU B O 1
ATOM 3386 N N . LEU B 1 71 ? 22.234 -9.125 -2.621 1 90.25 71 LEU B N 1
ATOM 3387 C CA . LEU B 1 71 ? 21.797 -10.453 -3.025 1 90.25 71 LEU B CA 1
ATOM 3388 C C . LEU B 1 71 ? 21.625 -10.531 -4.539 1 90.25 71 LEU B C 1
ATOM 3390 O O . LEU B 1 71 ? 21.859 -11.578 -5.141 1 90.25 71 LEU B O 1
ATOM 3394 N N . PHE B 1 72 ? 21.219 -9.43 -5.164 1 88.06 72 PHE B N 1
ATOM 3395 C CA . PHE B 1 72 ? 20.953 -9.406 -6.594 1 88.06 72 PHE B CA 1
ATOM 3396 C C . PHE B 1 72 ? 22.172 -8.969 -7.375 1 88.06 72 PHE B C 1
ATOM 3398 O O . PHE B 1 72 ? 22.172 -8.992 -8.609 1 88.06 72 PHE B O 1
ATOM 3405 N N . GLY B 1 73 ? 23.234 -8.562 -6.672 1 89.5 73 GLY B N 1
ATOM 3406 C CA . GLY B 1 73 ? 24.453 -8.133 -7.312 1 89.5 73 GLY B CA 1
ATOM 3407 C C . GLY B 1 73 ? 24.328 -6.797 -8.023 1 89.5 73 GLY B C 1
ATOM 3408 O O . GLY B 1 73 ? 24.859 -6.621 -9.125 1 89.5 73 GLY B O 1
ATOM 3409 N N . VAL B 1 74 ? 23.516 -5.922 -7.488 1 91.69 74 VAL B N 1
ATOM 3410 C CA . VAL B 1 74 ? 23.328 -4.586 -8.047 1 91.69 74 VAL B CA 1
ATOM 3411 C C . VAL B 1 74 ? 23.547 -3.539 -6.957 1 91.69 74 VAL B C 1
ATOM 3413 O O . VAL B 1 74 ? 23.906 -3.873 -5.828 1 91.69 74 VAL B O 1
ATOM 3416 N N . ASP B 1 75 ? 23.453 -2.285 -7.367 1 94.25 75 ASP B N 1
ATOM 3417 C CA . ASP B 1 75 ? 23.5 -1.193 -6.402 1 94.25 75 ASP B CA 1
ATOM 3418 C C . ASP B 1 75 ? 22.125 -0.984 -5.758 1 94.25 75 ASP B C 1
ATOM 3420 O O . ASP B 1 75 ? 21.094 -1.341 -6.34 1 94.25 75 ASP B O 1
ATOM 3424 N N . ALA B 1 76 ? 22.125 -0.375 -4.586 1 97 76 ALA B N 1
ATOM 3425 C CA . ALA B 1 76 ? 20.906 -0.175 -3.822 1 97 76 ALA B CA 1
ATOM 3426 C C . ALA B 1 76 ? 19.891 0.661 -4.609 1 97 76 ALA B C 1
ATOM 3428 O O . ALA B 1 76 ? 18.688 0.507 -4.438 1 97 76 ALA B O 1
ATOM 3429 N N . ASP B 1 77 ? 20.328 1.55 -5.477 1 96.25 77 ASP B N 1
ATOM 3430 C CA . ASP B 1 77 ? 19.438 2.428 -6.242 1 96.25 77 ASP B CA 1
ATOM 3431 C C . ASP B 1 77 ? 18.672 1.643 -7.297 1 96.25 77 ASP B C 1
ATOM 3433 O O . ASP B 1 77 ? 17.75 2.178 -7.93 1 96.25 77 ASP B O 1
ATOM 3437 N N . TRP B 1 78 ? 18.922 0.296 -7.438 1 95.56 78 TRP B N 1
ATOM 3438 C CA . TRP B 1 78 ? 18.203 -0.564 -8.367 1 95.56 78 TRP B CA 1
ATOM 3439 C C . TRP B 1 78 ? 16.953 -1.15 -7.715 1 95.56 78 TRP B C 1
ATOM 3441 O O . TRP B 1 78 ? 16.141 -1.797 -8.383 1 95.56 78 TRP B O 1
ATOM 3451 N N . VAL B 1 79 ? 16.781 -0.867 -6.449 1 97.38 79 VAL B N 1
ATOM 3452 C CA . VAL B 1 79 ? 15.789 -1.628 -5.695 1 97.38 79 VAL B CA 1
ATOM 3453 C C . VAL B 1 79 ? 14.648 -0.709 -5.273 1 97.38 79 VAL B C 1
ATOM 3455 O O . VAL B 1 79 ? 14.883 0.382 -4.75 1 97.38 79 VAL B O 1
ATOM 3458 N N . LEU B 1 80 ? 13.406 -1.125 -5.504 1 98 80 LEU B N 1
ATOM 3459 C CA . LEU B 1 80 ? 12.203 -0.423 -5.055 1 98 80 LEU B CA 1
ATOM 3460 C C . LEU B 1 80 ? 11.344 -1.325 -4.18 1 98 80 LEU B C 1
ATOM 3462 O O . LEU B 1 80 ? 10.555 -2.123 -4.691 1 98 80 LEU B O 1
ATOM 3466 N N . PRO B 1 81 ? 11.461 -1.196 -2.83 1 98.12 81 PRO B N 1
ATOM 3467 C CA . PRO B 1 81 ? 10.586 -1.967 -1.938 1 98.12 81 PRO B CA 1
ATOM 3468 C C . PRO B 1 81 ? 9.125 -1.543 -2.029 1 98.12 81 PRO B C 1
ATOM 3470 O O . PRO B 1 81 ? 8.828 -0.395 -2.375 1 98.12 81 PRO B O 1
ATOM 3473 N N . ALA B 1 82 ? 8.234 -2.449 -1.713 1 97.75 82 ALA B N 1
ATOM 3474 C CA . ALA B 1 82 ? 6.805 -2.148 -1.767 1 97.75 82 ALA B CA 1
ATOM 3475 C C . ALA B 1 82 ? 6.02 -3.045 -0.813 1 97.75 82 ALA B C 1
ATOM 3477 O O . ALA B 1 82 ? 6.551 -4.035 -0.302 1 97.75 82 ALA B O 1
ATOM 3478 N N . ASN B 1 83 ? 4.773 -2.65 -0.542 1 97.25 83 ASN B N 1
ATOM 3479 C CA . ASN B 1 83 ? 3.82 -3.412 0.262 1 97.25 83 ASN B CA 1
ATOM 3480 C C . ASN B 1 83 ? 3.295 -4.629 -0.495 1 97.25 83 ASN B C 1
ATOM 3482 O O . ASN B 1 83 ? 2.107 -4.695 -0.82 1 97.25 83 ASN B O 1
ATOM 3486 N N . GLY B 1 84 ? 4.207 -5.633 -0.667 1 96.62 84 GLY B N 1
ATOM 3487 C CA . GLY B 1 84 ? 3.951 -6.758 -1.551 1 96.62 84 GLY B CA 1
ATOM 3488 C C . GLY B 1 84 ? 4.34 -6.488 -2.99 1 96.62 84 GLY B C 1
ATOM 3489 O O . GLY B 1 84 ? 4.34 -5.336 -3.434 1 96.62 84 GLY B O 1
ATOM 3490 N N . SER B 1 85 ? 4.625 -7.574 -3.684 1 96.75 85 SER B N 1
ATOM 3491 C CA . SER B 1 85 ? 4.984 -7.391 -5.086 1 96.75 85 SER B CA 1
ATOM 3492 C C . SER B 1 85 ? 3.789 -6.914 -5.906 1 96.75 85 SER B C 1
ATOM 3494 O O . SER B 1 85 ? 3.957 -6.328 -6.977 1 96.75 85 SER B O 1
ATOM 3496 N N . ASP B 1 86 ? 2.551 -7.121 -5.43 1 95.81 86 ASP B N 1
ATOM 3497 C CA . ASP B 1 86 ? 1.361 -6.598 -6.098 1 95.81 86 ASP B CA 1
ATOM 3498 C C . ASP B 1 86 ? 1.411 -5.074 -6.191 1 95.81 86 ASP B C 1
ATOM 3500 O O . ASP B 1 86 ? 0.979 -4.496 -7.191 1 95.81 86 ASP B O 1
ATOM 3504 N N . GLU B 1 87 ? 1.947 -4.473 -5.113 1 97.12 87 GLU B N 1
ATOM 3505 C CA . GLU B 1 87 ? 2.078 -3.021 -5.188 1 97.12 87 GLU B CA 1
ATOM 3506 C C . GLU B 1 87 ? 3.098 -2.611 -6.246 1 97.12 87 GLU B C 1
ATOM 3508 O O . GLU B 1 87 ? 2.924 -1.596 -6.922 1 97.12 87 GLU B O 1
ATOM 3513 N N . ASN B 1 88 ? 4.203 -3.354 -6.348 1 98.12 88 ASN B N 1
ATOM 3514 C CA . ASN B 1 88 ? 5.141 -3.068 -7.43 1 98.12 88 ASN B CA 1
ATOM 3515 C C . ASN B 1 88 ? 4.457 -3.127 -8.797 1 98.12 88 ASN B C 1
ATOM 3517 O O . ASN B 1 88 ? 4.684 -2.266 -9.648 1 98.12 88 ASN B O 1
ATOM 3521 N N . LEU B 1 89 ? 3.646 -4.168 -9 1 98.31 89 LEU B N 1
ATOM 3522 C CA . LEU B 1 89 ? 2.934 -4.301 -10.266 1 98.31 89 LEU B CA 1
ATOM 3523 C C . LEU B 1 89 ? 2.012 -3.107 -10.492 1 98.31 89 LEU B C 1
ATOM 3525 O O . LEU B 1 89 ? 1.939 -2.58 -11.609 1 98.31 89 LEU B O 1
ATOM 3529 N N . THR B 1 90 ? 1.34 -2.684 -9.445 1 97.5 90 THR B N 1
ATOM 3530 C CA . THR B 1 90 ? 0.478 -1.51 -9.539 1 97.5 90 THR B CA 1
ATOM 3531 C C . THR B 1 90 ? 1.287 -0.271 -9.914 1 97.5 90 THR B C 1
ATOM 3533 O O . THR B 1 90 ? 0.903 0.479 -10.812 1 97.5 90 THR B O 1
ATOM 3536 N N . ILE B 1 91 ? 2.398 -0.056 -9.211 1 97.75 91 ILE B N 1
ATOM 3537 C CA . ILE B 1 91 ? 3.266 1.087 -9.477 1 97.75 91 ILE B CA 1
ATOM 3538 C C . ILE B 1 91 ? 3.748 1.05 -10.922 1 97.75 91 ILE B C 1
ATOM 3540 O O . ILE B 1 91 ? 3.76 2.076 -11.609 1 97.75 91 ILE B O 1
ATOM 3544 N N . ILE B 1 92 ? 4.117 -0.13 -11.398 1 98.31 92 ILE B N 1
ATOM 3545 C CA . ILE B 1 92 ? 4.617 -0.301 -12.758 1 98.31 92 ILE B CA 1
ATOM 3546 C C . ILE B 1 92 ? 3.537 0.1 -13.758 1 98.31 92 ILE B C 1
ATOM 3548 O O . ILE B 1 92 ? 3.785 0.908 -14.656 1 98.31 92 ILE B O 1
ATOM 3552 N N . ILE B 1 93 ? 2.357 -0.388 -13.625 1 97.81 93 ILE B N 1
ATOM 3553 C CA . ILE B 1 93 ? 1.277 -0.095 -14.562 1 97.81 93 ILE B CA 1
ATOM 3554 C C . ILE B 1 93 ? 0.956 1.397 -14.531 1 97.81 93 ILE B C 1
ATOM 3556 O O . ILE B 1 93 ? 0.812 2.033 -15.578 1 97.81 93 ILE B O 1
ATOM 3560 N N . ARG B 1 94 ? 0.923 1.966 -13.367 1 96.69 94 ARG B N 1
ATOM 3561 C CA . ARG B 1 94 ? 0.611 3.383 -13.211 1 96.69 94 ARG B CA 1
ATOM 3562 C C . ARG B 1 94 ? 1.727 4.254 -13.781 1 96.69 94 ARG B C 1
ATOM 3564 O O . ARG B 1 94 ? 1.488 5.395 -14.18 1 96.69 94 ARG B O 1
ATOM 3571 N N . SER B 1 95 ? 2.904 3.768 -13.812 1 97.06 95 SER B N 1
ATOM 3572 C CA . SER B 1 95 ? 4.059 4.52 -14.281 1 97.06 95 SER B CA 1
ATOM 3573 C C . SER B 1 95 ? 4.113 4.551 -15.805 1 97.06 95 SER B C 1
ATOM 3575 O O . SER B 1 95 ? 4.559 5.535 -16.406 1 97.06 95 SER B O 1
ATOM 3577 N N . PHE B 1 96 ? 3.594 3.477 -16.469 1 97.38 96 PHE B N 1
ATOM 3578 C CA . PHE B 1 96 ? 3.998 3.316 -17.859 1 97.38 96 PHE B CA 1
ATOM 3579 C C . PHE B 1 96 ? 2.779 3.287 -18.781 1 97.38 96 PHE B C 1
ATOM 3581 O O . PHE B 1 96 ? 2.902 3.482 -19.984 1 97.38 96 PHE B O 1
ATOM 3588 N N . VAL B 1 97 ? 1.615 3.025 -18.266 1 97.12 97 VAL B N 1
ATOM 3589 C CA . VAL B 1 97 ? 0.5 2.682 -19.141 1 97.12 97 VAL B CA 1
ATOM 3590 C C . VAL B 1 97 ? -0.546 3.795 -19.109 1 97.12 97 VAL B C 1
ATOM 3592 O O . VAL B 1 97 ? -1.201 4.008 -18.078 1 97.12 97 VAL B O 1
ATOM 3595 N N . ASP B 1 98 ? -0.805 4.449 -20.188 1 95.38 98 ASP B N 1
ATOM 3596 C CA . ASP B 1 98 ? -1.91 5.387 -20.344 1 95.38 98 ASP B CA 1
ATOM 3597 C C . ASP B 1 98 ? -3.203 4.66 -20.703 1 95.38 98 ASP B C 1
ATOM 3599 O O . ASP B 1 98 ? -3.172 3.516 -21.172 1 95.38 98 ASP B O 1
ATOM 3603 N N . PRO B 1 99 ? -4.355 5.309 -20.469 1 94 99 PRO B N 1
ATOM 3604 C CA . PRO B 1 99 ? -5.609 4.699 -20.922 1 94 99 PRO B CA 1
ATOM 3605 C C . PRO B 1 99 ? -5.578 4.297 -22.391 1 94 99 PRO B C 1
ATOM 3607 O O . PRO B 1 99 ? -5.09 5.055 -23.234 1 94 99 PRO B O 1
ATOM 3610 N N . GLY B 1 100 ? -5.949 3.061 -22.641 1 95.75 100 GLY B N 1
ATOM 3611 C CA . GLY B 1 100 ? -6.051 2.578 -24.016 1 95.75 100 GLY B CA 1
ATOM 3612 C C . GLY B 1 100 ? -4.777 1.919 -24.516 1 95.75 100 GLY B C 1
ATOM 3613 O O . GLY B 1 100 ? -4.785 1.232 -25.531 1 95.75 100 GLY B O 1
ATOM 3614 N N . GLU B 1 101 ? -3.664 2.053 -23.828 1 97.19 101 GLU B N 1
ATOM 3615 C CA . GLU B 1 101 ? -2.412 1.436 -24.25 1 97.19 101 GLU B CA 1
ATOM 3616 C C . GLU B 1 101 ? -2.4 -0.06 -23.953 1 97.19 101 GLU B C 1
ATOM 3618 O O . GLU B 1 101 ? -3.061 -0.514 -23.016 1 97.19 101 GLU B O 1
ATOM 3623 N N . LEU B 1 102 ? -1.614 -0.752 -24.734 1 98.12 102 LEU B N 1
ATOM 3624 C CA . LEU B 1 102 ? -1.697 -2.209 -24.766 1 98.12 102 LEU B CA 1
ATOM 3625 C C . LEU B 1 102 ? -0.724 -2.822 -23.766 1 98.12 102 LEU B C 1
ATOM 3627 O O . LEU B 1 102 ? 0.465 -2.492 -23.766 1 98.12 102 LEU B O 1
ATOM 3631 N N . VAL B 1 103 ? -1.229 -3.662 -22.891 1 98.5 103 VAL B N 1
ATOM 3632 C CA . VAL B 1 103 ? -0.461 -4.523 -22 1 98.5 103 VAL B CA 1
ATOM 3633 C C . VAL B 1 103 ? -0.727 -5.988 -22.344 1 98.5 103 VAL B C 1
ATOM 3635 O O . VAL B 1 103 ? -1.867 -6.371 -22.609 1 98.5 103 VAL B O 1
ATOM 3638 N N . VAL B 1 104 ? 0.342 -6.793 -22.406 1 98.31 104 VAL B N 1
ATOM 3639 C CA . VAL B 1 104 ? 0.169 -8.195 -22.781 1 98.31 104 VAL B CA 1
ATOM 3640 C C . VAL B 1 104 ? 0.715 -9.086 -21.672 1 98.31 104 VAL B C 1
ATOM 3642 O O . VAL B 1 104 ? 1.65 -8.711 -20.953 1 98.31 104 VAL B O 1
ATOM 3645 N N . SER B 1 105 ? 0.179 -10.219 -21.469 1 98.19 105 SER B N 1
ATOM 3646 C CA . SER B 1 105 ? 0.623 -11.25 -20.531 1 98.19 105 SER B CA 1
ATOM 3647 C C . SER B 1 105 ? 0.207 -12.641 -21 1 98.19 105 SER B C 1
ATOM 3649 O O . SER B 1 105 ? -0.728 -12.781 -21.797 1 98.19 105 SER B O 1
ATOM 3651 N N . PRO B 1 106 ? 0.918 -13.672 -20.594 1 97.44 106 PRO B N 1
ATOM 3652 C CA . PRO B 1 106 ? 0.533 -15.023 -21 1 97.44 106 PRO B CA 1
ATOM 3653 C C . PRO B 1 106 ? -0.851 -15.422 -20.5 1 97.44 106 PRO B C 1
ATOM 3655 O O . PRO B 1 106 ? -1.321 -14.883 -19.5 1 97.44 106 PRO B O 1
ATOM 3658 N N . TYR B 1 107 ? -1.416 -16.328 -21.203 1 95.69 107 TYR B N 1
ATOM 3659 C CA . TYR B 1 107 ? -2.688 -16.906 -20.781 1 95.69 107 TYR B CA 1
ATOM 3660 C C . TYR B 1 107 ? -2.764 -18.391 -21.125 1 95.69 107 TYR B C 1
ATOM 3662 O O . TYR B 1 107 ? -2.492 -18.781 -22.266 1 95.69 107 TYR B O 1
ATOM 3670 N N . PRO B 1 108 ? -3.15 -19.266 -20.141 1 95.88 108 PRO B N 1
ATOM 3671 C CA . PRO B 1 108 ? -3.551 -18.953 -18.766 1 95.88 108 PRO B CA 1
ATOM 3672 C C . PRO B 1 108 ? -2.371 -18.547 -17.891 1 95.88 108 PRO B C 1
ATOM 3674 O O . PRO B 1 108 ? -1.28 -19.109 -18.016 1 95.88 108 PRO B O 1
ATOM 3677 N N . SER B 1 109 ? -2.592 -17.562 -17.109 1 96.88 109 SER B N 1
ATOM 3678 C CA . SER B 1 109 ? -1.613 -17.109 -16.125 1 96.88 109 SER B CA 1
ATOM 3679 C C . SER B 1 109 ? -2.285 -16.344 -14.984 1 96.88 109 SER B C 1
ATOM 3681 O O . SER B 1 109 ? -3.447 -16.609 -14.656 1 96.88 109 SER B O 1
ATOM 3683 N N . TYR B 1 110 ? -1.537 -15.617 -14.25 1 94.31 110 TYR B N 1
ATOM 3684 C CA . TYR B 1 110 ? -1.998 -14.875 -13.086 1 94.31 110 TYR B CA 1
ATOM 3685 C C . TYR B 1 110 ? -3.055 -13.852 -13.469 1 94.31 110 TYR B C 1
ATOM 3687 O O . TYR B 1 110 ? -2.781 -12.93 -14.25 1 94.31 110 TYR B O 1
ATOM 3695 N N . ILE B 1 111 ? -4.18 -13.836 -12.906 1 89.88 111 ILE B N 1
ATOM 3696 C CA . ILE B 1 111 ? -5.359 -13.094 -13.336 1 89.88 111 ILE B CA 1
ATOM 3697 C C . ILE B 1 111 ? -5.25 -11.641 -12.891 1 89.88 111 ILE B C 1
ATOM 3699 O O . ILE B 1 111 ? -5.871 -10.75 -13.484 1 89.88 111 ILE B O 1
ATOM 3703 N N . LEU B 1 112 ? -4.469 -11.375 -11.891 1 93 112 LEU B N 1
ATOM 3704 C CA . LEU B 1 112 ? -4.344 -10.023 -11.359 1 93 112 LEU B CA 1
ATOM 3705 C C . LEU B 1 112 ? -3.83 -9.055 -12.422 1 93 112 LEU B C 1
ATOM 3707 O O . LEU B 1 112 ? -4.164 -7.871 -12.406 1 93 112 LEU B O 1
ATOM 3711 N N . TYR B 1 113 ? -3.033 -9.508 -13.375 1 96.75 113 TYR B N 1
ATOM 3712 C CA . TYR B 1 113 ? -2.484 -8.648 -14.422 1 96.75 113 TYR B CA 1
ATOM 3713 C C . TYR B 1 113 ? -3.594 -7.926 -15.172 1 96.75 113 TYR B C 1
ATOM 3715 O O . TYR B 1 113 ? -3.551 -6.703 -15.328 1 96.75 113 TYR B O 1
ATOM 3723 N N . GLU B 1 114 ? -4.574 -8.719 -15.562 1 95.06 114 GLU B N 1
ATOM 3724 C CA . GLU B 1 114 ? -5.699 -8.148 -16.297 1 95.06 114 GLU B CA 1
ATOM 3725 C C . GLU B 1 114 ? -6.465 -7.148 -15.445 1 95.06 114 GLU B C 1
ATOM 3727 O O . GLU B 1 114 ? -6.855 -6.082 -15.93 1 95.06 114 GLU B O 1
ATOM 3732 N N . THR B 1 115 ? -6.656 -7.492 -14.234 1 94.25 115 THR B N 1
ATOM 3733 C CA . THR B 1 115 ? -7.375 -6.629 -13.305 1 94.25 115 THR B CA 1
ATOM 3734 C C . THR B 1 115 ? -6.672 -5.285 -13.156 1 94.25 115 THR B C 1
ATOM 3736 O O . THR B 1 115 ? -7.312 -4.234 -13.195 1 94.25 115 THR B O 1
ATOM 3739 N N . LEU B 1 116 ? -5.379 -5.254 -12.992 1 96.44 116 LEU B N 1
ATOM 3740 C CA . LEU B 1 116 ? -4.605 -4.031 -12.805 1 96.44 116 LEU B CA 1
ATOM 3741 C C . LEU B 1 116 ? -4.668 -3.15 -14.047 1 96.44 116 LEU B C 1
ATOM 3743 O O . LEU B 1 116 ? -4.742 -1.924 -13.945 1 96.44 116 LEU B O 1
ATOM 3747 N N . VAL B 1 117 ? -4.613 -3.775 -15.219 1 97 117 VAL B N 1
ATOM 3748 C CA . VAL B 1 117 ? -4.699 -3.037 -16.469 1 97 117 VAL B CA 1
ATOM 3749 C C . VAL B 1 117 ? -6.074 -2.391 -16.594 1 97 117 VAL B C 1
ATOM 3751 O O . VAL B 1 117 ? -6.188 -1.23 -17 1 97 117 VAL B O 1
ATOM 3754 N N . ASP B 1 118 ? -7.129 -3.16 -16.203 1 95.56 118 ASP B N 1
ATOM 3755 C CA . ASP B 1 118 ? -8.5 -2.654 -16.25 1 95.56 118 ASP B CA 1
ATOM 3756 C C . ASP B 1 118 ? -8.68 -1.459 -15.312 1 95.56 118 ASP B C 1
ATOM 3758 O O . ASP B 1 118 ? -9.305 -0.465 -15.688 1 95.56 118 ASP B O 1
ATOM 3762 N N . ILE B 1 119 ? -8.156 -1.511 -14.156 1 95 119 ILE B N 1
ATOM 3763 C CA . ILE B 1 119 ? -8.242 -0.425 -13.188 1 95 119 ILE B CA 1
ATOM 3764 C C . ILE B 1 119 ? -7.598 0.834 -13.766 1 95 119 ILE B C 1
ATOM 3766 O O . ILE B 1 119 ? -8.109 1.942 -13.57 1 95 119 ILE B O 1
ATOM 3770 N N . GLN B 1 120 ? -6.516 0.642 -14.484 1 95.88 120 GLN B N 1
ATOM 3771 C CA . GLN B 1 120 ? -5.766 1.754 -15.055 1 95.88 120 GLN B CA 1
ATOM 3772 C C . GLN B 1 120 ? -6.461 2.299 -16.297 1 95.88 120 GLN B C 1
ATOM 3774 O O . GLN B 1 120 ? -6.164 3.41 -16.75 1 95.88 120 GLN B O 1
ATOM 3779 N N . GLY B 1 121 ? -7.43 1.524 -16.891 1 94.81 121 GLY B N 1
ATOM 3780 C CA . GLY B 1 121 ? -8.094 1.922 -18.125 1 94.81 121 GLY B CA 1
ATOM 3781 C C . GLY B 1 121 ? -7.305 1.56 -19.375 1 94.81 121 GLY B C 1
ATOM 3782 O O . GLY B 1 121 ? -7.559 2.094 -20.453 1 94.81 121 GLY B O 1
ATOM 3783 N N . GLY B 1 122 ? -6.312 0.693 -19.203 1 96.38 122 GLY B N 1
ATOM 3784 C CA . GLY B 1 122 ? -5.559 0.203 -20.344 1 96.38 122 GLY B CA 1
ATOM 3785 C C . GLY B 1 122 ? -6.273 -0.894 -21.109 1 96.38 122 GLY B C 1
ATOM 3786 O O . GLY B 1 122 ? -7.41 -1.244 -20.781 1 96.38 122 GLY B O 1
ATOM 3787 N N . ARG B 1 123 ? -5.625 -1.299 -22.172 1 97.44 123 ARG B N 1
ATOM 3788 C CA . ARG B 1 123 ? -6.09 -2.436 -22.953 1 97.44 123 ARG B CA 1
ATOM 3789 C C . ARG B 1 123 ? -5.238 -3.672 -22.688 1 97.44 123 ARG B C 1
ATOM 3791 O O . ARG B 1 123 ? -4.008 -3.596 -22.688 1 97.44 123 ARG B O 1
ATOM 3798 N N . HIS B 1 124 ? -5.863 -4.762 -22.406 1 97.25 124 HIS B N 1
ATOM 3799 C CA . HIS B 1 124 ? -5.145 -6.004 -22.141 1 97.25 124 HIS B CA 1
ATOM 3800 C C . HIS B 1 124 ? -5.379 -7.016 -23.266 1 97.25 124 HIS B C 1
ATOM 3802 O O . HIS B 1 124 ? -6.5 -7.152 -23.766 1 97.25 124 HIS B O 1
ATOM 3808 N N . GLU B 1 125 ? -4.312 -7.617 -23.703 1 97.12 125 GLU B N 1
ATOM 3809 C CA . GLU B 1 125 ? -4.406 -8.758 -24.609 1 97.12 125 GLU B CA 1
ATOM 3810 C C . GLU B 1 125 ? -3.641 -9.961 -24.078 1 97.12 125 GLU B C 1
ATOM 3812 O O . GLU B 1 125 ? -2.609 -9.805 -23.422 1 97.12 125 GLU B O 1
ATOM 3817 N N . ARG B 1 126 ? -4.137 -11.094 -24.406 1 96 126 ARG B N 1
ATOM 3818 C CA . ARG B 1 126 ? -3.586 -12.352 -23.922 1 96 126 ARG B CA 1
ATOM 3819 C C . ARG B 1 126 ? -2.627 -12.961 -24.953 1 96 126 ARG B C 1
ATOM 3821 O O . ARG B 1 126 ? -2.906 -12.953 -26.141 1 96 126 ARG B O 1
ATOM 3828 N N . LEU B 1 127 ? -1.473 -13.367 -24.438 1 96.5 127 LEU B N 1
ATOM 3829 C CA . LEU B 1 127 ? -0.564 -14.195 -25.234 1 96.5 127 LEU B CA 1
ATOM 3830 C C . LEU B 1 127 ? -0.884 -15.672 -25.047 1 96.5 127 LEU B C 1
ATOM 3832 O O . LEU B 1 127 ? -0.557 -16.266 -24.016 1 96.5 127 LEU B O 1
ATOM 3836 N N . PRO B 1 128 ? -1.441 -16.266 -26.031 1 92.69 128 PRO B N 1
ATOM 3837 C CA . PRO B 1 128 ? -1.896 -17.641 -25.859 1 92.69 128 PRO B CA 1
ATOM 3838 C C . PRO B 1 128 ? -0.741 -18.625 -25.688 1 92.69 128 PRO B C 1
ATOM 3840 O O . PRO B 1 128 ? 0.29 -18.5 -26.344 1 92.69 128 PRO B O 1
ATOM 3843 N N . LEU B 1 129 ? -0.929 -19.531 -24.844 1 94.75 129 LEU B N 1
ATOM 3844 C CA . LEU B 1 129 ? 0.01 -20.625 -24.641 1 94.75 129 LEU B CA 1
ATOM 3845 C C . LEU B 1 129 ? -0.521 -21.906 -25.25 1 94.75 129 LEU B C 1
ATOM 3847 O O . LEU B 1 129 ? -1.732 -22.141 -25.281 1 94.75 129 LEU B O 1
ATOM 3851 N N . ASN B 1 130 ? 0.426 -22.719 -25.75 1 92.56 130 ASN B N 1
ATOM 3852 C CA . ASN B 1 130 ? 0.071 -24.047 -26.266 1 92.56 130 ASN B CA 1
ATOM 3853 C C . ASN B 1 130 ? -0.34 -24.984 -25.141 1 92.56 130 ASN B C 1
ATOM 3855 O O . ASN B 1 130 ? -0.217 -24.656 -23.953 1 92.56 130 ASN B O 1
ATOM 3859 N N . ALA B 1 131 ? -0.809 -26.141 -25.5 1 89.31 131 ALA B N 1
ATOM 3860 C CA . ALA B 1 131 ? -1.277 -27.125 -24.516 1 89.31 131 ALA B CA 1
ATOM 3861 C C . ALA B 1 131 ? -0.15 -27.562 -23.594 1 89.31 131 ALA B C 1
ATOM 3863 O O . ALA B 1 131 ? -0.394 -27.906 -22.438 1 89.31 131 ALA B O 1
ATOM 3864 N N . ASP B 1 132 ? 1.038 -27.453 -24.109 1 92.5 132 ASP B N 1
ATOM 3865 C CA . ASP B 1 132 ? 2.182 -27.844 -23.297 1 92.5 132 ASP B CA 1
ATOM 3866 C C . ASP B 1 132 ? 2.779 -26.641 -22.578 1 92.5 132 ASP B C 1
ATOM 3868 O O . ASP B 1 132 ? 3.91 -26.688 -22.094 1 92.5 132 ASP B O 1
ATOM 3872 N N . TRP B 1 133 ? 2.104 -25.516 -22.688 1 95.44 133 TRP B N 1
ATOM 3873 C CA . TRP B 1 133 ? 2.418 -24.266 -21.969 1 95.44 133 TRP B CA 1
ATOM 3874 C C . TRP B 1 133 ? 3.598 -23.562 -22.625 1 95.44 133 TRP B C 1
ATOM 3876 O O . TRP B 1 133 ? 4.219 -22.688 -22.016 1 95.44 133 TRP B O 1
ATOM 3886 N N . SER B 1 134 ? 3.957 -23.984 -23.844 1 95.44 134 SER B N 1
ATOM 3887 C CA . SER B 1 134 ? 4.969 -23.266 -24.609 1 95.44 134 SER B CA 1
ATOM 3888 C C . SER B 1 134 ? 4.359 -22.078 -25.359 1 95.44 134 SER B C 1
ATOM 3890 O O . SER B 1 134 ? 3.135 -21.953 -25.422 1 95.44 134 SER B O 1
ATOM 3892 N N . TRP B 1 135 ? 5.223 -21.234 -25.875 1 95 135 TRP B N 1
ATOM 3893 C CA . TRP B 1 135 ? 4.789 -20.031 -26.594 1 95 135 TRP B CA 1
ATOM 3894 C C . TRP B 1 135 ? 4.531 -20.344 -28.062 1 95 135 TRP B C 1
ATOM 3896 O O . TRP B 1 135 ? 5.289 -21.094 -28.688 1 95 135 TRP B O 1
ATOM 3906 N N . ASP B 1 136 ? 3.432 -19.844 -28.609 1 88.31 136 ASP B N 1
ATOM 3907 C CA . ASP B 1 136 ? 3.33 -19.656 -30.047 1 88.31 136 ASP B CA 1
ATOM 3908 C C . ASP B 1 136 ? 3.895 -18.297 -30.469 1 88.31 136 ASP B C 1
ATOM 3910 O O . ASP B 1 136 ? 3.145 -17.344 -30.641 1 88.31 136 ASP B O 1
ATOM 3914 N N . MET B 1 137 ? 5.137 -18.266 -30.734 1 90.69 137 MET B N 1
ATOM 3915 C CA . MET B 1 137 ? 5.852 -17 -30.891 1 90.69 137 MET B CA 1
ATOM 3916 C C . MET B 1 137 ? 5.379 -16.266 -32.125 1 90.69 137 MET B C 1
ATOM 3918 O O . MET B 1 137 ? 5.379 -15.023 -32.156 1 90.69 137 MET B O 1
ATOM 3922 N N . GLN B 1 138 ? 5.043 -16.984 -33.188 1 88 138 GLN B N 1
ATOM 3923 C CA . GLN B 1 138 ? 4.543 -16.328 -34.375 1 88 138 GLN B CA 1
ATOM 3924 C C . GLN B 1 138 ? 3.297 -15.5 -34.094 1 88 138 GLN B C 1
ATOM 3926 O O . GLN B 1 138 ? 3.193 -14.344 -34.531 1 88 138 GLN B O 1
ATOM 3931 N N . THR B 1 139 ? 2.494 -16.016 -33.312 1 88.38 139 THR B N 1
ATOM 3932 C CA . THR B 1 139 ? 1.265 -15.328 -32.969 1 88.38 139 THR B CA 1
ATOM 3933 C C . THR B 1 139 ? 1.543 -14.25 -31.906 1 88.38 139 THR B C 1
ATOM 3935 O O . THR B 1 139 ? 0.966 -13.156 -31.969 1 88.38 139 THR B O 1
ATOM 3938 N N . CYS B 1 140 ? 2.422 -14.461 -31.016 1 94.12 140 CYS B N 1
ATOM 3939 C CA . CYS B 1 140 ? 2.709 -13.562 -29.906 1 94.12 140 CYS B CA 1
ATOM 3940 C C . CYS B 1 140 ? 3.432 -12.312 -30.406 1 94.12 140 CYS B C 1
ATOM 3942 O O . CYS B 1 140 ? 3.215 -11.219 -29.875 1 94.12 140 CYS B O 1
ATOM 3944 N N . ARG B 1 141 ? 4.203 -12.406 -31.406 1 93.38 141 ARG B N 1
ATOM 3945 C CA . ARG B 1 141 ? 5.082 -11.344 -31.875 1 93.38 141 ARG B CA 1
ATOM 3946 C C . ARG B 1 141 ? 4.277 -10.117 -32.281 1 93.38 141 ARG B C 1
ATOM 3948 O O . ARG B 1 141 ? 4.699 -8.977 -32.062 1 93.38 141 ARG B O 1
ATOM 3955 N N . LEU B 1 142 ? 3.211 -10.266 -32.906 1 93.12 142 LEU B N 1
ATOM 3956 C CA . LEU B 1 142 ? 2.385 -9.156 -33.375 1 93.12 142 LEU B CA 1
ATOM 3957 C C . LEU B 1 142 ? 1.915 -8.297 -32.188 1 93.12 142 LEU B C 1
ATOM 3959 O O . LEU B 1 142 ? 1.908 -7.066 -32.281 1 93.12 142 LEU B O 1
ATOM 3963 N N . LEU B 1 143 ? 1.538 -8.953 -31.172 1 95.56 143 LEU B N 1
ATOM 3964 C CA . LEU B 1 143 ? 1.057 -8.242 -30 1 95.56 143 LEU B CA 1
ATOM 3965 C C . LEU B 1 143 ? 2.211 -7.578 -29.266 1 95.56 143 LEU B C 1
ATOM 3967 O O . LEU B 1 143 ? 2.088 -6.434 -28.812 1 95.56 143 LEU B O 1
ATOM 3971 N N . ILE B 1 144 ? 3.275 -8.266 -29.203 1 96.69 144 ILE B N 1
ATOM 3972 C CA . ILE B 1 144 ? 4.445 -7.785 -28.484 1 96.69 144 ILE B CA 1
ATOM 3973 C C . ILE B 1 144 ? 4.977 -6.512 -29.141 1 96.69 144 ILE B C 1
ATOM 3975 O O . ILE B 1 144 ? 5.391 -5.578 -28.453 1 96.69 144 ILE B O 1
ATOM 3979 N N . GLU B 1 145 ? 4.926 -6.422 -30.406 1 95.31 145 GLU B N 1
ATOM 3980 C CA . GLU B 1 145 ? 5.438 -5.281 -31.172 1 95.31 145 GLU B CA 1
ATOM 3981 C C . GLU B 1 145 ? 4.691 -4 -30.812 1 95.31 145 GLU B C 1
ATOM 3983 O O . GLU B 1 145 ? 5.27 -2.912 -30.844 1 95.31 145 GLU B O 1
ATOM 3988 N N . GLN B 1 146 ? 3.498 -4.203 -30.375 1 96 146 GLN B N 1
ATOM 3989 C CA . GLN B 1 146 ? 2.652 -3.041 -30.109 1 96 146 GLN B CA 1
ATOM 3990 C C . GLN B 1 146 ? 2.529 -2.764 -28.625 1 96 146 GLN B C 1
ATOM 3992 O O . GLN B 1 146 ? 2.004 -1.724 -28.219 1 96 146 GLN B O 1
ATOM 3997 N N . ALA B 1 147 ? 3.035 -3.623 -27.812 1 97.62 147 ALA B N 1
ATOM 3998 C CA . ALA B 1 147 ? 2.748 -3.582 -26.391 1 97.62 147 ALA B CA 1
ATOM 3999 C C . ALA B 1 147 ? 3.564 -2.494 -25.703 1 97.62 147 ALA B C 1
ATOM 4001 O O . ALA B 1 147 ? 4.754 -2.33 -25.969 1 97.62 147 ALA B O 1
ATOM 4002 N N . LYS B 1 148 ? 2.875 -1.731 -24.797 1 97.69 148 LYS B N 1
ATOM 4003 C CA . LYS B 1 148 ? 3.549 -0.787 -23.906 1 97.69 148 LYS B CA 1
ATOM 4004 C C . LYS B 1 148 ? 4.211 -1.507 -22.734 1 97.69 148 LYS B C 1
ATOM 4006 O O . LYS B 1 148 ? 5.191 -1.019 -22.172 1 97.69 148 LYS B O 1
ATOM 4011 N N . LEU B 1 149 ? 3.633 -2.619 -22.375 1 98.25 149 LEU B N 1
ATOM 4012 C CA . LEU B 1 149 ? 4.09 -3.41 -21.234 1 98.25 149 LEU B CA 1
ATOM 4013 C C . LEU B 1 149 ? 3.791 -4.891 -21.453 1 98.25 149 LEU B C 1
ATOM 4015 O O . LEU B 1 149 ? 2.705 -5.25 -21.922 1 98.25 149 LEU B O 1
ATOM 4019 N N . ALA B 1 150 ? 4.77 -5.703 -21.234 1 97.75 150 ALA B N 1
ATOM 4020 C CA . ALA B 1 150 ? 4.586 -7.152 -21.172 1 97.75 150 ALA B CA 1
ATOM 4021 C C . ALA B 1 150 ? 4.859 -7.68 -19.781 1 97.75 150 ALA B C 1
ATOM 4023 O O . ALA B 1 150 ? 5.926 -7.43 -19.203 1 97.75 150 ALA B O 1
ATOM 4024 N N . LEU B 1 151 ? 3.918 -8.352 -19.141 1 98.25 151 LEU B N 1
ATOM 4025 C CA . LEU B 1 151 ? 4.039 -8.969 -17.828 1 98.25 151 LEU B CA 1
ATOM 4026 C C . LEU B 1 151 ? 4.156 -10.484 -17.953 1 98.25 151 LEU B C 1
ATOM 4028 O O . LEU B 1 151 ? 3.24 -11.148 -18.453 1 98.25 151 LEU B O 1
ATOM 4032 N N . VAL B 1 152 ? 5.254 -11.055 -17.453 1 96.88 152 VAL B N 1
ATOM 4033 C CA . VAL B 1 152 ? 5.477 -12.484 -17.625 1 96.88 152 VAL B CA 1
ATOM 4034 C C . VAL B 1 152 ? 5.949 -13.086 -16.297 1 96.88 152 VAL B C 1
ATOM 4036 O O . VAL B 1 152 ? 7.031 -12.75 -15.812 1 96.88 152 VAL B O 1
ATOM 4039 N N . PRO B 1 153 ? 5.145 -13.922 -15.695 1 97.25 153 PRO B N 1
ATOM 4040 C CA . PRO B 1 153 ? 5.617 -14.664 -14.523 1 97.25 153 PRO B CA 1
ATOM 4041 C C . PRO B 1 153 ? 6.496 -15.859 -14.906 1 97.25 153 PRO B C 1
ATOM 4043 O O . PRO B 1 153 ? 6.211 -16.547 -15.883 1 97.25 153 PRO B O 1
ATOM 4046 N N . ASN B 1 154 ? 7.527 -16.031 -14.195 1 95.94 154 ASN B N 1
ATOM 4047 C CA . ASN B 1 154 ? 8.438 -17.141 -14.43 1 95.94 154 ASN B CA 1
ATOM 4048 C C . ASN B 1 154 ? 9.094 -17.625 -13.133 1 95.94 154 ASN B C 1
ATOM 4050 O O . ASN B 1 154 ? 10.062 -17.016 -12.664 1 95.94 154 ASN B O 1
ATOM 4054 N N . PRO B 1 155 ? 8.617 -18.719 -12.586 1 96.69 155 PRO B N 1
ATOM 4055 C CA . PRO B 1 155 ? 7.648 -19.719 -13.062 1 96.69 155 PRO B CA 1
ATOM 4056 C C . PRO B 1 155 ? 6.238 -19.156 -13.211 1 96.69 155 PRO B C 1
ATOM 4058 O O . PRO B 1 155 ? 5.895 -18.172 -12.547 1 96.69 155 PRO B O 1
ATOM 4061 N N . ASN B 1 156 ? 5.48 -19.781 -14.109 1 97.75 156 ASN B N 1
ATOM 4062 C CA . ASN B 1 156 ? 4.117 -19.359 -14.414 1 97.75 156 ASN B CA 1
ATOM 4063 C C . ASN B 1 156 ? 3.111 -19.953 -13.43 1 97.75 156 ASN B C 1
ATOM 4065 O O . ASN B 1 156 ? 3.248 -21.109 -13.016 1 97.75 156 ASN B O 1
ATOM 4069 N N . SER B 1 157 ? 2.17 -19.25 -12.945 1 97.06 157 SER B N 1
ATOM 4070 C CA . SER B 1 157 ? 0.978 -19.734 -12.258 1 97.06 157 SER B CA 1
ATOM 4071 C C . SER B 1 157 ? -0.244 -19.688 -13.172 1 97.06 157 SER B C 1
ATOM 4073 O O . SER B 1 157 ? -0.571 -18.625 -13.727 1 97.06 157 SER B O 1
ATOM 4075 N N . PRO B 1 158 ? -0.846 -20.766 -13.422 1 97.06 158 PRO B N 1
ATOM 4076 C CA . PRO B 1 158 ? -0.975 -21.875 -12.477 1 97.06 158 PRO B CA 1
ATOM 4077 C C . PRO B 1 158 ? -0.127 -23.078 -12.867 1 97.06 158 PRO B C 1
ATOM 4079 O O . PRO B 1 158 ? -0.078 -24.078 -12.133 1 97.06 158 PRO B O 1
ATOM 4082 N N . SER B 1 159 ? 0.561 -23.031 -13.992 1 97.38 159 SER B N 1
ATOM 4083 C CA . SER B 1 159 ? 1.146 -24.25 -14.547 1 97.38 159 SER B CA 1
ATOM 4084 C C . SER B 1 159 ? 2.398 -24.672 -13.789 1 97.38 159 SER B C 1
ATOM 4086 O O . SER B 1 159 ? 2.736 -25.844 -13.734 1 97.38 159 SER B O 1
ATOM 4088 N N . GLY B 1 160 ? 3.096 -23.656 -13.305 1 97.75 160 GLY B N 1
ATOM 4089 C CA . GLY B 1 160 ? 4.324 -23.922 -12.57 1 97.75 160 GLY B CA 1
ATOM 4090 C C . GLY B 1 160 ? 5.531 -24.094 -13.477 1 97.75 160 GLY B C 1
ATOM 4091 O O . GLY B 1 160 ? 6.664 -24.172 -12.992 1 97.75 160 GLY B O 1
ATOM 4092 N N . ASN B 1 161 ? 5.355 -24.141 -14.797 1 96.94 161 ASN B N 1
ATOM 4093 C CA . ASN B 1 161 ? 6.473 -24.297 -15.719 1 96.94 161 ASN B CA 1
ATOM 4094 C C . ASN B 1 161 ? 7.383 -23.078 -15.719 1 96.94 161 ASN B C 1
ATOM 4096 O O . ASN B 1 161 ? 6.949 -21.984 -15.359 1 96.94 161 ASN B O 1
ATOM 4100 N N . ARG B 1 162 ? 8.555 -23.25 -16.109 1 95.94 162 ARG B N 1
ATOM 4101 C CA . ARG B 1 162 ? 9.547 -22.188 -16.25 1 95.94 162 ARG B CA 1
ATOM 4102 C C . ARG B 1 162 ? 10.102 -22.141 -17.656 1 95.94 162 ARG B C 1
ATOM 4104 O O . ARG B 1 162 ? 10.609 -23.141 -18.172 1 95.94 162 ARG B O 1
ATOM 4111 N N . TRP B 1 163 ? 9.953 -21.016 -18.312 1 94.81 163 TRP B N 1
ATOM 4112 C CA . TRP B 1 163 ? 10.539 -20.828 -19.641 1 94.81 163 TRP B CA 1
ATOM 4113 C C . TRP B 1 163 ? 12.008 -20.422 -19.531 1 94.81 163 TRP B C 1
ATOM 4115 O O . TRP B 1 163 ? 12.422 -19.844 -18.516 1 94.81 163 TRP B O 1
ATOM 4125 N N . SER B 1 164 ? 12.781 -20.703 -20.531 1 91.06 164 SER B N 1
ATOM 4126 C CA . SER B 1 164 ? 14.18 -20.297 -20.547 1 91.06 164 SER B CA 1
ATOM 4127 C C . SER B 1 164 ? 14.312 -18.781 -20.672 1 91.06 164 SER B C 1
ATOM 4129 O O . SER B 1 164 ? 13.391 -18.109 -21.125 1 91.06 164 SER B O 1
ATOM 4131 N N . LEU B 1 165 ? 15.43 -18.219 -20.281 1 87.06 165 LEU B N 1
ATOM 4132 C CA . LEU B 1 165 ? 15.68 -16.781 -20.391 1 87.06 165 LEU B CA 1
ATOM 4133 C C . LEU B 1 165 ? 15.633 -16.328 -21.844 1 87.06 165 LEU B C 1
ATOM 4135 O O . LEU B 1 165 ? 15.195 -15.219 -22.141 1 87.06 165 LEU B O 1
ATOM 4139 N N . ASP B 1 166 ? 16.109 -17.203 -22.734 1 88.5 166 ASP B N 1
ATOM 4140 C CA . ASP B 1 166 ? 16.062 -16.875 -24.156 1 88.5 166 ASP B CA 1
ATOM 4141 C C . ASP B 1 166 ? 14.633 -16.75 -24.656 1 88.5 166 ASP B C 1
ATOM 4143 O O . ASP B 1 166 ? 14.32 -15.852 -25.438 1 88.5 166 ASP B O 1
ATOM 4147 N N . GLU B 1 167 ? 13.789 -17.641 -24.219 1 90.38 167 GLU B N 1
ATOM 4148 C CA . GLU B 1 167 ? 12.375 -17.594 -24.594 1 90.38 167 GLU B CA 1
ATOM 4149 C C . GLU B 1 167 ? 11.711 -16.312 -24.078 1 90.38 167 GLU B C 1
ATOM 4151 O O . GLU B 1 167 ? 10.969 -15.656 -24.797 1 90.38 167 GLU B O 1
ATOM 4156 N N . ILE B 1 168 ? 12.023 -15.984 -22.859 1 90.88 168 ILE B N 1
ATOM 4157 C CA . ILE B 1 168 ? 11.391 -14.836 -22.219 1 90.88 168 ILE B CA 1
ATOM 4158 C C . ILE B 1 168 ? 11.93 -13.547 -22.844 1 90.88 168 ILE B C 1
ATOM 4160 O O . ILE B 1 168 ? 11.195 -12.555 -22.953 1 90.88 168 ILE B O 1
ATOM 4164 N N . ALA B 1 169 ? 13.172 -13.5 -23.234 1 89.44 169 ALA B N 1
ATOM 4165 C CA . ALA B 1 169 ? 13.789 -12.312 -23.828 1 89.44 169 ALA B CA 1
ATOM 4166 C C . ALA B 1 169 ? 13.086 -11.914 -25.109 1 89.44 169 ALA B C 1
ATOM 4168 O O . ALA B 1 169 ? 13.031 -10.727 -25.453 1 89.44 169 ALA B O 1
ATOM 4169 N N . GLU B 1 170 ? 12.555 -12.891 -25.828 1 91.38 170 GLU B N 1
ATOM 4170 C CA . GLU B 1 170 ? 11.844 -12.633 -27.078 1 91.38 170 GLU B CA 1
ATOM 4171 C C . GLU B 1 170 ? 10.539 -11.883 -26.828 1 91.38 170 GLU B C 1
ATOM 4173 O O . GLU B 1 170 ? 9.938 -11.359 -27.766 1 91.38 170 GLU B O 1
ATOM 4178 N N . LEU B 1 171 ? 10.125 -11.836 -25.609 1 94.25 171 LEU B N 1
ATOM 4179 C CA . LEU B 1 171 ? 8.859 -11.203 -25.266 1 94.25 171 LEU B CA 1
ATOM 4180 C C . LEU B 1 171 ? 9.07 -9.75 -24.844 1 94.25 171 LEU B C 1
ATOM 4182 O O . LEU B 1 171 ? 8.117 -9.062 -24.484 1 94.25 171 LEU B O 1
ATOM 4186 N N . ILE B 1 172 ? 10.305 -9.234 -24.844 1 93.69 172 ILE B N 1
ATOM 4187 C CA . ILE B 1 172 ? 10.586 -7.84 -24.531 1 93.69 172 ILE B CA 1
ATOM 4188 C C . ILE B 1 172 ? 10.078 -6.941 -25.656 1 93.69 172 ILE B C 1
ATOM 4190 O O . ILE B 1 172 ? 10.578 -7.008 -26.781 1 93.69 172 ILE B O 1
ATOM 4194 N N . PRO B 1 173 ? 9.07 -6.117 -25.344 1 95.12 173 PRO B N 1
ATOM 4195 C CA . PRO B 1 173 ? 8.57 -5.234 -26.391 1 95.12 173 PRO B CA 1
ATOM 4196 C C . PRO B 1 173 ? 9.633 -4.246 -26.891 1 95.12 173 PRO B C 1
ATOM 4198 O O . PRO B 1 173 ? 10.352 -3.656 -26.078 1 95.12 173 PRO B O 1
ATOM 4201 N N . PRO B 1 174 ? 9.688 -3.982 -28.203 1 91.25 174 PRO B N 1
ATOM 4202 C CA . PRO B 1 174 ? 10.688 -3.051 -28.734 1 91.25 174 PRO B CA 1
ATOM 4203 C C . PRO B 1 174 ? 10.438 -1.608 -28.297 1 91.25 174 PRO B C 1
ATOM 4205 O O . PRO B 1 174 ? 11.383 -0.814 -28.219 1 91.25 174 PRO B O 1
ATOM 4208 N N . GLN B 1 175 ? 9.219 -1.317 -27.969 1 88.94 175 GLN B N 1
ATOM 4209 C CA . GLN B 1 175 ? 8.906 0.057 -27.594 1 88.94 175 GLN B CA 1
ATOM 4210 C C . GLN B 1 175 ? 8.203 0.11 -26.234 1 88.94 175 GLN B C 1
ATOM 4212 O O . GLN B 1 175 ? 7.387 1.004 -26 1 88.94 175 GLN B O 1
ATOM 4217 N N . GLY B 1 176 ? 8.391 -0.878 -25.438 1 95.12 176 GLY B N 1
ATOM 4218 C CA . GLY B 1 176 ? 7.746 -0.941 -24.141 1 95.12 176 GLY B CA 1
ATOM 4219 C C . GLY B 1 176 ? 8.617 -1.589 -23.078 1 95.12 176 GLY B C 1
ATOM 4220 O O . GLY B 1 176 ? 9.805 -1.835 -23.297 1 95.12 176 GLY B O 1
ATOM 4221 N N . MET B 1 177 ? 8.109 -1.727 -21.891 1 96.25 177 MET B N 1
ATOM 4222 C CA . MET B 1 177 ? 8.789 -2.342 -20.766 1 96.25 177 MET B CA 1
ATOM 4223 C C . MET B 1 177 ? 8.445 -3.822 -20.656 1 96.25 177 MET B C 1
ATOM 4225 O O . MET B 1 177 ? 7.383 -4.25 -21.109 1 96.25 177 MET B O 1
ATOM 4229 N N . PHE B 1 178 ? 9.336 -4.574 -20.109 1 96.06 178 PHE B N 1
ATOM 4230 C CA . PHE B 1 178 ? 9.148 -5.988 -19.812 1 96.06 178 PHE B CA 1
ATOM 4231 C C . PHE B 1 178 ? 9.273 -6.25 -18.328 1 96.06 178 PHE B C 1
ATOM 4233 O O . PHE B 1 178 ? 10.258 -5.848 -17.703 1 96.06 178 PHE B O 1
ATOM 4240 N N . VAL B 1 179 ? 8.281 -6.898 -17.766 1 96.88 179 VAL B N 1
ATOM 4241 C CA . VAL B 1 179 ? 8.305 -7.25 -16.344 1 96.88 179 VAL B CA 1
ATOM 4242 C C . VAL B 1 179 ? 8.438 -8.766 -16.188 1 96.88 179 VAL B C 1
ATOM 4244 O O . VAL B 1 179 ? 7.586 -9.523 -16.672 1 96.88 179 VAL B O 1
ATOM 4247 N N . LEU B 1 180 ? 9.477 -9.133 -15.625 1 95.75 180 LEU B N 1
ATOM 4248 C CA . LEU B 1 180 ? 9.648 -10.516 -15.188 1 95.75 180 LEU B CA 1
ATOM 4249 C C . LEU B 1 180 ? 9.188 -10.688 -13.742 1 95.75 180 LEU B C 1
ATOM 4251 O O . LEU B 1 180 ? 9.891 -10.289 -12.812 1 95.75 180 LEU B O 1
ATOM 4255 N N . ASP B 1 181 ? 8.047 -11.289 -13.578 1 96.75 181 ASP B N 1
ATOM 4256 C CA . ASP B 1 181 ? 7.48 -11.523 -12.258 1 96.75 181 ASP B CA 1
ATOM 4257 C C . ASP B 1 181 ? 8.008 -12.828 -11.656 1 96.75 181 ASP B C 1
ATOM 4259 O O . ASP B 1 181 ? 7.559 -13.914 -12.031 1 96.75 181 ASP B O 1
ATOM 4263 N N . GLU B 1 182 ? 8.797 -12.695 -10.633 1 95.81 182 GLU B N 1
ATOM 4264 C CA . GLU B 1 182 ? 9.461 -13.852 -10.047 1 95.81 182 GLU B CA 1
ATOM 4265 C C . GLU B 1 182 ? 8.953 -14.117 -8.633 1 95.81 182 GLU B C 1
ATOM 4267 O O . GLU B 1 182 ? 9.742 -14.383 -7.723 1 95.81 182 GLU B O 1
ATOM 4272 N N . ALA B 1 183 ? 7.645 -14.039 -8.492 1 96.19 183 ALA B N 1
ATOM 4273 C CA . ALA B 1 183 ? 7.047 -14.398 -7.211 1 96.19 183 ALA B CA 1
ATOM 4274 C C . ALA B 1 183 ? 7.477 -15.797 -6.777 1 96.19 183 ALA B C 1
ATOM 4276 O O . ALA B 1 183 ? 7.582 -16.078 -5.578 1 96.19 183 ALA B O 1
ATOM 4277 N N . TYR B 1 184 ? 7.797 -16.656 -7.762 1 97 184 TYR B N 1
ATOM 4278 C CA . TYR B 1 184 ? 8.156 -18.047 -7.477 1 97 184 TYR B CA 1
ATOM 4279 C C . TYR B 1 184 ? 9.594 -18.328 -7.883 1 97 184 TYR B C 1
ATOM 4281 O O . TYR B 1 184 ? 10 -19.484 -7.988 1 97 184 TYR B O 1
ATOM 4289 N N . GLY B 1 185 ? 10.367 -17.312 -8.047 1 94.25 185 GLY B N 1
ATOM 4290 C CA . GLY B 1 185 ? 11.688 -17.406 -8.648 1 94.25 185 GLY B CA 1
ATOM 4291 C C . GLY B 1 185 ? 12.688 -18.141 -7.781 1 94.25 185 GLY B C 1
ATOM 4292 O O . GLY B 1 185 ? 13.75 -18.547 -8.258 1 94.25 185 GLY B O 1
ATOM 4293 N N . ASP B 1 186 ? 12.398 -18.375 -6.531 1 94.56 186 ASP B N 1
ATOM 4294 C CA . ASP B 1 186 ? 13.352 -18.984 -5.617 1 94.56 186 ASP B CA 1
ATOM 4295 C C . ASP B 1 186 ? 13.227 -20.516 -5.652 1 94.56 186 ASP B C 1
ATOM 4297 O O . ASP B 1 186 ? 14.094 -21.219 -5.137 1 94.56 186 ASP B O 1
ATOM 4301 N N . PHE B 1 187 ? 12.258 -21.016 -6.227 1 95.69 187 PHE B N 1
ATOM 4302 C CA . PHE B 1 187 ? 11.945 -22.438 -6.066 1 95.69 187 PHE B CA 1
ATOM 4303 C C . PHE B 1 187 ? 12.703 -23.266 -7.09 1 95.69 187 PHE B C 1
ATOM 4305 O O . PHE B 1 187 ? 12.938 -24.469 -6.871 1 95.69 187 PHE B O 1
ATOM 4312 N N . PRO B 1 188 ? 13 -22.625 -8.234 1 91 188 PRO B N 1
ATOM 4313 C CA . PRO B 1 188 ? 13.828 -23.422 -9.141 1 91 188 PRO B CA 1
ATOM 4314 C C . PRO B 1 188 ? 15.211 -23.734 -8.57 1 91 188 PRO B C 1
ATOM 4316 O O . PRO B 1 188 ? 15.688 -23.016 -7.691 1 91 188 PRO B O 1
ATOM 4319 N N . ASP B 1 189 ? 15.711 -24.75 -9.023 1 77.5 189 ASP B N 1
ATOM 4320 C CA . ASP B 1 189 ? 17.047 -25.141 -8.594 1 77.5 189 ASP B CA 1
ATOM 4321 C C . ASP B 1 189 ? 18.078 -24.094 -9.016 1 77.5 189 ASP B C 1
ATOM 4323 O O . ASP B 1 189 ? 19.125 -23.969 -8.375 1 77.5 189 ASP B O 1
ATOM 4327 N N . GLN B 1 190 ? 17.828 -23.359 -10.016 1 70.81 190 GLN B N 1
ATOM 4328 C CA . GLN B 1 190 ? 18.688 -22.266 -10.477 1 70.81 190 GLN B CA 1
ATOM 4329 C C . GLN B 1 190 ? 17.922 -20.953 -10.516 1 70.81 190 GLN B C 1
ATOM 4331 O O . GLN B 1 190 ? 17.422 -20.547 -11.57 1 70.81 190 GLN B O 1
ATOM 4336 N N . PRO B 1 191 ? 17.906 -20.375 -9.352 1 63.94 191 PRO B N 1
ATOM 4337 C CA . PRO B 1 191 ? 17.156 -19.125 -9.352 1 63.94 191 PRO B CA 1
ATOM 4338 C C . PRO B 1 191 ? 17.844 -18.031 -10.172 1 63.94 191 PRO B C 1
ATOM 4340 O O . PRO B 1 191 ? 19.062 -18.031 -10.312 1 63.94 191 PRO B O 1
ATOM 4343 N N . HIS B 1 192 ? 17.031 -17.266 -10.922 1 63.72 192 HIS B N 1
ATOM 4344 C CA . HIS B 1 192 ? 17.562 -16.125 -11.664 1 63.72 192 HIS B CA 1
ATOM 4345 C C . HIS B 1 192 ? 17.906 -14.977 -10.734 1 63.72 192 HIS B C 1
ATOM 4347 O O . HIS B 1 192 ? 17.203 -14.711 -9.766 1 63.72 192 HIS B O 1
ATOM 4353 N N . CYS B 1 193 ? 19.062 -14.547 -10.82 1 60.53 193 CYS B N 1
ATOM 4354 C CA . CYS B 1 193 ? 19.469 -13.445 -9.961 1 60.53 193 CYS B CA 1
ATOM 4355 C C . CYS B 1 193 ? 19.906 -12.242 -10.789 1 60.53 193 CYS B C 1
ATOM 4357 O O . CYS B 1 193 ? 21.047 -11.781 -10.672 1 60.53 193 CYS B O 1
ATOM 4359 N N . GLY B 1 194 ? 19.109 -11.93 -11.711 1 65.12 194 GLY B N 1
ATOM 4360 C CA . GLY B 1 194 ? 19.469 -10.664 -12.328 1 65.12 194 GLY B CA 1
ATOM 4361 C C . GLY B 1 194 ? 20.141 -10.82 -13.68 1 65.12 194 GLY B C 1
ATOM 4362 O O . GLY B 1 194 ? 20.484 -9.828 -14.328 1 65.12 194 GLY B O 1
ATOM 4363 N N . GLU B 1 195 ? 20.391 -12.023 -14.188 1 72.38 195 GLU B N 1
ATOM 4364 C CA . GLU B 1 195 ? 21.078 -12.281 -15.445 1 72.38 195 GLU B CA 1
ATOM 4365 C C . GLU B 1 195 ? 20.375 -11.602 -16.609 1 72.38 195 GLU B C 1
ATOM 4367 O O . GLU B 1 195 ? 21.016 -11.227 -17.594 1 72.38 195 GLU B O 1
ATOM 4372 N N . ILE B 1 196 ? 19.219 -11.414 -16.391 1 74.56 196 ILE B N 1
ATOM 4373 C CA . ILE B 1 196 ? 18.422 -10.859 -17.484 1 74.56 196 ILE B CA 1
ATOM 4374 C C . ILE B 1 196 ? 18.812 -9.414 -17.734 1 74.56 196 ILE B C 1
ATOM 4376 O O . ILE B 1 196 ? 18.719 -8.922 -18.859 1 74.56 196 ILE B O 1
ATOM 4380 N N . PHE B 1 197 ? 19.281 -8.703 -16.734 1 74.19 197 PHE B N 1
ATOM 4381 C CA . PHE B 1 197 ? 19.672 -7.305 -16.891 1 74.19 197 PHE B CA 1
ATOM 4382 C C . PHE B 1 197 ? 20.922 -7.176 -17.75 1 74.19 197 PHE B C 1
ATOM 4384 O O . PHE B 1 197 ? 21.078 -6.195 -18.484 1 74.19 197 PHE B O 1
ATOM 4391 N N . SER B 1 198 ? 21.812 -8.102 -17.641 1 67.62 198 SER B N 1
ATOM 4392 C CA . SER B 1 198 ? 23.109 -8.055 -18.328 1 67.62 198 SER B CA 1
ATOM 4393 C C . SER B 1 198 ? 22.984 -8.539 -19.766 1 67.62 198 SER B C 1
ATOM 4395 O O . SER B 1 198 ? 23.766 -8.125 -20.641 1 67.62 198 SER B O 1
ATOM 4397 N N . ARG B 1 199 ? 22.156 -9.273 -19.984 1 62.78 199 ARG B N 1
ATOM 4398 C CA . ARG B 1 199 ? 22.094 -9.945 -21.266 1 62.78 199 ARG B CA 1
ATOM 4399 C C . ARG B 1 199 ? 21.156 -9.219 -22.219 1 62.78 199 ARG B C 1
ATOM 4401 O O . ARG B 1 199 ? 21.328 -9.273 -23.438 1 62.78 199 ARG B O 1
ATOM 4408 N N . HIS B 1 200 ? 20.297 -8.695 -21.656 1 63.94 200 HIS B N 1
ATOM 4409 C CA . HIS B 1 200 ? 19.219 -8.203 -22.5 1 63.94 200 HIS B CA 1
ATOM 4410 C C . HIS B 1 200 ? 18.891 -6.746 -22.203 1 63.94 200 HIS B C 1
ATOM 4412 O O . HIS B 1 200 ? 19.531 -6.125 -21.344 1 63.94 200 HIS B O 1
ATOM 4418 N N . ALA B 1 201 ? 18.078 -5.898 -23.031 1 61.72 201 ALA B N 1
ATOM 4419 C CA . ALA B 1 201 ? 17.734 -4.48 -22.953 1 61.72 201 ALA B CA 1
ATOM 4420 C C . ALA B 1 201 ? 17.5 -4.051 -21.516 1 61.72 201 ALA B C 1
ATOM 4422 O O . ALA B 1 201 ? 16.391 -3.619 -21.172 1 61.72 201 ALA B O 1
ATOM 4423 N N . GLY B 1 202 ? 18.578 -4.207 -20.688 1 73.94 202 GLY B N 1
ATOM 4424 C CA . GLY B 1 202 ? 18.516 -4.113 -19.234 1 73.94 202 GLY B CA 1
ATOM 4425 C C . GLY B 1 202 ? 17.797 -2.863 -18.75 1 73.94 202 GLY B C 1
ATOM 4426 O O . GLY B 1 202 ? 17.203 -2.865 -17.672 1 73.94 202 GLY B O 1
ATOM 4427 N N . GLU B 1 203 ? 17.688 -1.943 -19.656 1 85.88 203 GLU B N 1
ATOM 4428 C CA . GLU B 1 203 ? 16.984 -0.718 -19.281 1 85.88 203 GLU B CA 1
ATOM 4429 C C . GLU B 1 203 ? 15.477 -0.855 -19.453 1 85.88 203 GLU B C 1
ATOM 4431 O O . GLU B 1 203 ? 14.711 -0.023 -18.969 1 85.88 203 GLU B O 1
ATOM 4436 N N . ARG B 1 204 ? 15.062 -1.947 -20.078 1 92.69 204 ARG B N 1
ATOM 4437 C CA . ARG B 1 204 ? 13.633 -2.121 -20.344 1 92.69 204 ARG B CA 1
ATOM 4438 C C . ARG B 1 204 ? 13.07 -3.289 -19.531 1 92.69 204 ARG B C 1
ATOM 4440 O O . ARG B 1 204 ? 11.945 -3.727 -19.781 1 92.69 204 ARG B O 1
ATOM 4447 N N . VAL B 1 205 ? 13.875 -3.803 -18.609 1 94.38 205 VAL B N 1
ATOM 4448 C CA . VAL B 1 205 ? 13.453 -4.973 -17.859 1 94.38 205 VAL B CA 1
ATOM 4449 C C . VAL B 1 205 ? 13.281 -4.602 -16.391 1 94.38 205 VAL B C 1
ATOM 4451 O O . VAL B 1 205 ? 14.109 -3.896 -15.812 1 94.38 205 VAL B O 1
ATOM 4454 N N . ILE B 1 206 ? 12.211 -5.012 -15.82 1 96.31 206 ILE B N 1
ATOM 4455 C CA . ILE B 1 206 ? 11.945 -4.941 -14.391 1 96.31 206 ILE B CA 1
ATOM 4456 C C . ILE B 1 206 ? 11.703 -6.344 -13.836 1 96.31 206 ILE B C 1
ATOM 4458 O O . ILE B 1 206 ? 10.93 -7.113 -14.406 1 96.31 206 ILE B O 1
ATOM 4462 N N . VAL B 1 207 ? 12.344 -6.695 -12.766 1 95.69 207 VAL B N 1
ATOM 4463 C CA . VAL B 1 207 ? 12.109 -7.961 -12.078 1 95.69 207 VAL B CA 1
ATOM 4464 C C . VAL B 1 207 ? 11.383 -7.703 -10.766 1 95.69 207 VAL B C 1
ATOM 4466 O O . VAL B 1 207 ? 11.742 -6.797 -10.008 1 95.69 207 VAL B O 1
ATOM 4469 N N . THR B 1 208 ? 10.336 -8.422 -10.484 1 96.88 208 THR B N 1
ATOM 4470 C CA . THR B 1 208 ? 9.648 -8.305 -9.203 1 96.88 208 THR B CA 1
ATOM 4471 C C . THR B 1 208 ? 9.836 -9.562 -8.367 1 96.88 208 THR B C 1
ATOM 4473 O O . THR B 1 208 ? 9.891 -10.672 -8.906 1 96.88 208 THR B O 1
ATOM 4476 N N . ARG B 1 209 ? 9.93 -9.375 -7.062 1 96.44 209 ARG B N 1
ATOM 4477 C CA . ARG B 1 209 ? 10.125 -10.445 -6.09 1 96.44 209 ARG B CA 1
ATOM 4478 C C . ARG B 1 209 ? 9.125 -10.32 -4.941 1 96.44 209 ARG B C 1
ATOM 4480 O O . ARG B 1 209 ? 8.758 -9.219 -4.539 1 96.44 209 ARG B O 1
ATOM 4487 N N . SER B 1 210 ? 8.75 -11.453 -4.402 1 96.62 210 SER B N 1
ATOM 4488 C CA . SER B 1 210 ? 7.773 -11.523 -3.322 1 96.62 210 SER B CA 1
ATOM 4489 C C . SER B 1 210 ? 8.359 -12.211 -2.092 1 96.62 210 SER B C 1
ATOM 4491 O O . SER B 1 210 ? 9.195 -13.109 -2.215 1 96.62 210 SER B O 1
ATOM 4493 N N . PHE B 1 211 ? 7.895 -11.836 -0.954 1 98.25 211 PHE B N 1
ATOM 4494 C CA . PHE B 1 211 ? 8.273 -12.516 0.28 1 98.25 211 PHE B CA 1
ATOM 4495 C C . PHE B 1 211 ? 7.188 -13.492 0.707 1 98.25 211 PHE B C 1
ATOM 4497 O O . PHE B 1 211 ? 7.363 -14.242 1.673 1 98.25 211 PHE B O 1
ATOM 4504 N N . SER B 1 212 ? 6.109 -13.547 0.005 1 97.75 212 SER B N 1
ATOM 4505 C CA . SER B 1 212 ? 4.926 -14.289 0.425 1 97.75 212 SER B CA 1
ATOM 4506 C C . SER B 1 212 ? 5.133 -15.789 0.246 1 97.75 212 SER B C 1
ATOM 4508 O O . SER B 1 212 ? 4.414 -16.594 0.844 1 97.75 212 SER B O 1
ATOM 4510 N N . LYS B 1 213 ? 6.078 -16.141 -0.639 1 97.81 213 LYS B N 1
ATOM 4511 C CA . LYS B 1 213 ? 6.184 -17.547 -1.044 1 97.81 213 LYS B CA 1
ATOM 4512 C C . LYS B 1 213 ? 7.406 -18.203 -0.419 1 97.81 213 LYS B C 1
ATOM 4514 O O . LYS B 1 213 ? 7.34 -18.703 0.706 1 97.81 213 LYS B O 1
ATOM 4519 N N . SER B 1 214 ? 8.578 -17.938 -0.94 1 97.12 214 SER B N 1
ATOM 4520 C CA . SER B 1 214 ? 9.781 -18.656 -0.536 1 97.12 214 SER B CA 1
ATOM 4521 C C . SER B 1 214 ? 10.219 -18.25 0.87 1 97.12 214 SER B C 1
ATOM 4523 O O . SER B 1 214 ? 10.797 -19.062 1.6 1 97.12 214 SER B O 1
ATOM 4525 N N . TYR B 1 215 ? 9.906 -17.031 1.28 1 98.06 215 TYR B N 1
ATOM 4526 C CA . TYR B 1 215 ? 10.398 -16.531 2.557 1 98.06 215 TYR B CA 1
ATOM 4527 C C . TYR B 1 215 ? 9.359 -16.719 3.658 1 98.06 215 TYR B C 1
ATOM 4529 O O . TYR B 1 215 ? 9.594 -16.344 4.809 1 98.06 215 TYR B O 1
ATOM 4537 N N . SER B 1 216 ? 8.195 -17.25 3.361 1 98.56 216 SER B N 1
ATOM 4538 C CA . SER B 1 216 ? 7.16 -17.578 4.336 1 98.56 216 SER B CA 1
ATOM 4539 C C . SER B 1 216 ? 6.652 -16.328 5.051 1 98.56 216 SER B C 1
ATOM 4541 O O . SER B 1 216 ? 6.461 -16.344 6.266 1 98.56 216 SER B O 1
ATOM 4543 N N . LEU B 1 217 ? 6.469 -15.289 4.293 1 98.62 217 LEU B N 1
ATOM 4544 C CA . LEU B 1 217 ? 6.066 -14.023 4.906 1 98.62 217 LEU B CA 1
ATOM 4545 C C . LEU B 1 217 ? 4.871 -13.422 4.172 1 98.62 217 LEU B C 1
ATOM 4547 O O . LEU B 1 217 ? 4.828 -12.211 3.945 1 98.62 217 LEU B O 1
ATOM 4551 N N . ALA B 1 218 ? 3.918 -14.281 3.785 1 97.75 218 ALA B N 1
ATOM 4552 C CA . ALA B 1 218 ? 2.693 -13.773 3.168 1 97.75 218 ALA B CA 1
ATOM 4553 C C . ALA B 1 218 ? 2 -12.766 4.074 1 97.75 218 ALA B C 1
ATOM 4555 O O . ALA B 1 218 ? 1.427 -11.781 3.594 1 97.75 218 ALA B O 1
ATOM 4556 N N . GLY B 1 219 ? 2.117 -12.914 5.367 1 97.62 219 GLY B N 1
ATOM 4557 C CA . GLY B 1 219 ? 1.435 -12.086 6.348 1 97.62 219 GLY B CA 1
ATOM 4558 C C . GLY B 1 219 ? 2.094 -10.734 6.551 1 97.62 219 GLY B C 1
ATOM 4559 O O . GLY B 1 219 ? 1.513 -9.844 7.172 1 97.62 219 GLY B O 1
ATOM 4560 N N . ILE B 1 220 ? 3.281 -10.484 6.051 1 97 220 ILE B N 1
ATOM 4561 C CA . ILE B 1 220 ? 4.051 -9.258 6.27 1 97 220 ILE B CA 1
ATOM 4562 C C . ILE B 1 220 ? 3.863 -8.312 5.086 1 97 220 ILE B C 1
ATOM 4564 O O . ILE B 1 220 ? 4.121 -7.113 5.199 1 97 220 ILE B O 1
ATOM 4568 N N . ARG B 1 221 ? 3.41 -8.828 3.971 1 95.19 221 ARG B N 1
ATOM 4569 C CA . ARG B 1 221 ? 3.143 -8.07 2.754 1 95.19 221 ARG B CA 1
ATOM 4570 C C . ARG B 1 221 ? 4.363 -7.254 2.34 1 95.19 221 ARG B C 1
ATOM 4572 O O . ARG B 1 221 ? 4.32 -6.023 2.336 1 95.19 221 ARG B O 1
ATOM 4579 N N . MET B 1 222 ? 5.402 -7.863 1.946 1 97.81 222 MET B N 1
ATOM 4580 C CA . MET B 1 222 ? 6.609 -7.219 1.44 1 97.81 222 MET B CA 1
ATOM 4581 C C . MET B 1 222 ? 6.988 -7.773 0.071 1 97.81 222 MET B C 1
ATOM 4583 O O . MET B 1 222 ? 6.785 -8.961 -0.203 1 97.81 222 MET B O 1
ATOM 4587 N N . GLY B 1 223 ? 7.457 -6.992 -0.777 1 97.88 223 GLY B N 1
ATOM 4588 C CA . GLY B 1 223 ? 8.062 -7.297 -2.062 1 97.88 223 GLY B CA 1
ATOM 4589 C C . GLY B 1 223 ? 9.008 -6.215 -2.545 1 97.88 223 GLY B C 1
ATOM 4590 O O . GLY B 1 223 ? 9.266 -5.238 -1.835 1 97.88 223 GLY B O 1
ATOM 4591 N N . PHE B 1 224 ? 9.617 -6.441 -3.65 1 97.81 224 PHE B N 1
ATOM 4592 C CA . PHE B 1 224 ? 10.461 -5.395 -4.219 1 97.81 224 PHE B CA 1
ATOM 4593 C C . PHE B 1 224 ? 10.656 -5.613 -5.715 1 97.81 224 PHE B C 1
ATOM 4595 O O . PHE B 1 224 ? 10.43 -6.711 -6.223 1 97.81 224 PHE B O 1
ATOM 4602 N N . ALA B 1 225 ? 10.984 -4.598 -6.395 1 97.38 225 ALA B N 1
ATOM 4603 C CA . ALA B 1 225 ? 11.359 -4.617 -7.809 1 97.38 225 ALA B CA 1
ATOM 4604 C C . ALA B 1 225 ? 12.836 -4.27 -7.988 1 97.38 225 ALA B C 1
ATOM 4606 O O . ALA B 1 225 ? 13.414 -3.539 -7.18 1 97.38 225 ALA B O 1
ATOM 4607 N N . VAL B 1 226 ? 13.438 -4.828 -8.953 1 96.19 226 VAL B N 1
ATOM 4608 C CA . VAL B 1 226 ? 14.805 -4.52 -9.367 1 96.19 226 VAL B CA 1
ATOM 4609 C C . VAL B 1 226 ? 14.812 -4.07 -10.828 1 96.19 226 VAL B C 1
ATOM 4611 O O . VAL B 1 226 ? 14.297 -4.77 -11.703 1 96.19 226 VAL B O 1
ATOM 4614 N N . ALA B 1 227 ? 15.352 -2.969 -11.125 1 95.75 227 ALA B N 1
ATOM 4615 C CA . ALA B 1 227 ? 15.453 -2.404 -12.469 1 95.75 227 ALA B CA 1
ATOM 4616 C C . ALA B 1 227 ? 16.547 -1.342 -12.539 1 95.75 227 ALA B C 1
ATOM 4618 O O . ALA B 1 227 ? 17.109 -0.964 -11.516 1 95.75 227 ALA B O 1
ATOM 4619 N N . HIS B 1 228 ? 16.828 -0.886 -13.742 1 93.81 228 HIS B N 1
ATOM 4620 C CA . HIS B 1 228 ? 17.766 0.212 -13.93 1 93.81 228 HIS B CA 1
ATOM 4621 C C . HIS B 1 228 ? 17.391 1.409 -13.062 1 93.81 228 HIS B C 1
ATOM 4623 O O . HIS B 1 228 ? 16.219 1.738 -12.922 1 93.81 228 HIS B O 1
ATOM 4629 N N . PRO B 1 229 ? 18.422 2.137 -12.484 1 93.94 229 PRO B N 1
ATOM 4630 C CA . PRO B 1 229 ? 18.156 3.238 -11.555 1 93.94 229 PRO B CA 1
ATOM 4631 C C . PRO B 1 229 ? 17.25 4.316 -12.156 1 93.94 229 PRO B C 1
ATOM 4633 O O . PRO B 1 229 ? 16.438 4.906 -11.453 1 93.94 229 PRO B O 1
ATOM 4636 N N . ASP B 1 230 ? 17.375 4.547 -13.43 1 92.69 230 ASP B N 1
ATOM 4637 C CA . ASP B 1 230 ? 16.516 5.539 -14.078 1 92.69 230 ASP B CA 1
ATOM 4638 C C . ASP B 1 230 ? 15.055 5.113 -14.031 1 92.69 230 ASP B C 1
ATOM 4640 O O . ASP B 1 230 ? 14.164 5.949 -13.875 1 92.69 230 ASP B O 1
ATOM 4644 N N . VAL B 1 231 ? 14.805 3.809 -14.242 1 94.5 231 VAL B N 1
ATOM 4645 C CA . VAL B 1 231 ? 13.461 3.26 -14.18 1 94.5 231 VAL B CA 1
ATOM 4646 C C . VAL B 1 231 ? 12.922 3.371 -12.758 1 94.5 231 VAL B C 1
ATOM 4648 O O . VAL B 1 231 ? 11.797 3.828 -12.547 1 94.5 231 VAL B O 1
ATOM 4651 N N . ILE B 1 232 ? 13.789 3.068 -11.766 1 95.69 232 ILE B N 1
ATOM 4652 C CA . ILE B 1 232 ? 13.398 3.102 -10.359 1 95.69 232 ILE B CA 1
ATOM 4653 C C . ILE B 1 232 ? 13.07 4.535 -9.945 1 95.69 232 ILE B C 1
ATOM 4655 O O . ILE B 1 232 ? 12.086 4.773 -9.242 1 95.69 232 ILE B O 1
ATOM 4659 N N . THR B 1 233 ? 13.828 5.48 -10.383 1 93.25 233 THR B N 1
ATOM 4660 C CA . THR B 1 233 ? 13.609 6.887 -10.062 1 93.25 233 THR B CA 1
ATOM 4661 C C . THR B 1 233 ? 12.234 7.348 -10.539 1 93.25 233 THR B C 1
ATOM 4663 O O . THR B 1 233 ? 11.523 8.055 -9.828 1 93.25 233 THR B O 1
ATOM 4666 N N . GLY B 1 234 ? 11.891 6.945 -11.75 1 93.94 234 GLY B N 1
ATOM 4667 C CA . GLY B 1 234 ? 10.57 7.277 -12.266 1 93.94 234 GLY B CA 1
ATOM 4668 C C . GLY B 1 234 ? 9.445 6.613 -11.5 1 93.94 234 GLY B C 1
ATOM 4669 O O . GLY B 1 234 ? 8.43 7.25 -11.203 1 93.94 234 GLY B O 1
ATOM 4670 N N . MET B 1 235 ? 9.664 5.355 -11.164 1 95.94 235 MET B N 1
ATOM 4671 C CA . MET B 1 235 ? 8.641 4.605 -10.438 1 95.94 235 MET B CA 1
ATOM 4672 C C . MET B 1 235 ? 8.453 5.168 -9.031 1 95.94 235 MET B C 1
ATOM 4674 O O . MET B 1 235 ? 7.348 5.125 -8.492 1 95.94 235 MET B O 1
ATOM 4678 N N . ARG B 1 236 ? 9.461 5.719 -8.422 1 94.5 236 ARG B N 1
ATOM 4679 C CA . ARG B 1 236 ? 9.406 6.277 -7.078 1 94.5 236 ARG B CA 1
ATOM 4680 C C . ARG B 1 236 ? 8.453 7.473 -7.023 1 94.5 236 ARG B C 1
ATOM 4682 O O . ARG B 1 236 ? 7.891 7.773 -5.973 1 94.5 236 ARG B O 1
ATOM 4689 N N . LYS B 1 237 ? 8.273 8.133 -8.141 1 92.81 237 LYS B N 1
ATOM 4690 C CA . LYS B 1 237 ? 7.363 9.281 -8.195 1 92.81 237 LYS B CA 1
ATOM 4691 C C . LYS B 1 237 ? 5.918 8.844 -7.977 1 92.81 237 LYS B C 1
ATOM 4693 O O . LYS B 1 237 ? 5.074 9.648 -7.578 1 92.81 237 LYS B O 1
ATOM 4698 N N . VAL B 1 238 ? 5.625 7.566 -8.227 1 93.31 238 VAL B N 1
ATOM 4699 C CA . VAL B 1 238 ? 4.273 7.02 -8.18 1 93.31 238 VAL B CA 1
ATOM 4700 C C . VAL B 1 238 ? 4.023 6.395 -6.805 1 93.31 238 VAL B C 1
ATOM 4702 O O . VAL B 1 238 ? 2.881 6.34 -6.344 1 93.31 238 VAL B O 1
ATOM 4705 N N . LYS B 1 239 ? 5.031 5.953 -6.172 1 90.75 239 LYS B N 1
ATOM 4706 C CA . LYS B 1 239 ? 4.965 5.266 -4.887 1 90.75 239 LYS B CA 1
ATOM 4707 C C . LYS B 1 239 ? 4.539 6.219 -3.773 1 90.75 239 LYS B C 1
ATOM 4709 O O . LYS B 1 239 ? 4.914 7.395 -3.781 1 90.75 239 LYS B O 1
ATOM 4714 N N . ASP B 1 240 ? 3.775 5.668 -2.816 1 88.12 240 ASP B N 1
ATOM 4715 C CA . ASP B 1 240 ? 3.49 6.445 -1.613 1 88.12 240 ASP B CA 1
ATOM 4716 C C . ASP B 1 240 ? 4.773 6.766 -0.85 1 88.12 240 ASP B C 1
ATOM 4718 O O . ASP B 1 240 ? 5.734 5.996 -0.888 1 88.12 240 ASP B O 1
ATOM 4722 N N . SER B 1 241 ? 4.75 7.895 -0.128 1 85 241 SER B N 1
ATOM 4723 C CA . SER B 1 241 ? 5.938 8.352 0.587 1 85 241 SER B CA 1
ATOM 4724 C C . SER B 1 241 ? 6.438 7.285 1.559 1 85 241 SER B C 1
ATOM 4726 O O . SER B 1 241 ? 7.637 7.012 1.627 1 85 241 SER B O 1
ATOM 4728 N N . TYR B 1 242 ? 5.559 6.738 2.264 1 91.5 242 TYR B N 1
ATOM 4729 C CA . TYR B 1 242 ? 5.852 5.672 3.211 1 91.5 242 TYR B CA 1
ATOM 4730 C C . TYR B 1 242 ? 4.992 4.441 2.932 1 91.5 242 TYR B C 1
ATOM 4732 O O . TYR B 1 242 ? 3.957 4.246 3.57 1 91.5 242 TYR B O 1
ATOM 4740 N N . ASN B 1 243 ? 5.504 3.631 2.027 1 94.31 243 ASN B N 1
ATOM 4741 C CA . ASN B 1 243 ? 4.645 2.537 1.589 1 94.31 243 ASN B CA 1
ATOM 4742 C C . ASN B 1 243 ? 4.984 1.234 2.309 1 94.31 243 ASN B C 1
ATOM 4744 O O . ASN B 1 243 ? 4.254 0.248 2.191 1 94.31 243 ASN B O 1
ATOM 4748 N N . CYS B 1 244 ? 6.062 1.181 3.027 1 97 244 CYS B N 1
ATOM 4749 C CA . CYS B 1 244 ? 6.422 0.022 3.838 1 97 244 CYS B CA 1
ATOM 4750 C C . CYS B 1 244 ? 6.531 0.399 5.312 1 97 244 CYS B C 1
ATOM 4752 O O . CYS B 1 244 ? 7.141 1.416 5.648 1 97 244 CYS B O 1
ATOM 4754 N N . ASP B 1 245 ? 5.949 -0.441 6.16 1 97.12 245 ASP B N 1
ATOM 4755 C CA . ASP B 1 245 ? 6.004 -0.092 7.574 1 97.12 245 ASP B CA 1
ATOM 4756 C C . ASP B 1 245 ? 7.293 -0.593 8.219 1 97.12 245 ASP B C 1
ATOM 4758 O O . ASP B 1 245 ? 8.008 -1.412 7.633 1 97.12 245 ASP B O 1
ATOM 4762 N N . GLY B 1 246 ? 7.582 -0.049 9.383 1 97.69 246 GLY B N 1
ATOM 4763 C CA . GLY B 1 246 ? 8.852 -0.319 10.047 1 97.69 246 GLY B CA 1
ATOM 4764 C C . GLY B 1 246 ? 9.016 -1.771 10.445 1 97.69 246 GLY B C 1
ATOM 4765 O O . GLY B 1 246 ? 10.125 -2.309 10.414 1 97.69 246 GLY B O 1
ATOM 4766 N N . ILE B 1 247 ? 7.945 -2.439 10.836 1 98.62 247 ILE B N 1
ATOM 4767 C CA . ILE B 1 247 ? 8 -3.832 11.266 1 98.62 247 ILE B CA 1
ATOM 4768 C C . ILE B 1 247 ? 8.227 -4.738 10.055 1 98.62 247 ILE B C 1
ATOM 4770 O O . ILE B 1 247 ? 9.039 -5.664 10.109 1 98.62 247 ILE B O 1
ATOM 4774 N N . ALA B 1 248 ? 7.5 -4.469 9 1 98.38 248 ALA B N 1
ATOM 4775 C CA . ALA B 1 248 ? 7.648 -5.25 7.777 1 98.38 248 ALA B CA 1
ATOM 4776 C C . ALA B 1 248 ? 9.062 -5.145 7.227 1 98.38 248 ALA B C 1
ATOM 4778 O O . ALA B 1 248 ? 9.648 -6.141 6.793 1 98.38 248 ALA B O 1
ATOM 4779 N N . LEU B 1 249 ? 9.625 -3.941 7.23 1 98.56 249 LEU B N 1
ATOM 4780 C CA . LEU B 1 249 ? 10.984 -3.732 6.754 1 98.56 249 LEU B CA 1
ATOM 4781 C C . LEU B 1 249 ? 11.984 -4.527 7.59 1 98.56 249 LEU B C 1
ATOM 4783 O O . LEU B 1 249 ? 12.883 -5.172 7.047 1 98.56 249 LEU B O 1
ATOM 4787 N N . ALA B 1 250 ? 11.805 -4.5 8.906 1 98.62 250 ALA B N 1
ATOM 4788 C CA . ALA B 1 250 ? 12.695 -5.25 9.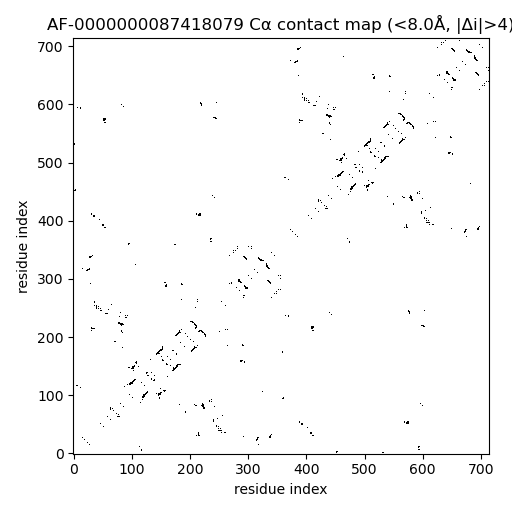789 1 98.62 250 ALA B CA 1
ATOM 4789 C C . ALA B 1 250 ? 12.586 -6.75 9.531 1 98.62 250 ALA B C 1
ATOM 4791 O O . ALA B 1 250 ? 13.602 -7.438 9.414 1 98.62 250 ALA B O 1
ATOM 4792 N N . ALA B 1 251 ? 11.398 -7.25 9.406 1 98.75 251 ALA B N 1
ATOM 4793 C CA . ALA B 1 251 ? 11.133 -8.664 9.18 1 98.75 251 ALA B CA 1
ATOM 4794 C C . ALA B 1 251 ? 11.727 -9.133 7.852 1 98.75 251 ALA B C 1
ATOM 4796 O O . ALA B 1 251 ? 12.445 -10.133 7.805 1 98.75 251 ALA B O 1
ATOM 4797 N N . ALA B 1 252 ? 11.438 -8.398 6.801 1 98.75 252 ALA B N 1
ATOM 4798 C CA . ALA B 1 252 ? 11.883 -8.766 5.465 1 98.75 252 ALA B CA 1
ATOM 4799 C C . ALA B 1 252 ? 13.406 -8.711 5.359 1 98.75 252 ALA B C 1
ATOM 4801 O O . ALA B 1 252 ? 14.023 -9.562 4.719 1 98.75 252 ALA B O 1
ATOM 4802 N N . THR B 1 253 ? 14 -7.664 6.004 1 98.81 253 THR B N 1
ATOM 4803 C CA . THR B 1 253 ? 15.453 -7.539 5.984 1 98.81 253 THR B CA 1
ATOM 4804 C C . THR B 1 253 ? 16.109 -8.734 6.672 1 98.81 253 THR B C 1
ATOM 4806 O O . THR B 1 253 ? 17.078 -9.289 6.164 1 98.81 253 THR B O 1
ATOM 4809 N N . ALA B 1 254 ? 15.539 -9.117 7.809 1 98.81 254 ALA B N 1
ATOM 4810 C CA . ALA B 1 254 ? 16.047 -10.273 8.531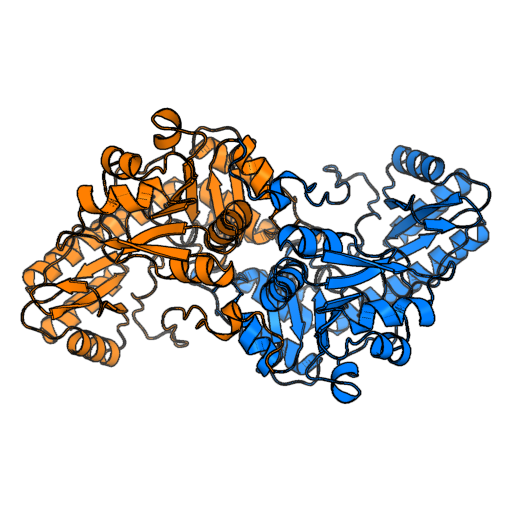 1 98.81 254 ALA B CA 1
ATOM 4811 C C . ALA B 1 254 ? 15.922 -11.547 7.691 1 98.81 254 ALA B C 1
ATOM 4813 O O . ALA B 1 254 ? 16.812 -12.391 7.684 1 98.81 254 ALA B O 1
ATOM 4814 N N . ALA B 1 255 ? 14.852 -11.719 6.984 1 98.69 255 ALA B N 1
ATOM 4815 C CA . ALA B 1 255 ? 14.641 -12.875 6.121 1 98.69 255 ALA B CA 1
ATOM 4816 C C . ALA B 1 255 ? 15.664 -12.922 4.992 1 98.69 255 ALA B C 1
ATOM 4818 O O . ALA B 1 255 ? 16.219 -13.977 4.691 1 98.69 255 ALA B O 1
ATOM 4819 N N . LEU B 1 256 ? 15.945 -11.766 4.387 1 98.12 256 LEU B N 1
ATOM 4820 C CA . LEU B 1 256 ? 16.922 -11.695 3.309 1 98.12 256 LEU B CA 1
ATOM 4821 C C . LEU B 1 256 ? 18.312 -12.078 3.811 1 98.12 256 LEU B C 1
ATOM 4823 O O . LEU B 1 256 ? 19.094 -12.68 3.074 1 98.12 256 LEU B O 1
ATOM 4827 N N . ARG B 1 257 ? 18.609 -11.711 5.008 1 97.94 257 ARG B N 1
ATOM 4828 C CA . ARG B 1 257 ? 19.922 -11.992 5.562 1 97.94 257 ARG B CA 1
ATOM 4829 C C . ARG B 1 257 ? 20.078 -13.477 5.875 1 97.94 257 ARG B C 1
ATOM 4831 O O . ARG B 1 257 ? 21.203 -14 5.895 1 97.94 257 ARG B O 1
ATOM 4838 N N . ASP B 1 258 ? 18.984 -14.156 6.074 1 98.12 258 ASP B N 1
ATOM 4839 C CA . ASP B 1 258 ? 19.031 -15.578 6.406 1 98.12 258 ASP B CA 1
ATOM 4840 C C . ASP B 1 258 ? 18.672 -16.438 5.195 1 98.12 258 ASP B C 1
ATOM 4842 O O . ASP B 1 258 ? 17.703 -17.188 5.234 1 98.12 258 ASP B O 1
ATOM 4846 N N . GLN B 1 259 ? 19.484 -16.391 4.188 1 96.69 259 GLN B N 1
ATOM 4847 C CA . GLN B 1 259 ? 19.25 -17.125 2.947 1 96.69 259 GLN B CA 1
ATOM 4848 C C . GLN B 1 259 ? 19.219 -18.641 3.199 1 96.69 259 GLN B C 1
ATOM 4850 O O . GLN B 1 259 ? 18.453 -19.359 2.559 1 96.69 259 GLN B O 1
ATOM 4855 N N . GLN B 1 260 ? 20.031 -19.078 4.098 1 97.5 260 GLN B N 1
ATOM 4856 C CA . GLN B 1 260 ? 20.125 -20.5 4.352 1 97.5 260 GLN B CA 1
ATOM 4857 C C . GLN B 1 260 ? 18.781 -21.078 4.789 1 97.5 260 GLN B C 1
ATOM 4859 O O . GLN B 1 260 ? 18.406 -22.172 4.375 1 97.5 260 GLN B O 1
ATOM 4864 N N . TRP B 1 261 ? 18.062 -20.375 5.656 1 98.19 261 TRP B N 1
ATOM 4865 C CA . TRP B 1 261 ? 16.75 -20.828 6.094 1 98.19 261 TRP B CA 1
ATOM 4866 C C . TRP B 1 261 ? 15.805 -21 4.91 1 98.19 261 TRP B C 1
ATOM 4868 O O . TRP B 1 261 ? 15.117 -22.016 4.793 1 98.19 261 TRP B O 1
ATOM 4878 N N . MET B 1 262 ? 15.75 -20.016 4.031 1 97.25 262 MET B N 1
ATOM 4879 C CA . MET B 1 262 ? 14.914 -20.047 2.836 1 97.25 262 MET B CA 1
ATOM 4880 C C . MET B 1 262 ? 15.312 -21.203 1.921 1 97.25 262 MET B C 1
ATOM 4882 O O . MET B 1 262 ? 14.453 -21.938 1.427 1 97.25 262 MET B O 1
ATOM 4886 N N . LEU B 1 263 ? 16.578 -21.391 1.721 1 96.38 263 LEU B N 1
ATOM 4887 C CA . LEU B 1 263 ? 17.078 -22.453 0.851 1 96.38 263 LEU B CA 1
ATOM 4888 C C . LEU B 1 263 ? 16.734 -23.828 1.409 1 96.38 263 LEU B C 1
ATOM 4890 O O . LEU B 1 263 ? 16.375 -24.734 0.658 1 96.38 263 LEU B O 1
ATOM 4894 N N . ASP B 1 264 ? 16.828 -23.984 2.736 1 97.5 264 ASP B N 1
ATOM 4895 C CA . ASP B 1 264 ? 16.469 -25.234 3.375 1 97.5 264 ASP B CA 1
ATOM 4896 C C . ASP B 1 264 ? 14.992 -25.562 3.178 1 97.5 264 ASP B C 1
ATOM 4898 O O . ASP B 1 264 ? 14.633 -26.703 2.875 1 97.5 264 ASP B O 1
ATOM 4902 N N . ASN B 1 265 ? 14.164 -24.594 3.41 1 97.5 265 ASN B N 1
ATOM 4903 C CA . ASN B 1 265 ? 12.727 -24.781 3.215 1 97.5 265 ASN B CA 1
ATOM 4904 C C . ASN B 1 265 ? 12.398 -25.094 1.757 1 97.5 265 ASN B C 1
ATOM 4906 O O . ASN B 1 265 ? 11.555 -25.953 1.473 1 97.5 265 ASN B O 1
ATOM 4910 N N . THR B 1 266 ? 13.039 -24.391 0.824 1 97.06 266 THR B N 1
ATOM 4911 C CA . THR B 1 266 ? 12.82 -24.609 -0.601 1 97.06 266 THR B CA 1
ATOM 4912 C C . THR B 1 266 ? 13.234 -26.016 -1 1 97.06 266 THR B C 1
ATOM 4914 O O . THR B 1 266 ? 12.555 -26.656 -1.802 1 97.06 266 THR B O 1
ATOM 4917 N N . ALA B 1 267 ? 14.312 -26.484 -0.436 1 97.19 267 ALA B N 1
ATOM 4918 C CA . ALA B 1 267 ? 14.766 -27.844 -0.722 1 97.19 267 ALA B CA 1
ATOM 4919 C C . ALA B 1 267 ? 13.734 -28.875 -0.277 1 97.19 267 ALA B C 1
ATOM 4921 O O . ALA B 1 267 ? 13.484 -29.859 -0.982 1 97.19 267 ALA B O 1
ATOM 4922 N N . LYS B 1 268 ? 13.156 -28.688 0.9 1 98.06 268 LYS B N 1
ATOM 4923 C CA . LYS B 1 268 ? 12.102 -29.562 1.381 1 98.06 268 LYS B CA 1
ATOM 4924 C C . LYS B 1 268 ? 10.898 -29.547 0.439 1 98.06 268 LYS B C 1
ATOM 4926 O O . LYS B 1 268 ? 10.328 -30.594 0.139 1 98.06 268 LYS B O 1
ATOM 4931 N N . ILE B 1 269 ? 10.547 -28.391 0.004 1 98.19 269 ILE B N 1
ATOM 4932 C CA . ILE B 1 269 ? 9.406 -28.219 -0.884 1 98.19 269 ILE B CA 1
ATOM 4933 C C . ILE B 1 269 ? 9.672 -28.922 -2.215 1 98.19 269 ILE B C 1
ATOM 4935 O O . ILE B 1 269 ? 8.797 -29.594 -2.762 1 98.19 269 ILE B O 1
ATOM 4939 N N . GLN B 1 270 ? 10.891 -28.766 -2.725 1 97.38 270 GLN B N 1
ATOM 4940 C CA . GLN B 1 270 ? 11.273 -29.422 -3.971 1 97.38 270 GLN B CA 1
ATOM 4941 C C . GLN B 1 270 ? 11.141 -30.938 -3.855 1 97.38 270 GLN B C 1
ATOM 4943 O O . GLN B 1 270 ? 10.641 -31.609 -4.773 1 97.38 270 GLN B O 1
ATOM 4948 N N . GLN B 1 271 ? 11.547 -31.438 -2.77 1 97.69 271 GLN B N 1
ATOM 4949 C CA . GLN B 1 271 ? 11.469 -32.875 -2.547 1 97.69 271 GLN B CA 1
ATOM 4950 C C . GLN B 1 271 ? 10.016 -33.344 -2.477 1 97.69 271 GLN B C 1
ATOM 4952 O O . GLN B 1 271 ? 9.641 -34.312 -3.109 1 97.69 271 GLN B O 1
ATOM 4957 N N . THR B 1 272 ? 9.25 -32.625 -1.674 1 98.06 272 THR B N 1
ATOM 4958 C CA . THR B 1 272 ? 7.844 -32.969 -1.524 1 98.06 272 THR B CA 1
ATOM 4959 C C . THR B 1 272 ? 7.105 -32.812 -2.854 1 98.06 272 THR B C 1
ATOM 4961 O O . THR B 1 272 ? 6.219 -33.594 -3.17 1 98.06 272 THR B O 1
ATOM 4964 N N . ARG B 1 273 ? 7.434 -31.797 -3.613 1 98.12 273 ARG B N 1
ATOM 4965 C CA . ARG B 1 273 ? 6.852 -31.562 -4.934 1 98.12 273 ARG B CA 1
ATOM 4966 C C . ARG B 1 273 ? 7.102 -32.75 -5.855 1 98.12 273 ARG B C 1
ATOM 4968 O O . ARG B 1 273 ? 6.195 -33.188 -6.562 1 98.12 273 ARG B O 1
ATOM 4975 N N . ALA B 1 274 ? 8.344 -33.219 -5.859 1 97.75 274 ALA B N 1
ATOM 4976 C CA . ALA B 1 274 ? 8.703 -34.375 -6.691 1 97.75 274 ALA B CA 1
ATOM 4977 C C . ALA B 1 274 ? 7.898 -35.625 -6.301 1 97.75 274 ALA B C 1
ATOM 4979 O O . ALA B 1 274 ? 7.41 -36.344 -7.168 1 97.75 274 ALA B O 1
ATOM 4980 N N . THR B 1 275 ? 7.785 -35.812 -5.023 1 98.19 275 THR B N 1
ATOM 4981 C CA . THR B 1 275 ? 7.039 -36.969 -4.516 1 98.19 275 THR B CA 1
ATOM 4982 C C . THR B 1 275 ? 5.57 -36.875 -4.91 1 98.19 275 THR B C 1
ATOM 4984 O O . THR B 1 275 ? 4.984 -37.844 -5.375 1 98.19 275 THR B O 1
ATOM 4987 N N . LEU B 1 276 ? 4.965 -35.719 -4.691 1 98.44 276 LEU B N 1
ATOM 4988 C CA . LEU B 1 276 ? 3.559 -35.531 -5.031 1 98.44 276 LEU B CA 1
ATOM 4989 C C . LEU B 1 276 ? 3.334 -35.688 -6.527 1 98.44 276 LEU B C 1
ATOM 4991 O O . LEU B 1 276 ? 2.361 -36.344 -6.945 1 98.44 276 LEU B O 1
ATOM 4995 N N . SER B 1 277 ? 4.188 -35.094 -7.336 1 98.62 277 SER B N 1
ATOM 4996 C CA . SER B 1 277 ? 4.078 -35.219 -8.789 1 98.62 277 SER B CA 1
ATOM 4997 C C . SER B 1 277 ? 4.078 -36.688 -9.219 1 98.62 277 SER B C 1
ATOM 4999 O O . SER B 1 277 ? 3.26 -37.094 -10.055 1 98.62 277 SER B O 1
ATOM 5001 N N . ALA B 1 278 ? 4.992 -37.438 -8.664 1 98.5 278 ALA B N 1
ATOM 5002 C CA . ALA B 1 278 ? 5.074 -38.844 -8.992 1 98.5 278 ALA B CA 1
ATOM 5003 C C . ALA B 1 278 ? 3.793 -39.594 -8.602 1 98.5 278 ALA B C 1
ATOM 5005 O O . ALA B 1 278 ? 3.285 -40.406 -9.359 1 98.5 278 ALA B O 1
ATOM 5006 N N . THR B 1 279 ? 3.326 -39.281 -7.43 1 98.44 279 THR B N 1
ATOM 5007 C CA . THR B 1 279 ? 2.096 -39.906 -6.949 1 98.44 279 THR B CA 1
ATOM 5008 C C . THR B 1 279 ? 0.929 -39.562 -7.879 1 98.44 279 THR B C 1
ATOM 5010 O O . THR B 1 279 ? 0.125 -40.438 -8.203 1 98.44 279 THR B O 1
ATOM 5013 N N . LEU B 1 280 ? 0.797 -38.344 -8.273 1 98.75 280 LEU B N 1
ATOM 5014 C CA . LEU B 1 280 ? -0.283 -37.906 -9.156 1 98.75 280 LEU B CA 1
ATOM 5015 C C . LEU B 1 280 ? -0.203 -38.625 -10.5 1 98.75 280 LEU B C 1
ATOM 5017 O O . LEU B 1 280 ? -1.225 -39.031 -11.039 1 98.75 280 LEU B O 1
ATOM 5021 N N . VAL B 1 281 ? 0.998 -38.75 -11.023 1 98.56 281 VAL B N 1
ATOM 5022 C CA . VAL B 1 281 ? 1.188 -39.469 -12.281 1 98.56 281 VAL B CA 1
ATOM 5023 C C . VAL B 1 281 ? 0.736 -40.906 -12.125 1 98.56 281 VAL B C 1
ATOM 5025 O O . VAL B 1 281 ? 0.044 -41.438 -12.992 1 98.56 281 VAL B O 1
ATOM 5028 N N . ASP B 1 282 ? 1.087 -41.5 -11.039 1 98.31 282 ASP B N 1
ATOM 5029 C CA . ASP B 1 282 ? 0.698 -42.875 -10.766 1 98.31 282 ASP B CA 1
ATOM 5030 C C . ASP B 1 282 ? -0.821 -43.031 -10.695 1 98.31 282 ASP B C 1
ATOM 5032 O O . ASP B 1 282 ? -1.367 -44.094 -11.008 1 98.31 282 ASP B O 1
ATOM 5036 N N . LEU B 1 283 ? -1.443 -41.969 -10.312 1 98.19 283 LEU B N 1
ATOM 5037 C CA . LEU B 1 283 ? -2.895 -42 -10.156 1 98.19 283 LEU B CA 1
ATOM 5038 C C . LEU B 1 283 ? -3.584 -41.625 -11.461 1 98.19 283 LEU B C 1
ATOM 5040 O O . LEU B 1 283 ? -4.809 -41.469 -11.5 1 98.19 283 LEU B O 1
ATOM 5044 N N . GLY B 1 284 ? -2.773 -41.406 -12.492 1 97.88 284 GLY B N 1
ATOM 5045 C CA . GLY B 1 284 ? -3.33 -41.188 -13.82 1 97.88 284 GLY B CA 1
ATOM 5046 C C . GLY B 1 284 ? -3.432 -39.719 -14.211 1 97.88 284 GLY B C 1
ATOM 5047 O O . GLY B 1 284 ? -3.98 -39.406 -15.266 1 97.88 284 GLY B O 1
ATOM 5048 N N . PHE B 1 285 ? -2.961 -38.812 -13.406 1 98.31 285 PHE B N 1
ATOM 5049 C CA . PHE B 1 285 ? -2.996 -37.406 -13.734 1 98.31 285 PHE B CA 1
ATOM 5050 C C . PHE B 1 285 ? -1.915 -37.062 -14.75 1 98.31 285 PHE B C 1
ATOM 5052 O O . PHE B 1 285 ? -0.844 -37.656 -14.758 1 98.31 285 PHE B O 1
ATOM 5059 N N . ASN B 1 286 ? -2.229 -36.125 -15.656 1 96.88 286 ASN B N 1
ATOM 5060 C CA . ASN B 1 286 ? -1.191 -35.344 -16.312 1 96.88 286 ASN B CA 1
ATOM 5061 C C . ASN B 1 286 ? -0.674 -34.219 -15.422 1 96.88 286 ASN B C 1
ATOM 5063 O O . ASN B 1 286 ? -1.447 -33.375 -14.977 1 96.88 286 ASN B O 1
ATOM 5067 N N . VAL B 1 287 ? 0.58 -34.219 -15.148 1 98.25 287 VAL B N 1
ATOM 5068 C CA . VAL B 1 287 ? 1.156 -33.281 -14.219 1 98.25 287 VAL B CA 1
ATOM 5069 C C . VAL B 1 287 ? 2.234 -32.438 -14.922 1 98.25 287 VAL B C 1
ATOM 5071 O O . VAL B 1 287 ? 3.133 -33 -15.555 1 98.25 287 VAL B O 1
ATOM 5074 N N . VAL B 1 288 ? 2.141 -31.141 -14.867 1 97.62 288 VAL B N 1
ATOM 5075 C CA . VAL B 1 288 ? 3.162 -30.266 -15.43 1 97.62 288 VAL B CA 1
ATOM 5076 C C . VAL B 1 288 ? 4.422 -30.312 -14.578 1 97.62 288 VAL B C 1
ATOM 5078 O O . VAL B 1 288 ? 4.344 -30.391 -13.344 1 97.62 288 VAL B O 1
ATOM 5081 N N . ASN B 1 289 ? 5.574 -30.375 -15.227 1 96.94 289 ASN B N 1
ATOM 5082 C CA . ASN B 1 289 ? 6.836 -30.297 -14.5 1 96.94 289 ASN B CA 1
ATOM 5083 C C . ASN B 1 289 ? 7.023 -28.922 -13.859 1 96.94 289 ASN B C 1
ATOM 5085 O O . ASN B 1 289 ? 7.664 -28.047 -14.438 1 96.94 289 ASN B O 1
ATOM 5089 N N . SER B 1 290 ? 6.582 -28.812 -12.664 1 97.56 290 SER B N 1
ATOM 5090 C CA . SER B 1 290 ? 6.527 -27.531 -11.969 1 97.56 290 SER B CA 1
ATOM 5091 C C . SER B 1 290 ? 7.895 -27.141 -11.414 1 97.56 290 SER B C 1
ATOM 5093 O O . SER B 1 290 ? 8.633 -28 -10.922 1 97.56 290 SER B O 1
ATOM 5095 N N . GLN B 1 291 ? 8.18 -25.844 -11.531 1 97 291 GLN B N 1
ATOM 5096 C CA . GLN B 1 291 ? 9.344 -25.25 -10.891 1 97 291 GLN B CA 1
ATOM 5097 C C . GLN B 1 291 ? 8.938 -24.25 -9.812 1 97 291 GLN B C 1
ATOM 5099 O O . GLN B 1 291 ? 9.688 -23.328 -9.492 1 97 291 GLN B O 1
ATOM 5104 N N . ALA B 1 292 ? 7.766 -24.359 -9.242 1 97.69 292 ALA B N 1
ATOM 5105 C CA . ALA B 1 292 ? 7.203 -23.5 -8.203 1 97.69 292 ALA B CA 1
ATOM 5106 C C . ALA B 1 292 ? 6.863 -24.297 -6.953 1 97.69 292 ALA B C 1
ATOM 5108 O O . ALA B 1 292 ? 7.352 -25.422 -6.773 1 97.69 292 ALA B O 1
ATOM 5109 N N . ASN B 1 293 ? 6.152 -23.719 -6.008 1 98.44 293 ASN B N 1
ATOM 5110 C CA . ASN B 1 293 ? 5.742 -24.438 -4.805 1 98.44 293 ASN B CA 1
ATOM 5111 C C . ASN B 1 293 ? 4.32 -24.969 -4.93 1 98.44 293 ASN B C 1
ATOM 5113 O O . ASN B 1 293 ? 3.564 -24.969 -3.957 1 98.44 293 ASN B O 1
ATOM 5117 N N . PHE B 1 294 ? 3.947 -25.344 -6.125 1 98.62 294 PHE B N 1
ATOM 5118 C CA . PHE B 1 294 ? 2.67 -25.953 -6.453 1 98.62 294 PHE B CA 1
ATOM 5119 C C . PHE B 1 294 ? 2.793 -26.828 -7.699 1 98.62 294 PHE B C 1
ATOM 5121 O O . PHE B 1 294 ? 3.805 -26.766 -8.406 1 98.62 294 PHE B O 1
ATOM 5128 N N . VAL B 1 295 ? 1.746 -27.641 -7.969 1 98.56 295 VAL B N 1
ATOM 5129 C CA . VAL B 1 295 ? 1.68 -28.422 -9.203 1 98.56 295 VAL B CA 1
ATOM 5130 C C . VAL B 1 295 ? 0.321 -28.219 -9.867 1 98.56 295 VAL B C 1
ATOM 5132 O O . VAL B 1 295 ? -0.673 -27.938 -9.195 1 98.56 295 VAL B O 1
ATOM 5135 N N . TRP B 1 296 ? 0.363 -28.203 -11.141 1 98.44 296 TRP B N 1
ATOM 5136 C CA . TRP B 1 296 ? -0.843 -28.234 -11.961 1 98.44 296 TRP B CA 1
ATOM 5137 C C . TRP B 1 296 ? -1.12 -29.641 -12.484 1 98.44 296 TRP B C 1
ATOM 5139 O O . TRP B 1 296 ? -0.254 -30.25 -13.109 1 98.44 296 TRP B O 1
ATOM 5149 N N . ALA B 1 297 ? -2.338 -30.109 -12.25 1 98.31 297 ALA B N 1
ATOM 5150 C CA . ALA B 1 297 ? -2.674 -31.484 -12.625 1 98.31 297 ALA B CA 1
ATOM 5151 C C . ALA B 1 297 ? -4.047 -31.547 -13.289 1 98.31 297 ALA B C 1
ATOM 5153 O O . ALA B 1 297 ? -4.98 -30.875 -12.867 1 98.31 297 ALA B O 1
ATOM 5154 N N . THR B 1 298 ? -4.137 -32.312 -14.312 1 96.56 298 THR B N 1
ATOM 5155 C CA . THR B 1 298 ? -5.391 -32.625 -14.984 1 96.56 298 THR B CA 1
ATOM 5156 C C . THR B 1 298 ? -5.574 -34.125 -15.125 1 96.56 298 THR B C 1
ATOM 5158 O O . THR B 1 298 ? -4.598 -34.875 -15.266 1 96.56 298 THR B O 1
ATOM 5161 N N . HIS B 1 299 ? -6.734 -34.594 -15.023 1 95.88 299 HIS B N 1
ATOM 5162 C CA . HIS B 1 299 ? -7.055 -36 -15.219 1 95.88 299 HIS B CA 1
ATOM 5163 C C . HIS B 1 299 ? -7.848 -36.219 -16.5 1 95.88 299 HIS B C 1
ATOM 5165 O O . HIS B 1 299 ? -8.852 -35.531 -16.734 1 95.88 299 HIS B O 1
ATOM 5171 N N . PRO B 1 300 ? -7.477 -37.156 -17.312 1 93.06 300 PRO B N 1
ATOM 517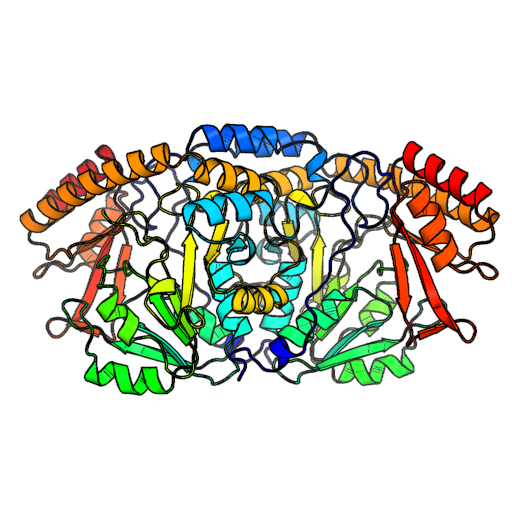2 C CA . PRO B 1 300 ? -8.125 -37.312 -18.609 1 93.06 300 PRO B CA 1
ATOM 5173 C C . PRO B 1 300 ? -9.523 -37.938 -18.5 1 93.06 300 PRO B C 1
ATOM 5175 O O . PRO B 1 300 ? -10.367 -37.719 -19.359 1 93.06 300 PRO B O 1
ATOM 5178 N N . GLN B 1 301 ? -9.836 -38.656 -17.438 1 92.62 301 GLN B N 1
ATOM 5179 C CA . GLN B 1 301 ? -11.07 -39.438 -17.375 1 92.62 301 GLN B CA 1
ATOM 5180 C C . GLN B 1 301 ? -12.008 -38.875 -16.297 1 92.62 301 GLN B C 1
ATOM 5182 O O . GLN B 1 301 ? -13.203 -39.156 -16.297 1 92.62 301 GLN B O 1
ATOM 5187 N N . ARG B 1 302 ? -11.445 -38.156 -15.391 1 94.25 302 ARG B N 1
ATOM 5188 C CA . ARG B 1 302 ? -12.25 -37.656 -14.273 1 94.25 302 ARG B CA 1
ATOM 5189 C C . ARG B 1 302 ? -12.484 -36.156 -14.383 1 94.25 302 ARG B C 1
ATOM 5191 O O . ARG B 1 302 ? -11.609 -35.438 -14.836 1 94.25 302 ARG B O 1
ATOM 5198 N N . GLU B 1 303 ? -13.656 -35.781 -13.891 1 94.88 303 GLU B N 1
ATOM 5199 C CA . GLU B 1 303 ? -13.953 -34.344 -13.844 1 94.88 303 GLU B CA 1
ATOM 5200 C C . GLU B 1 303 ? -13.242 -33.656 -12.68 1 94.88 303 GLU B C 1
ATOM 5202 O O . GLU B 1 303 ? -13.344 -34.125 -11.539 1 94.88 303 GLU B O 1
ATOM 5207 N N . HIS B 1 304 ? -12.617 -32.656 -12.992 1 97.31 304 HIS B N 1
ATOM 5208 C CA . HIS B 1 304 ? -11.797 -31.984 -11.984 1 97.31 304 HIS B CA 1
ATOM 5209 C C . HIS B 1 304 ? -12.664 -31.375 -10.891 1 97.31 304 HIS B C 1
ATOM 5211 O O . HIS B 1 304 ? -12.266 -31.344 -9.727 1 97.31 304 HIS B O 1
ATOM 5217 N N . CYS B 1 305 ? -13.82 -30.828 -11.266 1 97.06 305 CYS B N 1
ATOM 5218 C CA . CYS B 1 305 ? -14.727 -30.25 -10.273 1 97.06 305 CYS B CA 1
ATOM 5219 C C . CYS B 1 305 ? -15.156 -31.297 -9.25 1 97.06 305 CYS B C 1
ATOM 5221 O O . CYS B 1 305 ? -15.297 -30.984 -8.07 1 97.06 305 CYS B O 1
ATOM 5223 N N . GLU B 1 306 ? -15.359 -32.5 -9.664 1 97.75 306 GLU B N 1
ATOM 5224 C CA . GLU B 1 306 ? -15.758 -33.594 -8.766 1 97.75 306 GLU B CA 1
ATOM 5225 C C . GLU B 1 306 ? -14.633 -33.938 -7.801 1 97.75 306 GLU B C 1
ATOM 5227 O O . GLU B 1 306 ? -14.875 -34.219 -6.621 1 97.75 306 GLU B O 1
ATOM 5232 N N . ILE B 1 307 ? -13.445 -34 -8.367 1 98.38 307 ILE B N 1
ATOM 5233 C CA . ILE B 1 307 ? -12.289 -34.281 -7.516 1 98.38 307 ILE B CA 1
ATOM 5234 C C . ILE B 1 307 ? -12.141 -33.188 -6.469 1 98.38 307 ILE B C 1
ATOM 5236 O O . ILE B 1 307 ? -11.93 -33.469 -5.289 1 98.38 307 ILE B O 1
ATOM 5240 N N . PHE B 1 308 ? -12.289 -31.953 -6.906 1 98.19 308 PHE B N 1
ATOM 5241 C CA . PHE B 1 308 ? -12.203 -30.781 -6.035 1 98.19 308 PHE B CA 1
ATOM 5242 C C . PHE B 1 308 ? -13.227 -30.875 -4.906 1 98.19 308 PHE B C 1
ATOM 5244 O O . PHE B 1 308 ? -12.883 -30.719 -3.734 1 98.19 308 PHE B O 1
ATOM 5251 N N . GLU B 1 309 ? -14.469 -31.109 -5.203 1 98 309 GLU B N 1
ATOM 5252 C CA . GLU B 1 309 ? -15.547 -31.188 -4.219 1 98 309 GLU B CA 1
ATOM 5253 C C . GLU B 1 309 ? -15.32 -32.344 -3.242 1 98 309 GLU B C 1
ATOM 5255 O O . GLU B 1 309 ? -15.586 -32.188 -2.047 1 98 309 GLU B O 1
ATOM 5260 N N . ALA B 1 310 ? -14.875 -33.469 -3.758 1 98.25 310 ALA B N 1
ATOM 5261 C CA . ALA B 1 310 ? -14.594 -34.625 -2.902 1 98.25 310 ALA B CA 1
ATOM 5262 C C . ALA B 1 310 ? -13.484 -34.312 -1.901 1 98.25 310 ALA B C 1
ATOM 5264 O O . ALA B 1 310 ? -13.547 -34.719 -0.746 1 98.25 310 ALA B O 1
ATOM 5265 N N . LEU B 1 311 ? -12.453 -33.625 -2.369 1 98.31 311 LEU B N 1
ATOM 5266 C CA . LEU B 1 311 ? -11.375 -33.188 -1.476 1 98.31 311 LEU B CA 1
ATOM 5267 C C . LEU B 1 311 ? -11.898 -32.219 -0.423 1 98.31 311 LEU B C 1
ATOM 5269 O O . LEU B 1 311 ? -11.562 -32.344 0.757 1 98.31 311 LEU B O 1
ATOM 5273 N N . LYS B 1 312 ? -12.688 -31.266 -0.878 1 96.88 312 LYS B N 1
ATOM 5274 C CA . LYS B 1 312 ? -13.266 -30.266 0.022 1 96.88 312 LYS B CA 1
ATOM 5275 C C . LYS B 1 312 ? -14.102 -30.922 1.11 1 96.88 312 LYS B C 1
ATOM 5277 O O . LYS B 1 312 ? -14.07 -30.516 2.27 1 96.88 312 LYS B O 1
ATOM 5282 N N . GLU B 1 313 ? -14.867 -31.922 0.775 1 96.81 313 GLU B N 1
ATOM 5283 C CA . GLU B 1 313 ? -15.672 -32.688 1.733 1 96.81 313 GLU B CA 1
ATOM 5284 C C . GLU B 1 313 ? -14.797 -33.312 2.807 1 96.81 313 GLU B C 1
ATOM 5286 O O . GLU B 1 313 ? -15.242 -33.531 3.934 1 96.81 313 GLU B O 1
ATOM 5291 N N . ARG B 1 314 ? -13.602 -33.625 2.426 1 96.81 314 ARG B N 1
ATOM 5292 C CA . ARG B 1 314 ? -12.648 -34.219 3.348 1 96.81 314 ARG B CA 1
ATOM 5293 C C . ARG B 1 314 ? -11.805 -33.156 4.039 1 96.81 314 ARG B C 1
ATOM 5295 O O . ARG B 1 314 ? -10.781 -33.469 4.656 1 96.81 314 ARG B O 1
ATOM 5302 N N . LYS B 1 315 ? -12.086 -31.844 3.836 1 96.56 315 LYS B N 1
ATOM 5303 C CA . LYS B 1 315 ? -11.438 -30.688 4.449 1 96.56 315 LYS B CA 1
ATOM 5304 C C . LYS B 1 315 ? -10.023 -30.5 3.91 1 96.56 315 LYS B C 1
ATOM 5306 O O . LYS B 1 315 ? -9.109 -30.141 4.656 1 96.56 315 LYS B O 1
ATOM 5311 N N . ILE B 1 316 ? -9.828 -30.922 2.688 1 97.81 316 ILE B N 1
ATOM 5312 C CA . ILE B 1 316 ? -8.609 -30.641 1.945 1 97.81 316 ILE B CA 1
ATOM 5313 C C . ILE B 1 316 ? -8.898 -29.594 0.86 1 97.81 316 ILE B C 1
ATOM 5315 O O . ILE B 1 316 ? -9.711 -29.844 -0.037 1 97.81 316 ILE B O 1
ATOM 5319 N N . LEU B 1 317 ? -8.227 -28.453 0.964 1 97.06 317 LEU B N 1
ATOM 5320 C CA . LEU B 1 317 ? -8.531 -27.359 0.048 1 97.06 317 LEU B CA 1
ATOM 5321 C C . LEU B 1 317 ? -7.418 -27.188 -0.983 1 97.06 317 LEU B C 1
ATOM 5323 O O . LEU B 1 317 ? -6.277 -26.891 -0.63 1 97.06 317 LEU B O 1
ATOM 5327 N N . VAL B 1 318 ? -7.664 -27.531 -2.199 1 97.75 318 VAL B N 1
ATOM 5328 C CA . VAL B 1 318 ? -6.832 -27.188 -3.35 1 97.75 318 VAL B CA 1
ATOM 5329 C C . VAL B 1 318 ? -7.531 -26.141 -4.207 1 97.75 318 VAL B C 1
ATOM 5331 O O . VAL B 1 318 ? -8.562 -25.594 -3.814 1 97.75 318 VAL B O 1
ATOM 5334 N N . ARG B 1 319 ? -6.996 -25.797 -5.316 1 97.38 319 ARG B N 1
ATOM 5335 C CA . ARG B 1 319 ? -7.621 -24.781 -6.16 1 97.38 319 ARG B CA 1
ATOM 5336 C C . ARG B 1 319 ? -8.117 -25.391 -7.465 1 97.38 319 ARG B C 1
ATOM 5338 O O . ARG B 1 319 ? -7.34 -25.969 -8.227 1 97.38 319 ARG B O 1
ATOM 5345 N N . PHE B 1 320 ? -9.445 -25.344 -7.656 1 97.25 320 PHE B N 1
ATOM 5346 C CA . PHE B 1 320 ? -10.07 -25.688 -8.922 1 97.25 320 PHE B CA 1
ATOM 5347 C C . PHE B 1 320 ? -10.117 -24.484 -9.859 1 97.25 320 PHE B C 1
ATOM 5349 O O . PHE B 1 320 ? -10.617 -23.422 -9.484 1 97.25 320 PHE B O 1
ATOM 5356 N N . MET B 1 321 ? -9.516 -24.656 -11.047 1 96.12 321 MET B N 1
ATOM 5357 C CA . MET B 1 321 ? -9.453 -23.516 -11.969 1 96.12 321 MET B CA 1
ATOM 5358 C C . MET B 1 321 ? -10.023 -23.891 -13.336 1 96.12 321 MET B C 1
ATOM 5360 O O . MET B 1 321 ? -9.844 -25.016 -13.805 1 96.12 321 MET B O 1
ATOM 5364 N N . THR B 1 322 ? -10.727 -22.953 -13.875 1 94.25 322 THR B N 1
ATOM 5365 C CA . THR B 1 322 ? -11.352 -23.125 -15.188 1 94.25 322 THR B CA 1
ATOM 5366 C C . THR B 1 322 ? -10.961 -21.969 -16.125 1 94.25 322 THR B C 1
ATOM 5368 O O . THR B 1 322 ? -10.875 -20.828 -15.695 1 94.25 322 THR B O 1
ATOM 5371 N N . TYR B 1 323 ? -10.602 -22.297 -17.297 1 93.5 323 TYR B N 1
ATOM 5372 C CA . TYR B 1 323 ? -10.32 -21.359 -18.375 1 93.5 323 TYR B CA 1
ATOM 5373 C C . TYR B 1 323 ? -11.172 -21.656 -19.609 1 93.5 323 TYR B C 1
ATOM 5375 O O . TYR B 1 323 ? -10.711 -22.328 -20.547 1 93.5 323 TYR B O 1
ATOM 5383 N N . PRO B 1 324 ? -12.359 -21.141 -19.609 1 89.06 324 PRO B N 1
ATOM 5384 C CA . PRO B 1 324 ? -13.32 -21.516 -20.656 1 89.06 324 PRO B CA 1
ATOM 5385 C C . PRO B 1 324 ? -12.875 -21.094 -22.047 1 89.06 324 PRO B C 1
ATOM 5387 O O . PRO B 1 324 ? -13.289 -21.703 -23.047 1 89.06 324 PRO B O 1
ATOM 5390 N N . ASP B 1 325 ? -12.047 -20.125 -22.125 1 86.12 325 ASP B N 1
ATOM 5391 C CA . ASP B 1 325 ? -11.633 -19.594 -23.422 1 86.12 325 ASP B CA 1
ATOM 5392 C C . ASP B 1 325 ? -10.414 -20.328 -23.969 1 86.12 325 ASP B C 1
ATOM 5394 O O . ASP B 1 325 ? -9.898 -19.984 -25.031 1 86.12 325 ASP B O 1
ATOM 5398 N N . VAL B 1 326 ? -9.984 -21.25 -23.234 1 88.38 326 VAL B N 1
ATOM 5399 C CA . VAL B 1 326 ? -8.828 -22.047 -23.641 1 88.38 326 VAL B CA 1
ATOM 5400 C C . VAL B 1 326 ? -9.266 -23.484 -23.906 1 88.38 326 VAL B C 1
ATOM 5402 O O . VAL B 1 326 ? -9.875 -24.125 -23.047 1 88.38 326 VAL B O 1
ATOM 5405 N N . THR B 1 327 ? -9 -23.859 -25.109 1 83.75 327 THR B N 1
ATOM 5406 C CA . THR B 1 327 ? -9.391 -25.219 -25.469 1 83.75 327 THR B CA 1
ATOM 5407 C C . THR B 1 327 ? -8.219 -26.188 -25.266 1 83.75 327 THR B C 1
ATOM 5409 O O . THR B 1 327 ? -7.105 -25.922 -25.703 1 83.75 327 THR B O 1
ATOM 5412 N N . TYR B 1 328 ? -8.484 -27.188 -24.5 1 78.44 328 TYR B N 1
ATOM 5413 C CA . TYR B 1 328 ? -7.559 -28.297 -24.281 1 78.44 328 TYR B CA 1
ATOM 5414 C C . TYR B 1 328 ? -8.242 -29.625 -24.531 1 78.44 328 TYR B C 1
ATOM 5416 O O . TYR B 1 328 ? -9.242 -29.953 -23.891 1 78.44 328 TYR B O 1
ATOM 5424 N N . GLN B 1 329 ? -7.734 -30.406 -25.422 1 77.88 329 GLN B N 1
ATOM 5425 C CA . GLN B 1 329 ? -8.32 -31.672 -25.828 1 77.88 329 GLN B CA 1
ATOM 5426 C C . GLN B 1 329 ? -9.805 -31.516 -26.156 1 77.88 329 GLN B C 1
ATOM 5428 O O . GLN B 1 329 ? -10.633 -32.281 -25.656 1 77.88 329 GLN B O 1
ATOM 5433 N N . ASP B 1 330 ? -10.156 -30.438 -26.797 1 79.81 330 ASP B N 1
ATOM 5434 C CA . ASP B 1 330 ? -11.484 -30.141 -27.344 1 79.81 330 ASP B CA 1
ATOM 5435 C C . ASP B 1 330 ? -12.461 -29.797 -26.219 1 79.81 330 ASP B C 1
ATOM 5437 O O . ASP B 1 330 ? -13.68 -29.938 -26.391 1 79.81 330 ASP B O 1
ATOM 5441 N N . LYS B 1 331 ? -11.961 -29.547 -25.125 1 86.56 331 LYS B N 1
ATOM 5442 C CA . LYS B 1 331 ? -12.758 -29.094 -24 1 86.56 331 LYS B CA 1
ATOM 5443 C C . LYS B 1 331 ? -12.125 -27.859 -23.359 1 86.56 331 LYS B C 1
ATOM 5445 O O . LYS B 1 331 ? -10.938 -27.594 -23.531 1 86.56 331 LYS B O 1
ATOM 5450 N N . PRO B 1 332 ? -13 -27.172 -22.641 1 91.12 332 PRO B N 1
ATOM 5451 C CA . PRO B 1 332 ? -12.414 -26.062 -21.875 1 91.12 332 PRO B CA 1
ATOM 5452 C C . PRO B 1 332 ? -11.375 -26.547 -20.859 1 91.12 332 PRO B C 1
ATOM 5454 O O . PRO B 1 332 ? -11.562 -27.609 -20.25 1 91.12 332 PRO B O 1
ATOM 5457 N N . LEU B 1 333 ? -10.359 -25.797 -20.812 1 93.12 333 LEU B N 1
ATOM 5458 C CA . LEU B 1 333 ? -9.297 -26.203 -19.891 1 93.12 333 LEU B CA 1
ATOM 5459 C C . LEU B 1 333 ? -9.75 -26.047 -18.438 1 93.12 333 LEU B C 1
ATOM 5461 O O . LEU B 1 333 ? -10.164 -24.969 -18.016 1 93.12 333 LEU B O 1
ATOM 5465 N N . THR B 1 334 ? -9.758 -27.078 -17.672 1 95.44 334 THR B N 1
ATOM 5466 C CA . THR B 1 334 ? -9.922 -27.094 -16.234 1 95.44 334 THR B CA 1
ATOM 5467 C C . THR B 1 334 ? -8.812 -27.906 -15.57 1 95.44 334 THR B C 1
ATOM 5469 O O . THR B 1 334 ? -8.211 -28.781 -16.203 1 95.44 334 THR B O 1
ATOM 5472 N N . GLY B 1 335 ? -8.5 -27.578 -14.422 1 96.69 335 GLY B N 1
ATOM 5473 C CA . GLY B 1 335 ? -7.457 -28.297 -13.711 1 96.69 335 GLY B CA 1
ATOM 5474 C C . GLY B 1 335 ? -7.41 -27.969 -12.227 1 96.69 335 GLY B C 1
ATOM 5475 O O . GLY B 1 335 ? -8.25 -27.219 -11.719 1 96.69 335 GLY B O 1
ATOM 5476 N N . LEU B 1 336 ? -6.578 -28.672 -11.57 1 98.38 336 LEU B N 1
ATOM 5477 C CA . LEU B 1 336 ? -6.352 -28.5 -10.141 1 98.38 336 LEU B CA 1
ATOM 5478 C C . LEU B 1 336 ? -4.938 -27.984 -9.875 1 98.38 336 LEU B C 1
ATOM 5480 O O . LEU B 1 336 ? -3.961 -28.578 -10.328 1 98.38 336 LEU B O 1
ATOM 5484 N N . ARG B 1 337 ? -4.863 -26.891 -9.281 1 98.56 337 ARG B N 1
ATOM 5485 C CA . ARG B 1 337 ? -3.58 -26.438 -8.75 1 98.56 337 ARG B CA 1
ATOM 5486 C C . ARG B 1 337 ? -3.434 -26.812 -7.281 1 98.56 337 ARG B C 1
ATOM 5488 O O . ARG B 1 337 ? -4.293 -26.484 -6.461 1 98.56 337 ARG B O 1
ATOM 5495 N N . MET B 1 338 ? -2.396 -27.453 -6.973 1 98.69 338 MET B N 1
ATOM 5496 C CA . MET B 1 338 ? -2.18 -27.953 -5.617 1 98.69 338 MET B CA 1
ATOM 5497 C C . MET B 1 338 ? -0.882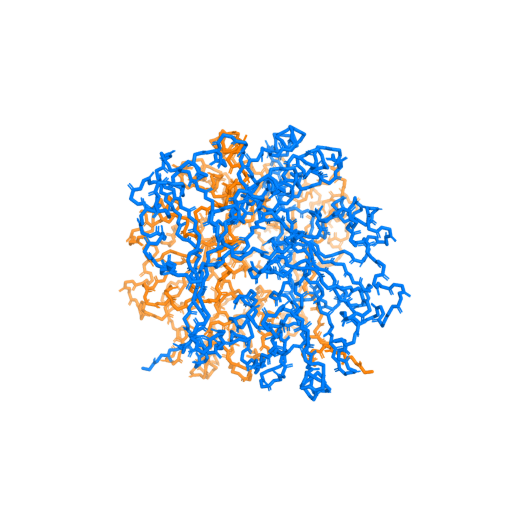 -27.406 -5.035 1 98.69 338 MET B C 1
ATOM 5499 O O . MET B 1 338 ? 0.204 -27.719 -5.523 1 98.69 338 MET B O 1
ATOM 5503 N N . THR B 1 339 ? -1.031 -26.625 -3.971 1 98.56 339 THR B N 1
ATOM 5504 C CA . THR B 1 339 ? 0.126 -26.109 -3.246 1 98.56 339 THR B CA 1
ATOM 5505 C C . THR B 1 339 ? 0.896 -27.25 -2.58 1 98.56 339 THR B C 1
ATOM 5507 O O . THR B 1 339 ? 0.296 -28.203 -2.059 1 98.56 339 THR B O 1
ATOM 5510 N N . ILE B 1 340 ? 2.193 -27.156 -2.59 1 98.5 340 ILE B N 1
ATOM 5511 C CA . ILE B 1 340 ? 3.004 -28.156 -1.899 1 98.5 340 ILE B CA 1
ATOM 5512 C C . ILE B 1 340 ? 2.973 -27.891 -0.395 1 98.5 340 ILE B C 1
ATOM 5514 O O . ILE B 1 340 ? 3.373 -26.828 0.063 1 98.5 340 ILE B O 1
ATOM 5518 N N . GLY B 1 341 ? 2.449 -28.812 0.373 1 97.88 341 GLY B N 1
ATOM 5519 C CA . GLY B 1 341 ? 2.424 -28.734 1.824 1 97.88 341 GLY B CA 1
ATOM 5520 C C . GLY B 1 341 ? 3.576 -29.453 2.484 1 97.88 341 GLY B C 1
ATOM 5521 O O . GLY B 1 341 ? 4.574 -29.781 1.832 1 97.88 341 GLY B O 1
ATOM 5522 N N . THR B 1 342 ? 3.494 -29.625 3.75 1 97.25 342 THR B N 1
ATOM 5523 C CA . THR B 1 342 ? 4.426 -30.5 4.461 1 97.25 342 THR B CA 1
ATOM 5524 C C . THR B 1 342 ? 4.289 -31.938 3.986 1 97.25 342 THR B C 1
ATOM 5526 O O . THR B 1 342 ? 3.357 -32.281 3.25 1 97.25 342 THR B O 1
ATOM 5529 N N . ASN B 1 343 ? 5.262 -32.75 4.426 1 97 343 ASN B N 1
ATOM 5530 C CA . ASN B 1 343 ? 5.164 -34.156 4.102 1 97 343 ASN B CA 1
ATOM 5531 C C . ASN B 1 343 ? 3.844 -34.75 4.586 1 97 343 ASN B C 1
ATOM 5533 O O . ASN B 1 343 ? 3.209 -35.531 3.869 1 97 343 ASN B O 1
ATOM 5537 N N . GLU B 1 344 ? 3.461 -34.375 5.785 1 97.19 344 GLU B N 1
ATOM 5538 C CA . GLU B 1 344 ? 2.223 -34.875 6.371 1 97.19 344 GLU B CA 1
ATOM 5539 C C . GLU B 1 344 ? 1.007 -34.406 5.566 1 97.19 344 GLU B C 1
ATOM 5541 O O . GLU B 1 344 ? 0.115 -35.219 5.277 1 97.19 344 GLU B O 1
ATOM 5546 N N . GLN B 1 345 ? 0.94 -33.188 5.227 1 97.31 345 GLN B N 1
ATOM 5547 C CA . GLN B 1 345 ? -0.171 -32.625 4.453 1 97.31 345 GLN B CA 1
ATOM 5548 C C . GLN B 1 345 ? -0.249 -33.281 3.074 1 97.31 345 GLN B C 1
ATOM 5550 O O . GLN B 1 345 ? -1.339 -33.594 2.584 1 97.31 345 GLN B O 1
ATOM 5555 N N . ASN B 1 346 ? 0.878 -33.5 2.504 1 97.06 346 ASN B N 1
ATOM 5556 C CA . ASN B 1 346 ? 0.95 -34.156 1.196 1 97.06 346 ASN B CA 1
ATOM 5557 C C . ASN B 1 346 ? 0.469 -35.594 1.258 1 97.06 346 ASN B C 1
ATOM 5559 O O . ASN B 1 346 ? -0.163 -36.094 0.32 1 97.06 346 ASN B O 1
ATOM 5563 N N . GLU B 1 347 ? 0.831 -36.219 2.307 1 97.25 347 GLU B N 1
ATOM 5564 C CA . GLU B 1 347 ? 0.385 -37.625 2.473 1 97.25 347 GLU B CA 1
ATOM 5565 C C . GLU B 1 347 ? -1.133 -37.688 2.619 1 97.25 347 GLU B C 1
ATOM 5567 O O . GLU B 1 347 ? -1.769 -38.594 2.082 1 97.25 347 GLU B O 1
ATOM 5572 N N . ILE B 1 348 ? -1.695 -36.781 3.385 1 98.12 348 ILE B N 1
ATOM 5573 C CA . ILE B 1 348 ? -3.143 -36.688 3.553 1 98.12 348 ILE B CA 1
ATOM 5574 C C . ILE B 1 348 ? -3.809 -36.5 2.195 1 98.12 348 ILE B C 1
ATOM 5576 O O . ILE B 1 348 ? -4.781 -37.156 1.861 1 98.12 348 ILE B O 1
ATOM 5580 N N . LEU B 1 349 ? -3.266 -35.594 1.414 1 98.56 349 LEU B N 1
ATOM 5581 C CA . LEU B 1 349 ? -3.787 -35.312 0.08 1 98.56 349 LEU B CA 1
ATOM 5582 C C . LEU B 1 349 ? -3.689 -36.562 -0.808 1 98.56 349 LEU B C 1
ATOM 5584 O O . LEU B 1 349 ? -4.66 -36.938 -1.469 1 98.56 349 LEU B O 1
ATOM 5588 N N . SER B 1 350 ? -2.527 -37.188 -0.82 1 98.25 350 SER B N 1
ATOM 5589 C CA . SER B 1 350 ? -2.285 -38.375 -1.662 1 98.25 350 SER B CA 1
ATOM 5590 C C . SER B 1 350 ? -3.229 -39.5 -1.308 1 98.25 350 SER B C 1
ATOM 5592 O O . SER B 1 350 ? -3.771 -40.156 -2.195 1 98.25 350 SER B O 1
ATOM 5594 N N . ALA B 1 351 ? -3.402 -39.719 -0.039 1 98.31 351 ALA B N 1
ATOM 5595 C CA . ALA B 1 351 ? -4.305 -40.75 0.417 1 98.31 351 ALA B CA 1
ATOM 5596 C C . ALA B 1 351 ? -5.738 -40.5 -0.035 1 98.31 351 ALA B C 1
ATOM 5598 O O . ALA B 1 351 ? -6.438 -41.406 -0.489 1 98.31 351 ALA B O 1
ATOM 5599 N N . ALA B 1 352 ? -6.156 -39.281 0.147 1 98.62 352 ALA B N 1
ATOM 5600 C CA . ALA B 1 352 ? -7.496 -38.875 -0.282 1 98.62 352 ALA B CA 1
ATOM 5601 C C . ALA B 1 352 ? -7.672 -39.094 -1.785 1 98.62 352 ALA B C 1
ATOM 5603 O O . ALA B 1 352 ? -8.703 -39.594 -2.234 1 98.62 352 ALA B O 1
ATOM 5604 N N . LEU B 1 353 ? -6.699 -38.719 -2.547 1 98.62 353 LEU B N 1
ATOM 5605 C CA . LEU B 1 353 ? -6.777 -38.844 -4 1 98.62 353 LEU B CA 1
ATOM 5606 C C . LEU B 1 353 ? -6.82 -40.312 -4.434 1 98.62 353 LEU B C 1
ATOM 5608 O O . LEU B 1 353 ? -7.48 -40.625 -5.418 1 98.62 353 LEU B O 1
ATOM 5612 N N . ARG B 1 354 ? -6.102 -41.188 -3.732 1 97.88 354 ARG B N 1
ATOM 5613 C CA . ARG B 1 354 ? -6.137 -42.594 -4.031 1 97.88 354 ARG B CA 1
ATOM 5614 C C . ARG B 1 354 ? -7.547 -43.156 -3.873 1 97.88 354 ARG B C 1
ATOM 5616 O O . ARG B 1 354 ? -7.953 -44.062 -4.617 1 97.88 354 ARG B O 1
ATOM 5623 N N . GLU B 1 355 ? -8.25 -42.562 -2.99 1 97.75 355 GLU B N 1
ATOM 5624 C CA . GLU B 1 355 ? -9.617 -43 -2.76 1 97.75 355 GLU B CA 1
ATOM 5625 C C . GLU B 1 355 ? -10.57 -42.406 -3.795 1 97.75 355 GLU B C 1
ATOM 5627 O O . GLU B 1 355 ? -11.562 -43.031 -4.172 1 97.75 355 GLU B O 1
ATOM 5632 N N . ILE B 1 356 ? -10.344 -41.25 -4.152 1 97.19 356 ILE B N 1
ATOM 5633 C CA . ILE B 1 356 ? -11.258 -40.469 -5.004 1 97.19 356 ILE B CA 1
ATOM 5634 C C . ILE B 1 356 ? -11.117 -40.938 -6.453 1 97.19 356 ILE B C 1
ATOM 5636 O O . ILE B 1 356 ? -12.094 -40.969 -7.195 1 97.19 356 ILE B O 1
ATOM 5640 N N . VAL B 1 357 ? -9.898 -41.219 -6.855 1 94.62 357 VAL B N 1
ATOM 5641 C CA . VAL B 1 357 ? -9.633 -41.5 -8.258 1 94.62 357 VAL B CA 1
ATOM 5642 C C . VAL B 1 357 ? -9.469 -43 -8.453 1 94.62 357 VAL B C 1
ATOM 5644 O O . VAL B 1 357 ? -8.875 -43.688 -7.609 1 94.62 357 VAL B O 1
#

Solvent-accessible surface area (backbone atoms only — not comparable to full-atom values): 36636 Å² total; per-residue (Å²): 130,82,72,47,28,70,55,54,68,69,54,76,48,84,77,76,72,90,71,78,91,62,87,80,50,49,79,22,48,77,50,43,34,67,52,60,41,52,72,55,21,50,53,30,35,58,70,53,61,48,63,64,29,9,37,67,42,64,60,79,37,61,71,43,26,44,57,54,15,59,73,43,73,51,57,41,64,25,47,46,76,27,43,14,35,67,42,43,53,50,38,49,46,65,31,40,51,47,67,65,39,36,33,34,29,58,33,89,42,66,66,62,60,57,53,54,34,39,64,58,41,30,32,74,47,73,32,62,45,43,94,86,66,42,77,46,57,79,68,38,48,65,54,32,63,64,14,44,30,28,48,41,54,46,26,28,44,61,46,9,39,63,76,53,70,70,63,54,56,73,52,50,20,86,74,25,34,22,34,42,34,23,51,35,27,70,49,32,93,72,49,78,56,54,62,62,46,78,74,42,71,27,79,36,39,35,37,34,33,39,29,30,28,67,51,9,26,26,9,45,30,37,18,31,32,42,31,37,47,71,56,39,57,56,38,54,44,68,47,63,68,57,50,51,29,42,46,42,50,37,24,52,39,35,42,64,73,40,49,65,55,35,52,53,53,40,52,53,43,51,52,45,43,52,54,49,51,52,52,41,43,73,70,56,30,50,63,48,76,42,32,36,63,34,35,21,37,35,47,90,87,55,60,54,68,58,53,46,52,55,35,43,75,69,37,32,38,54,31,79,47,76,38,76,91,37,76,44,96,90,32,56,34,57,31,36,34,38,26,40,45,43,72,67,54,43,47,54,51,52,54,50,46,60,70,75,94,131,81,72,48,28,70,54,54,67,69,53,75,48,84,77,76,72,89,72,78,90,62,85,81,51,50,79,20,47,76,51,42,33,68,51,60,41,51,73,56,23,50,53,33,34,58,70,53,62,46,64,64,29,9,36,67,44,65,61,80,38,62,70,44,26,45,56,53,15,60,72,45,72,50,58,41,66,24,46,47,76,27,43,14,35,66,43,44,52,49,38,49,46,65,32,40,52,48,69,64,38,38,33,35,31,58,34,88,42,67,65,63,61,57,52,54,35,40,65,58,41,31,33,75,47,72,32,63,45,45,94,85,67,42,78,48,57,80,68,39,47,65,54,32,63,65,14,45,30,29,48,40,54,45,26,29,44,62,45,10,39,64,76,53,70,70,63,54,57,72,54,48,19,86,72,25,35,21,36,43,34,24,53,34,28,69,50,31,95,72,51,79,57,56,61,62,47,78,73,42,72,29,79,37,40,35,38,33,31,38,28,31,27,66,51,8,25,26,10,45,30,37,20,31,32,41,31,37,46,71,55,39,57,55,39,54,44,67,46,62,68,57,50,54,28,41,47,42,48,36,24,52,39,35,44,64,72,39,50,66,55,35,53,53,52,40,52,52,43,50,53,46,42,52,52,50,51,52,51,41,42,74,70,56,30,51,63,47,77,42,32,36,62,34,34,21,36,36,46,90,86,54,62,55,69,58,54,45,51,56,34,43,74,69,37,33,38,55,31,78,46,76,38,78,91,38,77,44,95,91,32,57,34,55,31,37,35,37,26,42,45,44,72,68,53,42,48,54,51,51,54,52,47,60,70,74,95

Secondary structure (DSSP, 8-state):
---S-HHHHHS----PPP--SSS-SEE-SS---SSPPPHHHHHHHHHH-SGGGGSPP-TT-HHHHHHHHHHHTS-GGGEEEESSHHHHHHHHHHHH--TT-EEEEEESS-THHHHHHHHHT-EEEEEEBPTTS-B-HHHHHHHHHH-SEEEEESSPTTT-----HHHHHTTS-TTSEEEEE-TTTTSSSS---SHHHHHTTGGGEEEEEESSSTTS-GGG--EEEEE-HHHHHHHHTTS-TT-S-HHHHHHHHHHHH-HHHHHHHHHHHHHHHHHHHHHHHHTT-EE----SSEEEEE-SSS-HHHHHHHHHHTTEE-EEEEEEEEEETTEEEEEEEEE---HHHHHHHHHHHHHH-/---S-HHHHHS----PPP--SSS-SEE-SS---SSPPPHHHHHHHHHH-SGGGGSPP-TT-HHHHHHHHHHHTS-GGGEEEESSHHHHHHHHHHHH--TT-EEEEEESS-THHHHHHHHHT-EEEEEEB-TTS-B-HHHHHHHHHH-SEEEEESSPTTT-----HHHHHTTS-TTSEEEEE-TTTTSSSS---SHHHHHTTGGGEEEEEESSSTTS-GGG--EEEEE-HHHHHHHHTTS-TT-S-HHHHHHHHHHHH-HHHHHHHHHHHHHHHHHHHHHHHHTT-EE----SSEEEEE-SSS-HHHHHHHHHHTTEE-EEEEEEEEEETTEEEEEEEEE---HHHHHHHHHHHHHH-

Nearest PDB structures (foldseek):
  3hdo-assembly1_B  TM=9.441E-01  e=4.341E-39  Geobacter metallireducens GS-15
  3cq5-assembly2_C  TM=8.900E-01  e=4.794E-31  unclassified
  4r8d-assembly1_A  TM=8.855E-01  e=3.358E-30  Mycobacterium tuberculosis H37Rv
  3cq4-assembly1_B  TM=8.866E-01  e=7.232E-27  unclassified
  3get-assembly1_B  TM=8.654E-01  e=1.968E-26  Campylobacter jejuni subsp. jejuni NCTC 11168 = ATCC 700819

Foldseek 3Di:
DDPDDPLVVPDDPDDAPDDDPDDPFLEWARQFQQDAFDPLLVVLLVVLPDPCLVDFDDLQLQLLLCLLCVQLVHDSLQKGKFLALLVVLLLQCLLFFAAAAEEEEEPPFDCVNVVSCSVRNYHYDYQYADLLRHGPLVVLLVRLQRHQEYEYEAVTPPAQDGDDLVRQLSSQHPNHAYEYEDQFQLLAPDGNSNVSLVPHPQQRYKYKYGCRHLRSPVVLRMIMIGGDSVSSVSSSVSDDSRRHRSSSSSSSSSSSVCVVVSNVSSVQLNVLVVVLQVLLVVLQWDWRPHSGQKIKTDHPPDDAVQLQVLCVVVSYHWDWDWAQVDDDPNGTDIITITGRHHPVSSVVVSVSSSVSD/DDPDDPLVVPDDDDDADDDDPDDPFLEWARQFQQDAFDPLLVVLLVVLPDPCLVDFDDLQLQLLLCLLCVQLVHDSLQKGKFLALLVVLLLQCLLFFAAAAEEEEEPPFDCVNVVSCSVRNYHYDYQYADPLRHGPLVVLLVRLQRHQEYEYEAVTPPAQDGDDLVRQLSSQHPNHAYEYEDQFQLLAPDRDRNVSLVPHPQQRYKYKYGCRHLRSPVVLRMIMIGGDSVSSVSSSVSDDSRRHRSSSSSSSSSSSVCVVSSNVSSVQLNVLVVVLQVLLVVLQWDWRPHSGQKIKTDHPPDDAVQLQVLCVVVSYHWDWDWAQVDDDPNGTDIITITGRHHPVSSVVVSVSSSVSD

InterPro domains:
  IPR004838 Aminotransferases, class-I, pyridoxal-phosphate-binding site [PS00105] (210-223)
  IPR004839 Aminotransferase, class I/classII, large domain [PF00155] (23-352)
  IPR005861 Histidinol-phosphate aminotransferase family [MF_01023] (3-357)
  IPR005861 Histidinol-phosphate aminotransferase family [TIGR01141] (5-356)
  IPR015421 Pyridoxal phosphate-dependent transferase, major domain [G3DSA:3.40.640.10] (37-258)
  IPR015422 Pyridoxal phosphate-dependent transferase, small domain [G3DSA:3.90.1150.10] (19-347)
  IPR015424 Pyridoxal phosphate-dependent transferase [SSF53383] (4-356)

Radius of gyration: 26.54 Å; Cα contacts (8 Å, |Δi|>4): 1543; chains: 2; bounding box: 51×85×62 Å

Organism: NCBI:txid2527985